Protein 2CWO (pdb70)

InterPro domains:
  IPR021575 RNA silencing suppressor P21, C-terminal [PF11479] (95-174)
  IPR021742 Suppressor of RNA silencing P21-like, N-terminal [PF11757] (1-93)

Secondary structure (DSSP, 8-state):
------SS-HHHHHHHHHHHHHHHTT--TTS-HHHHHHHHHHHHHHHHHHHHHHHHHHHHHT---HHHHHHHHHHHHTTT---TT--SSHHHHHHHHHHHHHHHH---HHHHHHSBHHHHHHHHHHHHHHHHTS---GGGSTTHHHHH--SBHHHIIIIIT----/------STTHHHHHHHHHHHHHHHHT--TTS-HHHHHHHHHHHHHHHHHHHHHHHHHHHHHT---HHHHHHHHHHHHTTT---TT--SSHHHHHHHHHHHHHHHH---HHHHTTSBHHHHHHHHHHHHHHHHTS---GGGSTTHHHHH--SBHHHIIIIIS----/------STTHHHHHHHHHHHHHHHTT--TTS-HHHHHHHHHHHHHHHHHHHHHHHHHHHHHH---HHHHHHHHHHHHHTT---TT--SSHHHHHHHHHHHHHHHH---HHHHTTSBHHHHHHHHHHHHHHHHTS---GGGSTTHHHHH--SBHHHIIIIIS----/------STTHHHHHHHHHHHHHHHTT--TTS-HHHHHHHHHHHHHHHHHHHHHHHHHHHHHT---HHHHHHHHHHHHHTT---TT--SSHHHHHHHHHHHHHHHH---HHHHHHSBHHHHHHHHHHHHHHHHTS---GGGSTTHHHHH--SBHHHIIIIIT----

CATH classification: 1.20.58.1200 (+1 more: 1.10.1200.170)

GO terms:
  GO:0042802 identical protein binding (F, IPI)

Radius of gyration: 44.93 Å; Cα contacts (8 Å, |Δi|>4): 766; chains: 4; bounding box: 85×120×68 Å

Sequence (660 aa):
MKFFLKDGETSRALSRSESLLRRVKELGTNSQQSEISECVDEFNELASFNHLLVTVEHREWMEQRIGEMLKEIRAFLKVRVVTPMHKETASDTLNAFLEEYCRITGLAREDALREKMRKVKSVVLFHHSELLKFEVTENMFSYTELLKLNLSLRVISSQILGMAIMKFFLKDGETSRALSRSESLLRRVKELGTNSQQSEISECVDEFNELASFNHLLVTVEHREWMEQRIGEMLKEIRAFLKVRVVTPMHKETASDTLNAFLEEYCRITGLAREDALREKMRKVKSVVLFHHSELLKFEVTENMFSYTELLKLNLSLRVISSQILGMAIMKFFLKDGETSRALSRSESLLRRVKELGTNSQQSEISECVDEFNELASFNHLLVTVEHREWMEQRIGEMLKEIRAFLKVRVVTPMHKETASDTLNAFLEEYCRITGLAREDALREKMRKVKSVVLFHHSELLKFEVTENMFSYTELLKLNLSLRVISSQILGMAIMKFFLKDGETSRALSRSESLLRRVKELGTNSQQSEISECVDEFNELASFNHLLVTVEHREWMEQRIGEMLKEIRAFLKVRVVTPMHKETASDTLNAFLEEYCRITGLAREDALREKMRKVKSVVLFHHSELLKFEVTENMFSYTELLKLNLSLRVISSQILGMAI

B-factor: mean 132.33, std 2.96, range [125.76, 150.98]

Foldseek 3Di:
DDDDDDPVPPVVLLVLLVVLLVVLVPDDVPDDPVVLLVSLVSLLVSVVVVVVVVVNVVVVVVVVCSVVSSVNSLVSSLQVDDDQLADDDPQSNLVSLLVQLCVVVVDDSVVQQQAFLQCSVVVNQVVVCVVSVHRHALVSHPPSVLSHGGGRNNCCCPVVPNDDD/DDDDDDPVPPVVLLVLLVVLLVVLVVDDVPDDCVVLLVSLVSLLVSVVVVVVVVVNVVVVVVVVCSVVSSVNSCVSSLQVDDDQLADDDPQSNLVSLQVQLCVVVVDDSVVLQQAFLQVSLVVNQVVVCVVSVHRHALVSHPCSVLSNGGGGSNCCCCVVPNDDD/DDDDDDPVPPVVLQVLLVVLLVVLVVDDVPPDVVVLLVSLVSLLVSVVVVVVVVVNVVVVVVVVCSVVSSVNSCVSSLQVDDDQLADDDPQSNLVSLQVQLCVVVVDDSVVQQQQFLQCSLVVNQVVVCVVSVHRHALVSHPCSVLSNGGGRNNCCCCVVPNDDD/DDDDDDPVPPVVLLVLLVVLLVVLVVDDVPDDVVVLLVSLVSLLVSVVVVVVVVVNVVVVVVVVCSVVSSVNSLVSSLQVDDDQLADDDPQSNLVSLQVQLCVQVVDDSVVQQQAFLQCSLVVNQVVVCVVSVHRHALVSHPPSVLSHGGGGNNCCQPVVPNDDD

Solvent-accessible surface area: 35856 Å² total; per-residue (Å²): 172,49,12,6,26,85,117,64,42,56,82,167,5,51,61,84,0,81,64,5,19,180,80,2,103,141,24,24,120,137,30,118,95,76,53,6,56,89,0,10,89,39,8,10,84,1,7,10,22,20,27,12,21,66,34,3,101,109,51,69,158,130,53,182,238,7,20,118,29,9,156,82,0,38,56,85,0,44,99,47,11,80,10,79,1,57,87,173,65,26,33,66,1,0,40,11,0,0,104,21,13,20,143,49,49,64,77,62,98,89,69,0,2,148,47,78,0,120,97,0,19,36,56,0,4,84,54,10,3,56,102,58,46,2,49,4,33,39,88,22,13,101,53,30,116,19,0,82,52,66,66,18,0,88,47,0,2,59,143,81,43,72,38,91,138,172,45,12,4,26,88,121,64,38,54,80,165,5,53,60,86,0,82,65,5,21,180,80,3,106,140,24,25,122,138,31,117,97,77,56,8,58,89,0,7,85,40,7,10,84,1,7,11,20,18,30,10,20,65,35,4,100,107,47,65,159,129,53,184,237,8,23,118,28,8,154,81,0,39,59,84,0,48,100,48,9,82,10,77,1,60,88,172,63,3,34,63,1,1,40,10,0,0,104,18,12,20,145,50,50,63,79,62,94,89,68,0,2,147,49,78,0,121,95,0,19,36,56,0,4,79,55,10,4,63,106,60,43,1,46,4,35,40,88,23,13,80,16,19,31,0,0,82,17,64,36,18,0,90,40,0,2,50,53,0,19,48,38,89,138,196,54,10,3,24,70,117,66,38,57,80,166,5,52,61,88,0,81,65,5,21,181,81,3,103,140,24,24,119,137,30,116,100,77,53,8,56,91,0,6,81,37,14,8,73,1,13,7,22,23,33,9,22,67,35,3,101,106,49,60,158,129,46,184,236,7,22,115,28,11,153,82,0,48,60,84,0,49,98,47,9,84,9,76,1,59,88,172,65,3,34,66,1,0,40,10,0,0,103,16,12,21,144,50,51,64,76,62,94,90,68,0,2,149,47,79,0,120,95,0,19,35,55,0,5,75,54,9,3,65,104,56,48,2,46,4,36,39,90,21,13,81,16,19,31,0,0,81,16,65,38,17,0,90,39,0,2,50,50,0,19,48,37,90,139,192,42,11,7,29,79,116,65,39,54,80,165,5,50,60,86,0,82,68,5,22,179,79,3,107,143,24,25,123,137,30,116,96,78,54,8,59,90,0,9,89,38,13,7,70,1,12,5,20,21,30,10,22,64,36,6,101,108,47,70,161,129,54,185,238,9,22,114,26,13,154,84,0,46,60,84,0,52,100,46,10,79,11,78,1,58,87,172,62,26,34,64,1,1,39,10,0,1,103,18,12,20,144,49,50,65,75,61,94,89,66,0,3,145,47,79,0,121,96,0,19,35,57,0,5,88,56,10,5,52,105,58,38,2,55,5,36,40,95,27,13,102,54,30,117,19,0,81,53,64,69,17,0,92,48,0,2,58,141,84,47,74,40,90,140

Organism: Beet yellows virus (isolate Ukraine) (NCBI:txid478555)

Structure (mmCIF, N/CA/C/O backbone):
data_2CWO
#
_entry.id   2CWO
#
_cell.length_a   199.633
_cell.length_b   199.633
_cell.length_c   56.122
_cell.angle_alpha   90.00
_cell.angle_beta   90.00
_cell.angle_gamma   120.00
#
_symmetry.space_group_name_H-M   'P 32 2 1'
#
loop_
_atom_site.group_PDB
_atom_site.id
_atom_site.type_symbol
_atom_site.label_atom_id
_atom_site.label_alt_id
_atom_site.label_comp_id
_atom_site.label_asym_id
_atom_site.label_entity_id
_atom_site.label_seq_id
_atom_site.pdbx_PDB_ins_code
_atom_site.Cartn_x
_atom_site.Cartn_y
_atom_site.Cartn_z
_atom_site.occupancy
_atom_site.B_iso_or_equiv
_atom_site.auth_seq_id
_atom_site.auth_comp_id
_atom_site.auth_asym_id
_atom_site.auth_atom_id
_atom_site.pdbx_PDB_model_num
ATOM 1 N N . MET A 1 21 ? 22.679 98.821 24.152 1.00 129.49 1 MET A N 1
ATOM 2 C CA . MET A 1 21 ? 23.813 98.155 24.865 1.00 129.92 1 MET A CA 1
ATOM 3 C C . MET A 1 21 ? 24.970 97.884 23.929 1.00 129.30 1 MET A C 1
ATOM 4 O O . MET A 1 21 ? 26.108 98.194 24.257 1.00 129.55 1 MET A O 1
ATOM 9 N N . LYS A 1 22 ? 24.670 97.345 22.755 1.00 128.80 2 LYS A N 1
ATOM 10 C CA . LYS A 1 22 ? 25.681 96.913 21.781 1.00 128.36 2 LYS A CA 1
ATOM 11 C C . LYS A 1 22 ? 25.992 97.998 20.793 1.00 128.13 2 LYS A C 1
ATOM 12 O O . LYS A 1 22 ? 25.112 98.631 20.303 1.00 128.59 2 LYS A O 1
ATOM 18 N N . PHE A 1 23 ? 27.240 98.197 20.456 1.00 128.14 3 PHE A N 1
ATOM 19 C CA . PHE A 1 23 ? 27.604 99.256 19.537 1.00 128.52 3 PHE A CA 1
ATOM 20 C C . PHE A 1 23 ? 28.701 98.736 18.638 1.00 129.16 3 PHE A C 1
ATOM 21 O O . PHE A 1 23 ? 29.461 97.856 19.036 1.00 129.39 3 PHE A O 1
ATOM 29 N N . PHE A 1 24 ? 28.840 99.303 17.451 1.00 129.84 4 PHE A N 1
ATOM 30 C CA . PHE A 1 24 ? 29.891 98.867 16.527 1.00 130.71 4 PHE A CA 1
ATOM 31 C C . PHE A 1 24 ? 30.806 100.021 16.216 1.00 131.45 4 PHE A C 1
ATOM 32 O O . PHE A 1 24 ? 30.329 101.136 16.206 1.00 131.90 4 PHE A O 1
ATOM 40 N N . LEU A 1 25 ? 32.094 99.795 15.945 1.00 132.10 5 LEU A N 1
ATOM 41 C CA . LEU A 1 25 ? 33.001 100.933 15.636 1.00 132.81 5 LEU A CA 1
ATOM 42 C C . LEU A 1 25 ? 33.118 101.204 14.127 1.00 133.30 5 LEU A C 1
ATOM 43 O O . LEU A 1 25 ? 33.026 100.273 13.319 1.00 133.29 5 LEU A O 1
ATOM 48 N N . LYS A 1 26 ? 33.285 102.482 13.766 1.00 133.99 6 LYS A N 1
ATOM 49 C CA . LYS A 1 26 ? 33.233 102.965 12.353 1.00 134.50 6 LYS A CA 1
ATOM 50 C C . LYS A 1 26 ? 34.474 102.407 11.656 1.00 134.44 6 LYS A C 1
ATOM 51 O O . LYS A 1 26 ? 35.547 102.413 12.263 1.00 134.49 6 LYS A O 1
ATOM 57 N N . ASP A 1 27 ? 34.351 101.897 10.421 1.00 134.20 7 ASP A N 1
ATOM 58 C CA . ASP A 1 27 ? 35.394 100.960 9.914 1.00 133.96 7 ASP A CA 1
ATOM 59 C C . ASP A 1 27 ? 36.731 101.541 9.532 1.00 133.78 7 ASP A C 1
ATOM 60 O O . ASP A 1 27 ? 37.745 100.856 9.684 1.00 134.04 7 ASP A O 1
ATOM 65 N N . GLY A 1 28 ? 36.771 102.787 9.084 1.00 133.48 8 GLY A N 1
ATOM 66 C CA . GLY A 1 28 ? 38.081 103.415 8.860 1.00 133.35 8 GLY A CA 1
ATOM 67 C C . GLY A 1 28 ? 38.857 103.740 10.139 1.00 133.12 8 GLY A C 1
ATOM 68 O O . GLY A 1 28 ? 39.505 104.792 10.225 1.00 132.86 8 GLY A O 1
ATOM 69 N N . GLU A 1 29 ? 38.830 102.830 11.113 1.00 133.16 9 GLU A N 1
ATOM 70 C CA . GLU A 1 29 ? 38.992 103.249 12.511 1.00 133.56 9 GLU A CA 1
ATOM 71 C C . GLU A 1 29 ? 40.077 102.656 13.386 1.00 132.97 9 GLU A C 1
ATOM 72 O O . GLU A 1 29 ? 40.811 103.383 14.050 1.00 132.66 9 GLU A O 1
ATOM 78 N N . THR A 1 30 ? 40.139 101.337 13.434 1.00 132.95 10 THR A N 1
ATOM 79 C CA . THR A 1 30 ? 41.249 100.665 14.104 1.00 133.05 10 THR A CA 1
ATOM 80 C C . THR A 1 30 ? 42.586 101.165 13.534 1.00 132.90 10 THR A C 1
ATOM 81 O O . THR A 1 30 ? 43.437 101.586 14.286 1.00 132.78 10 THR A O 1
ATOM 85 N N . SER A 1 31 ? 42.746 101.144 12.212 1.00 133.00 11 SER A N 1
ATOM 86 C CA . SER A 1 31 ? 43.995 101.546 11.597 1.00 133.13 11 SER A CA 1
ATOM 87 C C . SER A 1 31 ? 44.164 103.041 11.730 1.00 133.12 11 SER A C 1
ATOM 88 O O . SER A 1 31 ? 45.272 103.518 11.969 1.00 133.70 11 SER A O 1
ATOM 91 N N . ARG A 1 32 ? 43.080 103.792 11.624 1.00 132.88 12 ARG A N 1
ATOM 92 C CA . ARG A 1 32 ? 43.198 105.229 11.801 1.00 132.87 12 ARG A CA 1
ATOM 93 C C . ARG A 1 32 ? 43.844 105.501 13.143 1.00 132.47 12 ARG A C 1
ATOM 94 O O . ARG A 1 32 ? 44.613 106.448 13.277 1.00 132.20 12 ARG A O 1
ATOM 102 N N . ALA A 1 33 ? 43.539 104.630 14.111 1.00 132.26 13 ALA A N 1
ATOM 103 C CA . ALA A 1 33 ? 43.982 104.767 15.510 1.00 132.11 13 ALA A CA 1
ATOM 104 C C . ALA A 1 33 ? 45.340 104.079 15.792 1.00 131.89 13 ALA A C 1
ATOM 105 O O . ALA A 1 33 ? 46.047 104.378 16.764 1.00 131.72 13 ALA A O 1
ATOM 107 N N . LEU A 1 34 ? 45.683 103.135 14.936 1.00 131.81 14 LEU A N 1
ATOM 108 C CA . LEU A 1 34 ? 46.869 102.367 15.132 1.00 131.53 14 LEU A CA 1
ATOM 109 C C . LEU A 1 34 ? 47.945 103.280 14.717 1.00 131.54 14 LEU A C 1
ATOM 110 O O . LEU A 1 34 ? 48.908 103.421 15.451 1.00 131.98 14 LEU A O 1
ATOM 115 N N . SER A 1 35 ? 47.801 103.938 13.572 1.00 131.36 15 SER A N 1
ATOM 116 C CA . SER A 1 35 ? 48.907 104.793 13.132 1.00 131.65 15 SER A CA 1
ATOM 117 C C . SER A 1 35 ? 48.825 106.152 13.800 1.00 131.17 15 SER A C 1
ATOM 118 O O . SER A 1 35 ? 49.776 106.898 13.837 1.00 131.28 15 SER A O 1
ATOM 121 N N . ARG A 1 36 ? 47.694 106.438 14.393 1.00 131.06 16 ARG A N 1
ATOM 122 C CA . ARG A 1 36 ? 47.611 107.620 15.214 1.00 131.35 16 ARG A CA 1
ATOM 123 C C . ARG A 1 36 ? 48.437 107.523 16.509 1.00 131.15 16 ARG A C 1
ATOM 124 O O . ARG A 1 36 ? 48.984 108.509 17.058 1.00 130.81 16 ARG A O 1
ATOM 132 N N . SER A 1 37 ? 48.477 106.310 17.016 1.00 131.10 17 SER A N 1
ATOM 133 C CA . SER A 1 37 ? 49.173 106.023 18.240 1.00 130.82 17 SER A CA 1
ATOM 134 C C . SER A 1 37 ? 50.620 105.703 17.912 1.00 130.47 17 SER A C 1
ATOM 135 O O . SER A 1 37 ? 51.504 105.967 18.712 1.00 130.52 17 SER A O 1
ATOM 138 N N . GLU A 1 38 ? 50.875 105.165 16.730 1.00 130.39 18 GLU A N 1
ATOM 139 C CA . GLU A 1 38 ? 52.262 104.924 16.335 1.00 130.82 18 GLU A CA 1
ATOM 140 C C . GLU A 1 38 ? 53.085 106.224 16.373 1.00 130.63 18 GLU A C 1
ATOM 141 O O . GLU A 1 38 ? 54.260 106.209 16.759 1.00 130.63 18 GLU A O 1
ATOM 147 N N . SER A 1 39 ? 52.466 107.335 15.966 1.00 130.26 19 SER A N 1
ATOM 148 C CA . SER A 1 39 ? 53.201 108.560 15.881 1.00 129.94 19 SER A CA 1
ATOM 149 C C . SER A 1 39 ? 53.066 109.303 17.150 1.00 129.69 19 SER A C 1
ATOM 150 O O . SER A 1 39 ? 53.861 110.186 17.406 1.00 130.10 19 SER A O 1
ATOM 153 N N . LEU A 1 40 ? 52.099 108.952 17.979 1.00 129.68 20 LEU A N 1
ATOM 154 C CA . LEU A 1 40 ? 52.200 109.418 19.357 1.00 129.57 20 LEU A CA 1
ATOM 155 C C . LEU A 1 40 ? 53.468 108.858 19.952 1.00 129.73 20 LEU A C 1
ATOM 156 O O . LEU A 1 40 ? 54.266 109.629 20.446 1.00 130.24 20 LEU A O 1
ATOM 161 N N . LEU A 1 41 ? 53.674 107.541 19.887 1.00 129.57 21 LEU A N 1
ATOM 162 C CA . LEU A 1 41 ? 54.882 106.962 20.453 1.00 129.63 21 LEU A CA 1
ATOM 163 C C . LEU A 1 41 ? 56.149 107.707 19.984 1.00 130.00 21 LEU A C 1
ATOM 164 O O . LEU A 1 41 ? 56.974 108.119 20.805 1.00 130.18 21 LEU A O 1
ATOM 169 N N . ARG A 1 42 ? 56.280 107.911 18.674 1.00 130.08 22 ARG A N 1
ATOM 170 C CA . ARG A 1 42 ? 57.394 108.659 18.105 1.00 129.94 22 ARG A CA 1
ATOM 171 C C . ARG A 1 42 ? 57.561 109.949 18.881 1.00 129.76 22 ARG A C 1
ATOM 172 O O . ARG A 1 42 ? 58.637 110.285 19.323 1.00 129.87 22 ARG A O 1
ATOM 180 N N . ARG A 1 43 ? 56.464 110.641 19.085 1.00 129.79 23 ARG A N 1
ATOM 181 C CA . ARG A 1 43 ? 56.479 111.964 19.655 1.00 130.00 23 ARG A CA 1
ATOM 182 C C . ARG A 1 43 ? 56.838 112.001 21.122 1.00 129.74 23 ARG A C 1
ATOM 183 O O . ARG A 1 43 ? 57.392 112.974 21.598 1.00 130.03 23 ARG A O 1
ATOM 191 N N . VAL A 1 44 ? 56.487 110.954 21.837 1.00 129.72 24 VAL A N 1
ATOM 192 C CA . VAL A 1 44 ? 56.645 110.898 23.279 1.00 129.72 24 VAL A CA 1
ATOM 193 C C . VAL A 1 44 ? 58.116 110.617 23.600 1.00 130.01 24 VAL A C 1
ATOM 194 O O . VAL A 1 44 ? 58.645 111.092 24.598 1.00 130.40 24 VAL A O 1
ATOM 198 N N . LYS A 1 45 ? 58.789 109.868 22.735 1.00 130.01 25 LYS A N 1
ATOM 199 C CA . LYS A 1 45 ? 60.197 109.564 22.912 1.00 129.55 25 LYS A CA 1
ATOM 200 C C . LYS A 1 45 ? 61.031 110.803 22.767 1.00 129.57 25 LYS A C 1
ATOM 201 O O . LYS A 1 45 ? 62.151 110.786 23.163 1.00 129.66 25 LYS A O 1
ATOM 207 N N . GLU A 1 46 ? 60.486 111.867 22.194 1.00 129.71 26 GLU A N 1
ATOM 208 C CA . GLU A 1 46 ? 61.180 113.122 22.051 1.00 129.97 26 GLU A CA 1
ATOM 209 C C . GLU A 1 46 ? 61.198 113.959 23.300 1.00 129.93 26 GLU A C 1
ATOM 210 O O . GLU A 1 46 ? 61.964 114.874 23.361 1.00 130.09 26 GLU A O 1
ATOM 216 N N . LEU A 1 47 ? 60.340 113.685 24.273 1.00 130.13 27 LEU A N 1
ATOM 217 C CA . LEU A 1 47 ? 60.182 114.523 25.456 1.00 130.44 27 LEU A CA 1
ATOM 218 C C . LEU A 1 47 ? 61.299 114.331 26.393 1.00 130.79 27 LEU A C 1
ATOM 219 O O . LEU A 1 47 ? 61.874 113.281 26.435 1.00 131.06 27 LEU A O 1
ATOM 224 N N . GLY A 1 48 ? 61.561 115.335 27.204 1.00 131.40 28 GLY A N 1
ATOM 225 C CA . GLY A 1 48 ? 62.724 115.354 28.095 1.00 132.26 28 GLY A CA 1
ATOM 226 C C . GLY A 1 48 ? 62.506 116.496 29.053 1.00 132.77 28 GLY A C 1
ATOM 227 O O . GLY A 1 48 ? 61.492 117.194 28.937 1.00 133.26 28 GLY A O 1
ATOM 228 N N . THR A 1 49 ? 63.422 116.721 29.991 1.00 133.08 29 THR A N 1
ATOM 229 C CA . THR A 1 49 ? 63.147 117.735 31.023 1.00 133.50 29 THR A CA 1
ATOM 230 C C . THR A 1 49 ? 63.312 119.161 30.506 1.00 133.59 29 THR A C 1
ATOM 231 O O . THR A 1 49 ? 64.302 119.866 30.791 1.00 133.72 29 THR A O 1
ATOM 235 N N . ASN A 1 50 ? 62.336 119.561 29.710 1.00 133.50 30 ASN A N 1
ATOM 236 C CA . ASN A 1 50 ? 62.221 120.929 29.315 1.00 133.98 30 ASN A CA 1
ATOM 237 C C . ASN A 1 50 ? 61.256 121.082 28.159 1.00 133.89 30 ASN A C 1
ATOM 238 O O . ASN A 1 50 ? 61.124 122.191 27.603 1.00 134.54 30 ASN A O 1
ATOM 243 N N . SER A 1 51 ? 60.538 120.018 27.820 1.00 133.31 31 SER A N 1
ATOM 244 C CA . SER A 1 51 ? 59.407 120.209 26.907 1.00 133.31 31 SER A CA 1
ATOM 245 C C . SER A 1 51 ? 58.395 120.915 27.773 1.00 133.15 31 SER A C 1
ATOM 246 O O . SER A 1 51 ? 58.336 120.548 28.937 1.00 133.19 31 SER A O 1
ATOM 249 N N . GLN A 1 52 ? 57.633 121.900 27.285 1.00 132.86 32 GLN A N 1
ATOM 250 C CA . GLN A 1 52 ? 56.702 122.589 28.214 1.00 133.48 32 GLN A CA 1
ATOM 251 C C . GLN A 1 52 ? 55.567 121.715 28.696 1.00 133.67 32 GLN A C 1
ATOM 252 O O . GLN A 1 52 ? 55.161 120.773 28.025 1.00 133.68 32 GLN A O 1
ATOM 258 N N . GLN A 1 53 ? 55.019 122.064 29.856 1.00 134.14 33 GLN A N 1
ATOM 259 C CA . GLN A 1 53 ? 53.776 121.444 30.306 1.00 134.64 33 GLN A CA 1
ATOM 260 C C . GLN A 1 53 ? 52.744 121.525 29.168 1.00 134.22 33 GLN A C 1
ATOM 261 O O . GLN A 1 53 ? 52.036 120.545 28.892 1.00 133.92 33 GLN A O 1
ATOM 267 N N . SER A 1 54 ? 52.735 122.678 28.484 1.00 134.09 34 SER A N 1
ATOM 268 C CA . SER A 1 54 ? 51.901 122.919 27.304 1.00 133.87 34 SER A CA 1
ATOM 269 C C . SER A 1 54 ? 52.021 121.807 26.259 1.00 133.82 34 SER A C 1
ATOM 270 O O . SER A 1 54 ? 51.025 121.348 25.719 1.00 134.16 34 SER A O 1
ATOM 273 N N . GLU A 1 55 ? 53.230 121.355 25.993 1.00 133.54 35 GLU A N 1
ATOM 274 C CA . GLU A 1 55 ? 53.439 120.272 25.060 1.00 133.34 35 GLU A CA 1
ATOM 275 C C . GLU A 1 55 ? 52.920 119.008 25.709 1.00 132.93 35 GLU A C 1
ATOM 276 O O . GLU A 1 55 ? 51.812 118.595 25.417 1.00 133.19 35 GLU A O 1
ATOM 282 N N . ILE A 1 56 ? 53.726 118.391 26.578 1.00 132.60 36 ILE A N 1
ATOM 283 C CA . ILE A 1 56 ? 53.349 117.217 27.411 1.00 132.20 36 ILE A CA 1
ATOM 284 C C . ILE A 1 56 ? 51.827 117.031 27.670 1.00 132.36 36 ILE A C 1
ATOM 285 O O . ILE A 1 56 ? 51.291 115.921 27.549 1.00 132.06 36 ILE A O 1
ATOM 290 N N . SER A 1 57 ? 51.138 118.112 28.055 1.00 132.34 37 SER A N 1
ATOM 291 C CA . SER A 1 57 ? 49.765 117.965 28.467 1.00 132.25 37 SER A CA 1
ATOM 292 C C . SER A 1 57 ? 48.892 117.565 27.277 1.00 132.32 37 SER A C 1
ATOM 293 O O . SER A 1 57 ? 47.924 116.804 27.447 1.00 132.66 37 SER A O 1
ATOM 296 N N . GLU A 1 58 ? 49.231 118.033 26.074 1.00 132.32 38 GLU A N 1
ATOM 297 C CA . GLU A 1 58 ? 48.449 117.609 24.897 1.00 132.60 38 GLU A CA 1
ATOM 298 C C . GLU A 1 58 ? 48.836 116.225 24.455 1.00 132.34 38 GLU A C 1
ATOM 299 O O . GLU A 1 58 ? 48.036 115.409 23.961 1.00 132.04 38 GLU A O 1
ATOM 305 N N . CYS A 1 59 ? 50.086 115.958 24.695 1.00 132.50 39 CYS A N 1
ATOM 306 C CA . CYS A 1 59 ? 50.577 114.635 24.552 1.00 133.28 39 CYS A CA 1
ATOM 307 C C . CYS A 1 59 ? 49.789 113.613 25.374 1.00 132.94 39 CYS A C 1
ATOM 308 O O . CYS A 1 59 ? 49.603 112.491 24.962 1.00 133.09 39 CYS A O 1
ATOM 311 N N . VAL A 1 60 ? 49.344 114.020 26.551 1.00 132.90 40 VAL A N 1
ATOM 312 C CA . VAL A 1 60 ? 48.467 113.201 27.378 1.00 132.27 40 VAL A CA 1
ATOM 313 C C . VAL A 1 60 ? 47.078 113.102 26.735 1.00 132.36 40 VAL A C 1
ATOM 314 O O . VAL A 1 60 ? 46.529 112.012 26.598 1.00 131.77 40 VAL A O 1
ATOM 318 N N . ASP A 1 61 ? 46.528 114.256 26.355 1.00 132.46 41 ASP A N 1
ATOM 319 C CA . ASP A 1 61 ? 45.242 114.286 25.714 1.00 132.98 41 ASP A CA 1
ATOM 320 C C . ASP A 1 61 ? 45.205 113.173 24.683 1.00 133.26 41 ASP A C 1
ATOM 321 O O . ASP A 1 61 ? 44.279 112.323 24.705 1.00 133.61 41 ASP A O 1
ATOM 326 N N . GLU A 1 62 ? 46.204 113.169 23.784 1.00 132.95 42 GLU A N 1
ATOM 327 C CA . GLU A 1 62 ? 46.186 112.236 22.667 1.00 132.32 42 GLU A CA 1
ATOM 328 C C . GLU A 1 62 ? 46.161 110.842 23.224 1.00 132.11 42 GLU A C 1
ATOM 329 O O . GLU A 1 62 ? 45.304 110.015 22.865 1.00 131.92 42 GLU A O 1
ATOM 335 N N . PHE A 1 63 ? 47.079 110.611 24.156 1.00 132.08 43 PHE A N 1
ATOM 336 C CA . PHE A 1 63 ? 47.151 109.323 24.817 1.00 132.14 43 PHE A CA 1
ATOM 337 C C . PHE A 1 63 ? 45.813 108.930 25.402 1.00 132.16 43 PHE A C 1
ATOM 338 O O . PHE A 1 63 ? 45.379 107.808 25.272 1.00 132.19 43 PHE A O 1
ATOM 346 N N . ASN A 1 64 ? 45.151 109.868 26.047 1.00 132.51 44 ASN A N 1
ATOM 347 C CA . ASN A 1 64 ? 43.864 109.535 26.623 1.00 132.58 44 ASN A CA 1
ATOM 348 C C . ASN A 1 64 ? 42.812 109.039 25.683 1.00 132.21 44 ASN A C 1
ATOM 349 O O . ASN A 1 64 ? 42.156 108.044 25.987 1.00 131.95 44 ASN A O 1
ATOM 354 N N . GLU A 1 65 ? 42.662 109.730 24.553 1.00 132.00 45 GLU A N 1
ATOM 355 C CA . GLU A 1 65 ? 41.744 109.307 23.512 1.00 131.73 45 GLU A CA 1
ATOM 356 C C . GLU A 1 65 ? 42.063 107.914 23.027 1.00 131.29 45 GLU A C 1
ATOM 357 O O . GLU A 1 65 ? 41.203 107.035 23.064 1.00 131.42 45 GLU A O 1
ATOM 363 N N . LEU A 1 66 ? 43.298 107.703 22.596 1.00 130.61 46 LEU A N 1
ATOM 364 C CA . LEU A 1 66 ? 43.698 106.390 22.162 1.00 130.29 46 LEU A CA 1
ATOM 365 C C . LEU A 1 66 ? 43.439 105.299 23.236 1.00 130.34 46 LEU A C 1
ATOM 366 O O . LEU A 1 66 ? 42.909 104.233 22.937 1.00 130.68 46 LEU A O 1
ATOM 371 N N . ALA A 1 67 ? 43.760 105.562 24.490 1.00 130.21 47 ALA A N 1
ATOM 372 C CA . ALA A 1 67 ? 43.343 104.665 25.564 1.00 130.12 47 ALA A CA 1
ATOM 373 C C . ALA A 1 67 ? 41.827 104.347 25.564 1.00 130.45 47 ALA A C 1
ATOM 374 O O . ALA A 1 67 ? 41.449 103.172 25.698 1.00 130.39 47 ALA A O 1
ATOM 376 N N . SER A 1 68 ? 40.971 105.368 25.423 1.00 130.51 48 SER A N 1
ATOM 377 C CA . SER A 1 68 ? 39.529 105.134 25.260 1.00 130.85 48 SER A CA 1
ATOM 378 C C . SER A 1 68 ? 39.249 104.246 24.085 1.00 131.46 48 SER A C 1
ATOM 379 O O . SER A 1 68 ? 38.653 103.162 24.260 1.00 131.94 48 SER A O 1
ATOM 382 N N . PHE A 1 69 ? 39.643 104.710 22.887 1.00 131.54 49 PHE A N 1
ATOM 383 C CA . PHE A 1 69 ? 39.373 103.939 21.698 1.00 131.35 49 PHE A CA 1
ATOM 384 C C . PHE A 1 69 ? 39.754 102.491 21.917 1.00 131.44 49 PHE A C 1
ATOM 385 O O . PHE A 1 69 ? 38.949 101.612 21.621 1.00 131.88 49 PHE A O 1
ATOM 393 N N . ASN A 1 70 ? 40.947 102.235 22.456 1.00 130.97 50 ASN A N 1
ATOM 394 C CA . ASN A 1 70 ? 41.350 100.868 22.731 1.00 130.98 50 ASN A CA 1
ATOM 395 C C . ASN A 1 70 ? 40.348 100.041 23.559 1.00 130.91 50 ASN A C 1
ATOM 396 O O . ASN A 1 70 ? 40.091 98.872 23.275 1.00 130.87 50 ASN A O 1
ATOM 401 N N . HIS A 1 71 ? 39.791 100.654 24.588 1.00 130.77 51 HIS A N 1
ATOM 402 C CA . HIS A 1 71 ? 38.784 100.005 25.400 1.00 130.56 51 HIS A CA 1
ATOM 403 C C . HIS A 1 71 ? 37.541 99.647 24.589 1.00 130.25 51 HIS A C 1
ATOM 404 O O . HIS A 1 71 ? 36.903 98.618 24.847 1.00 130.08 51 HIS A O 1
ATOM 411 N N . LEU A 1 72 ? 37.175 100.494 23.632 1.00 129.63 52 LEU A N 1
ATOM 412 C CA . LEU A 1 72 ? 36.095 100.128 22.740 1.00 129.45 52 LEU A CA 1
ATOM 413 C C . LEU A 1 72 ? 36.534 98.922 21.916 1.00 129.72 52 LEU A C 1
ATOM 414 O O . LEU A 1 72 ? 35.944 97.854 21.981 1.00 129.90 52 LEU A O 1
ATOM 419 N N . LEU A 1 73 ? 37.634 99.080 21.209 1.00 130.08 53 LEU A N 1
ATOM 420 C CA . LEU A 1 73 ? 38.200 98.022 20.392 1.00 130.53 53 LEU A CA 1
ATOM 421 C C . LEU A 1 73 ? 38.231 96.685 21.109 1.00 130.52 53 LEU A C 1
ATOM 422 O O . LEU A 1 73 ? 37.702 95.692 20.608 1.00 130.51 53 LEU A O 1
ATOM 427 N N . VAL A 1 74 ? 38.860 96.664 22.278 1.00 130.78 54 VAL A N 1
ATOM 428 C CA . VAL A 1 74 ? 38.909 95.469 23.099 1.00 130.79 54 VAL A CA 1
ATOM 429 C C . VAL A 1 74 ? 37.520 94.866 23.250 1.00 131.05 54 VAL A C 1
ATOM 430 O O . VAL A 1 74 ? 37.324 93.696 22.885 1.00 131.58 54 VAL A O 1
ATOM 434 N N . THR A 1 75 ? 36.558 95.647 23.758 1.00 130.70 55 THR A N 1
ATOM 435 C CA . THR A 1 75 ? 35.237 95.084 24.050 1.00 130.25 55 THR A CA 1
ATOM 436 C C . THR A 1 75 ? 34.521 94.631 22.795 1.00 129.81 55 THR A C 1
ATOM 437 O O . THR A 1 75 ? 33.866 93.603 22.827 1.00 129.79 55 THR A O 1
ATOM 441 N N . VAL A 1 76 ? 34.680 95.364 21.695 1.00 129.57 56 VAL A N 1
ATOM 442 C CA . VAL A 1 76 ? 34.145 94.927 20.397 1.00 129.63 56 VAL A CA 1
ATOM 443 C C . VAL A 1 76 ? 34.676 93.570 20.014 1.00 130.33 56 VAL A C 1
ATOM 444 O O . VAL A 1 76 ? 33.898 92.664 19.774 1.00 130.65 56 VAL A O 1
ATOM 448 N N . GLU A 1 77 ? 35.997 93.426 19.965 1.00 131.10 57 GLU A N 1
ATOM 449 C CA . GLU A 1 77 ? 36.636 92.135 19.671 1.00 131.90 57 GLU A CA 1
ATOM 450 C C . GLU A 1 77 ? 36.165 90.975 20.552 1.00 131.99 57 GLU A C 1
ATOM 451 O O . GLU A 1 77 ? 35.826 89.881 20.065 1.00 131.68 57 GLU A O 1
ATOM 457 N N . HIS A 1 78 ? 36.175 91.230 21.856 1.00 132.32 58 HIS A N 1
ATOM 458 C CA . HIS A 1 78 ? 35.732 90.270 22.851 1.00 132.78 58 HIS A CA 1
ATOM 459 C C . HIS A 1 78 ? 34.292 89.818 22.585 1.00 132.73 58 HIS A C 1
ATOM 460 O O . HIS A 1 78 ? 33.979 88.626 22.664 1.00 132.72 58 HIS A O 1
ATOM 467 N N . ARG A 1 79 ? 33.435 90.798 22.299 1.00 132.75 59 ARG A N 1
ATOM 468 C CA . ARG A 1 79 ? 32.050 90.586 21.937 1.00 132.61 59 ARG A CA 1
ATOM 469 C C . ARG A 1 79 ? 32.005 89.784 20.639 1.00 132.61 59 ARG A C 1
ATOM 470 O O . ARG A 1 79 ? 31.353 88.756 20.588 1.00 132.56 59 ARG A O 1
ATOM 478 N N . GLU A 1 80 ? 32.736 90.227 19.618 1.00 132.77 60 GLU A N 1
ATOM 479 C CA . GLU A 1 80 ? 32.824 89.516 18.339 1.00 133.28 60 GLU A CA 1
ATOM 480 C C . GLU A 1 80 ? 33.294 88.075 18.452 1.00 133.77 60 GLU A C 1
ATOM 481 O O . GLU A 1 80 ? 32.775 87.207 17.732 1.00 133.75 60 GLU A O 1
ATOM 487 N N . TRP A 1 81 ? 34.282 87.809 19.319 1.00 134.36 61 TRP A N 1
ATOM 488 C CA . TRP A 1 81 ? 34.694 86.417 19.551 1.00 134.61 61 TRP A CA 1
ATOM 489 C C . TRP A 1 81 ? 33.461 85.561 19.921 1.00 134.61 61 TRP A C 1
ATOM 490 O O . TRP A 1 81 ? 33.209 84.528 19.290 1.00 134.85 61 TRP A O 1
ATOM 501 N N . MET A 1 82 ? 32.683 86.018 20.904 1.00 134.42 62 MET A N 1
ATOM 502 C CA . MET A 1 82 ? 31.478 85.304 21.400 1.00 134.46 62 MET A CA 1
ATOM 503 C C . MET A 1 82 ? 30.461 84.912 20.310 1.00 134.18 62 MET A C 1
ATOM 504 O O . MET A 1 82 ? 29.571 84.065 20.507 1.00 134.09 62 MET A O 1
ATOM 509 N N . GLU A 1 83 ? 30.632 85.547 19.159 1.00 133.86 63 GLU A N 1
ATOM 510 C CA . GLU A 1 83 ? 29.819 85.325 17.983 1.00 133.45 63 GLU A CA 1
ATOM 511 C C . GLU A 1 83 ? 30.604 84.365 17.072 1.00 133.18 63 GLU A C 1
ATOM 512 O O . GLU A 1 83 ? 31.063 84.725 15.983 1.00 133.19 63 GLU A O 1
ATOM 518 N N . GLN A 1 84 ? 30.791 83.145 17.573 1.00 132.77 64 GLN A N 1
ATOM 519 C CA . GLN A 1 84 ? 31.534 82.111 16.879 1.00 132.46 64 GLN A CA 1
ATOM 520 C C . GLN A 1 84 ? 30.776 80.801 16.922 1.00 132.67 64 GLN A C 1
ATOM 521 O O . GLN A 1 84 ? 30.857 80.059 17.902 1.00 132.84 64 GLN A O 1
ATOM 527 N N . ARG A 1 97 ? 47.272 94.908 20.492 1.00 132.56 77 ARG A N 1
ATOM 528 C CA . ARG A 1 97 ? 48.522 95.446 19.896 1.00 132.74 77 ARG A CA 1
ATOM 529 C C . ARG A 1 97 ? 48.681 96.968 19.884 1.00 132.86 77 ARG A C 1
ATOM 530 O O . ARG A 1 97 ? 49.800 97.480 19.962 1.00 133.06 77 ARG A O 1
ATOM 538 N N . ILE A 1 98 ? 47.579 97.682 19.685 1.00 132.73 78 ILE A N 1
ATOM 539 C CA . ILE A 1 98 ? 47.544 99.092 19.969 1.00 132.41 78 ILE A CA 1
ATOM 540 C C . ILE A 1 98 ? 47.899 99.253 21.447 1.00 132.80 78 ILE A C 1
ATOM 541 O O . ILE A 1 98 ? 48.771 100.018 21.809 1.00 133.20 78 ILE A O 1
ATOM 546 N N . GLY A 1 99 ? 47.238 98.502 22.310 1.00 133.11 79 GLY A N 1
ATOM 547 C CA . GLY A 1 99 ? 47.426 98.642 23.756 1.00 133.16 79 GLY A CA 1
ATOM 548 C C . GLY A 1 99 ? 48.841 98.303 24.128 1.00 133.22 79 GLY A C 1
ATOM 549 O O . GLY A 1 99 ? 49.400 98.896 25.047 1.00 133.75 79 GLY A O 1
ATOM 550 N N . GLU A 1 100 ? 49.436 97.361 23.411 1.00 132.78 80 GLU A N 1
ATOM 551 C CA . GLU A 1 100 ? 50.830 97.123 23.605 1.00 132.75 80 GLU A CA 1
ATOM 552 C C . GLU A 1 100 ? 51.618 98.414 23.394 1.00 132.40 80 GLU A C 1
ATOM 553 O O . GLU A 1 100 ? 52.579 98.698 24.117 1.00 132.74 80 GLU A O 1
ATOM 559 N N . MET A 1 101 ? 51.207 99.215 22.419 1.00 131.84 81 MET A N 1
ATOM 560 C CA . MET A 1 101 ? 51.921 100.446 22.128 1.00 131.51 81 MET A CA 1
ATOM 561 C C . MET A 1 101 ? 51.576 101.451 23.129 1.00 131.05 81 MET A C 1
ATOM 562 O O . MET A 1 101 ? 52.370 102.277 23.446 1.00 131.25 81 MET A O 1
ATOM 567 N N . LEU A 1 102 ? 50.357 101.401 23.622 1.00 131.04 82 LEU A N 1
ATOM 568 C CA . LEU A 1 102 ? 49.936 102.334 24.649 1.00 131.02 82 LEU A CA 1
ATOM 569 C C . LEU A 1 102 ? 50.773 102.097 25.899 1.00 131.02 82 LEU A C 1
ATOM 570 O O . LEU A 1 102 ? 51.238 103.051 26.553 1.00 130.63 82 LEU A O 1
ATOM 575 N N . LYS A 1 103 ? 51.011 100.819 26.178 1.00 131.11 83 LYS A N 1
ATOM 576 C CA . LYS A 1 103 ? 51.715 100.430 27.356 1.00 131.98 83 LYS A CA 1
ATOM 577 C C . LYS A 1 103 ? 53.055 101.169 27.361 1.00 131.94 83 LYS A C 1
ATOM 578 O O . LYS A 1 103 ? 53.475 101.726 28.376 1.00 131.98 83 LYS A O 1
ATOM 584 N N . GLU A 1 104 ? 53.691 101.229 26.201 1.00 132.20 84 GLU A N 1
ATOM 585 C CA . GLU A 1 104 ? 54.974 101.914 26.063 1.00 132.53 84 GLU A CA 1
ATOM 586 C C . GLU A 1 104 ? 54.859 103.394 26.198 1.00 132.19 84 GLU A C 1
ATOM 587 O O . GLU A 1 104 ? 55.597 103.970 26.954 1.00 132.62 84 GLU A O 1
ATOM 593 N N . ILE A 1 105 ? 53.963 104.008 25.435 1.00 131.63 85 ILE A N 1
ATOM 594 C CA . ILE A 1 105 ? 53.712 105.421 25.528 1.00 131.16 85 ILE A CA 1
ATOM 595 C C . ILE A 1 105 ? 53.479 105.857 26.979 1.00 131.34 85 ILE A C 1
ATOM 596 O O . ILE A 1 105 ? 54.085 106.801 27.445 1.00 131.40 85 ILE A O 1
ATOM 601 N N . ARG A 1 106 ? 52.612 105.165 27.699 1.00 131.44 86 ARG A N 1
ATOM 602 C CA . ARG A 1 106 ? 52.520 105.372 29.131 1.00 131.46 86 ARG A CA 1
ATOM 603 C C . ARG A 1 106 ? 53.886 105.428 29.779 1.00 131.46 86 ARG A C 1
ATOM 604 O O . ARG A 1 106 ? 54.206 106.415 30.407 1.00 131.58 86 ARG A O 1
ATOM 612 N N . ALA A 1 107 ? 54.702 104.375 29.613 1.00 131.55 87 ALA A N 1
ATOM 613 C CA . ALA A 1 107 ? 56.009 104.281 30.292 1.00 131.13 87 ALA A CA 1
ATOM 614 C C . ALA A 1 107 ? 56.865 105.525 30.130 1.00 130.96 87 ALA A C 1
ATOM 615 O O . ALA A 1 107 ? 57.476 105.949 31.104 1.00 131.16 87 ALA A O 1
ATOM 617 N N . PHE A 1 108 ? 56.852 106.112 28.921 1.00 130.69 88 PHE A N 1
ATOM 618 C CA . PHE A 1 108 ? 57.624 107.307 28.553 1.00 130.21 88 PHE A CA 1
ATOM 619 C C . PHE A 1 108 ? 57.043 108.558 29.146 1.00 130.20 88 PHE A C 1
ATOM 620 O O . PHE A 1 108 ? 57.752 109.383 29.669 1.00 130.51 88 PHE A O 1
ATOM 628 N N . LEU A 1 109 ? 55.743 108.695 29.047 1.00 130.16 89 LEU A N 1
ATOM 629 C CA . LEU A 1 109 ? 55.022 109.872 29.451 1.00 130.31 89 LEU A CA 1
ATOM 630 C C . LEU A 1 109 ? 54.880 109.967 30.977 1.00 130.66 89 LEU A C 1
ATOM 631 O O . LEU A 1 109 ? 54.885 111.055 31.540 1.00 130.73 89 LEU A O 1
ATOM 636 N N . LYS A 1 110 ? 54.743 108.812 31.630 1.00 130.97 90 LYS A N 1
ATOM 637 C CA . LYS A 1 110 ? 54.733 108.642 33.090 1.00 131.25 90 LYS A CA 1
ATOM 638 C C . LYS A 1 110 ? 55.826 109.518 33.683 1.00 130.72 90 LYS A C 1
ATOM 639 O O . LYS A 1 110 ? 55.655 110.166 34.700 1.00 130.99 90 LYS A O 1
ATOM 645 N N . VAL A 1 111 ? 56.966 109.528 33.017 1.00 130.39 91 VAL A N 1
ATOM 646 C CA . VAL A 1 111 ? 58.158 110.196 33.495 1.00 129.94 91 VAL A CA 1
ATOM 647 C C . VAL A 1 111 ? 58.099 111.718 33.368 1.00 130.00 91 VAL A C 1
ATOM 648 O O . VAL A 1 111 ? 58.946 112.387 33.898 1.00 130.38 91 VAL A O 1
ATOM 652 N N . ARG A 1 112 ? 57.141 112.286 32.662 1.00 129.95 92 ARG A N 1
ATOM 653 C CA . ARG A 1 112 ? 57.185 113.730 32.452 1.00 130.23 92 ARG A CA 1
ATOM 654 C C . ARG A 1 112 ? 56.001 114.467 33.097 1.00 130.39 92 ARG A C 1
ATOM 655 O O . ARG A 1 112 ? 55.950 115.708 33.098 1.00 130.51 92 ARG A O 1
ATOM 663 N N . VAL A 1 113 ? 55.050 113.701 33.631 1.00 130.05 93 VAL A N 1
ATOM 664 C CA . VAL A 1 113 ? 53.900 114.246 34.312 1.00 129.76 93 VAL A CA 1
ATOM 665 C C . VAL A 1 113 ? 54.307 114.636 35.716 1.00 130.00 93 VAL A C 1
ATOM 666 O O . VAL A 1 113 ? 54.872 113.788 36.417 1.00 129.80 93 VAL A O 1
ATOM 670 N N . VAL A 1 114 ? 54.044 115.909 36.103 1.00 130.50 94 VAL A N 1
ATOM 671 C CA . VAL A 1 114 ? 54.316 116.425 37.483 1.00 131.08 94 VAL A CA 1
ATOM 672 C C . VAL A 1 114 ? 53.107 116.834 38.306 1.00 131.85 94 VAL A C 1
ATOM 673 O O . VAL A 1 114 ? 52.224 117.573 37.842 1.00 132.72 94 VAL A O 1
ATOM 677 N N . THR A 1 115 ? 53.064 116.374 39.546 1.00 132.06 95 THR A N 1
ATOM 678 C CA . THR A 1 115 ? 52.006 116.804 40.449 1.00 132.23 95 THR A CA 1
ATOM 679 C C . THR A 1 115 ? 52.616 117.848 41.355 1.00 132.40 95 THR A C 1
ATOM 680 O O . THR A 1 115 ? 53.850 118.008 41.354 1.00 132.91 95 THR A O 1
ATOM 684 N N . PRO A 1 116 ? 51.793 118.510 42.170 1.00 132.15 96 PRO A N 1
ATOM 685 C CA . PRO A 1 116 ? 52.332 119.401 43.163 1.00 132.15 96 PRO A CA 1
ATOM 686 C C . PRO A 1 116 ? 52.865 118.658 44.386 1.00 131.96 96 PRO A C 1
ATOM 687 O O . PRO A 1 116 ? 53.428 119.306 45.267 1.00 132.66 96 PRO A O 1
ATOM 691 N N . MET A 1 117 ? 52.737 117.336 44.456 1.00 131.16 97 MET A N 1
ATOM 692 C CA . MET A 1 117 ? 53.469 116.634 45.486 1.00 130.91 97 MET A CA 1
ATOM 693 C C . MET A 1 117 ? 54.797 116.031 44.951 1.00 131.18 97 MET A C 1
ATOM 694 O O . MET A 1 117 ? 55.405 115.091 45.520 1.00 131.52 97 MET A O 1
ATOM 699 N N . HIS A 1 118 ? 55.314 116.623 43.883 1.00 131.01 98 HIS A N 1
ATOM 700 C CA . HIS A 1 118 ? 56.623 116.186 43.416 1.00 130.77 98 HIS A CA 1
ATOM 701 C C . HIS A 1 118 ? 57.690 116.965 44.099 1.00 130.50 98 HIS A C 1
ATOM 702 O O . HIS A 1 118 ? 57.880 118.102 43.754 1.00 130.98 98 HIS A O 1
ATOM 709 N N . LYS A 1 119 ? 58.378 116.411 45.082 1.00 130.35 99 LYS A N 1
ATOM 710 C CA . LYS A 1 119 ? 59.270 117.311 45.833 1.00 130.74 99 LYS A CA 1
ATOM 711 C C . LYS A 1 119 ? 60.798 117.051 45.881 1.00 131.14 99 LYS A C 1
ATOM 712 O O . LYS A 1 119 ? 61.291 115.941 45.626 1.00 130.76 99 LYS A O 1
ATOM 718 N N . GLU A 1 120 ? 61.575 118.056 46.259 1.00 131.85 100 GLU A N 1
ATOM 719 C CA . GLU A 1 120 ? 62.961 117.692 46.410 1.00 133.09 100 GLU A CA 1
ATOM 720 C C . GLU A 1 120 ? 63.348 116.837 47.613 1.00 132.38 100 GLU A C 1
ATOM 721 O O . GLU A 1 120 ? 64.227 116.058 47.470 1.00 132.94 100 GLU A O 1
ATOM 727 N N . THR A 1 121 ? 62.684 116.947 48.754 1.00 131.96 101 THR A N 1
ATOM 728 C CA . THR A 1 121 ? 62.955 116.090 49.888 1.00 131.96 101 THR A CA 1
ATOM 729 C C . THR A 1 121 ? 61.874 115.156 50.206 1.00 132.36 101 THR A C 1
ATOM 730 O O . THR A 1 121 ? 60.700 115.440 50.026 1.00 132.24 101 THR A O 1
ATOM 734 N N . ALA A 1 122 ? 62.300 114.058 50.814 1.00 133.41 102 ALA A N 1
ATOM 735 C CA . ALA A 1 122 ? 61.383 113.101 51.437 1.00 133.86 102 ALA A CA 1
ATOM 736 C C . ALA A 1 122 ? 60.434 113.876 52.305 1.00 133.77 102 ALA A C 1
ATOM 737 O O . ALA A 1 122 ? 59.212 113.689 52.206 1.00 134.09 102 ALA A O 1
ATOM 739 N N . SER A 1 123 ? 61.006 114.764 53.113 1.00 133.25 103 SER A N 1
ATOM 740 C CA . SER A 1 123 ? 60.249 115.514 54.053 1.00 133.14 103 SER A CA 1
ATOM 741 C C . SER A 1 123 ? 59.152 116.357 53.405 1.00 132.93 103 SER A C 1
ATOM 742 O O . SER A 1 123 ? 57.991 116.235 53.845 1.00 132.92 103 SER A O 1
ATOM 745 N N . ASP A 1 124 ? 59.472 117.180 52.382 1.00 132.30 104 ASP A N 1
ATOM 746 C CA . ASP A 1 124 ? 58.417 118.009 51.752 1.00 131.85 104 ASP A CA 1
ATOM 747 C C . ASP A 1 124 ? 57.508 117.133 50.947 1.00 131.70 104 ASP A C 1
ATOM 748 O O . ASP A 1 124 ? 56.322 117.432 50.799 1.00 132.19 104 ASP A O 1
ATOM 753 N N . THR A 1 125 ? 58.024 116.042 50.420 1.00 131.09 105 THR A N 1
ATOM 754 C CA . THR A 1 125 ? 57.104 115.145 49.776 1.00 130.91 105 THR A CA 1
ATOM 755 C C . THR A 1 125 ? 55.960 114.758 50.743 1.00 131.03 105 THR A C 1
ATOM 756 O O . THR A 1 125 ? 54.771 114.720 50.336 1.00 131.23 105 THR A O 1
ATOM 760 N N . LEU A 1 126 ? 56.296 114.511 52.012 1.00 131.00 106 LEU A N 1
ATOM 761 C CA . LEU A 1 126 ? 55.276 114.081 52.954 1.00 131.25 106 LEU A CA 1
ATOM 762 C C . LEU A 1 126 ? 54.369 115.228 53.229 1.00 131.59 106 LEU A C 1
ATOM 763 O O . LEU A 1 126 ? 53.172 115.090 53.082 1.00 131.90 106 LEU A O 1
ATOM 768 N N . ASN A 1 127 ? 54.897 116.374 53.606 1.00 131.73 107 ASN A N 1
ATOM 769 C CA . ASN A 1 127 ? 53.992 117.509 53.739 1.00 132.75 107 ASN A CA 1
ATOM 770 C C . ASN A 1 127 ? 53.027 117.737 52.584 1.00 132.68 107 ASN A C 1
ATOM 771 O O . ASN A 1 127 ? 51.812 117.931 52.812 1.00 133.13 107 ASN A O 1
ATOM 776 N N . ALA A 1 128 ? 53.583 117.722 51.360 1.00 131.99 108 ALA A N 1
ATOM 777 C CA . ALA A 1 128 ? 52.847 117.952 50.138 1.00 130.73 108 ALA A CA 1
ATOM 778 C C . ALA A 1 128 ? 51.673 117.032 50.193 1.00 130.46 108 ALA A C 1
ATOM 779 O O . ALA A 1 128 ? 50.538 117.494 50.134 1.00 130.43 108 ALA A O 1
ATOM 781 N N . PHE A 1 129 ? 51.927 115.741 50.378 1.00 130.10 109 PHE A N 1
ATOM 782 C CA . PHE A 1 129 ? 50.813 114.809 50.480 1.00 130.51 109 PHE A CA 1
ATOM 783 C C . PHE A 1 129 ? 49.850 115.065 51.637 1.00 130.30 109 PHE A C 1
ATOM 784 O O . PHE A 1 129 ? 48.660 114.828 51.489 1.00 130.38 109 PHE A O 1
ATOM 792 N N . LEU A 1 130 ? 50.363 115.527 52.780 1.00 129.93 110 LEU A N 1
ATOM 793 C CA . LEU A 1 130 ? 49.520 115.810 53.916 1.00 129.33 110 LEU A CA 1
ATOM 794 C C . LEU A 1 130 ? 48.556 116.924 53.528 1.00 129.15 110 LEU A C 1
ATOM 795 O O . LEU A 1 130 ? 47.334 116.745 53.590 1.00 128.57 110 LEU A O 1
ATOM 800 N N . GLU A 1 131 ? 49.139 118.034 53.089 1.00 129.30 111 GLU A N 1
ATOM 801 C CA . GLU A 1 131 ? 48.409 119.266 52.859 1.00 130.31 111 GLU A CA 1
ATOM 802 C C . GLU A 1 131 ? 47.367 119.068 51.795 1.00 130.56 111 GLU A C 1
ATOM 803 O O . GLU A 1 131 ? 46.246 119.608 51.855 1.00 131.04 111 GLU A O 1
ATOM 809 N N . GLU A 1 132 ? 47.740 118.249 50.839 1.00 130.31 112 GLU A N 1
ATOM 810 C CA . GLU A 1 132 ? 46.907 118.005 49.719 1.00 130.46 112 GLU A CA 1
ATOM 811 C C . GLU A 1 132 ? 45.699 117.147 50.113 1.00 130.31 112 GLU A C 1
ATOM 812 O O . GLU A 1 132 ? 44.599 117.371 49.654 1.00 130.24 112 GLU A O 1
ATOM 818 N N . TYR A 1 133 ? 45.927 116.180 50.991 1.00 130.38 113 TYR A N 1
ATOM 819 C CA . TYR A 1 133 ? 44.893 115.299 51.487 1.00 130.15 113 TYR A CA 1
ATOM 820 C C . TYR A 1 133 ? 43.901 116.112 52.313 1.00 129.94 113 TYR A C 1
ATOM 821 O O . TYR A 1 133 ? 42.691 115.943 52.235 1.00 129.49 113 TYR A O 1
ATOM 830 N N . CYS A 1 134 ? 44.433 117.034 53.085 1.00 129.86 114 CYS A N 1
ATOM 831 C CA . CYS A 1 134 ? 43.597 117.887 53.856 1.00 129.91 114 CYS A CA 1
ATOM 832 C C . CYS A 1 134 ? 42.729 118.693 52.936 1.00 129.58 114 CYS A C 1
ATOM 833 O O . CYS A 1 134 ? 41.547 118.949 53.230 1.00 129.28 114 CYS A O 1
ATOM 836 N N . ARG A 1 135 ? 43.322 119.102 51.813 1.00 129.41 115 ARG A N 1
ATOM 837 C CA . ARG A 1 135 ? 42.596 119.956 50.869 1.00 129.18 115 ARG A CA 1
ATOM 838 C C . ARG A 1 135 ? 41.473 119.179 50.256 1.00 128.91 115 ARG A C 1
ATOM 839 O O . ARG A 1 135 ? 40.360 119.653 50.242 1.00 128.81 115 ARG A O 1
ATOM 847 N N . ILE A 1 136 ? 41.784 117.972 49.783 1.00 128.81 116 ILE A N 1
ATOM 848 C CA . ILE A 1 136 ? 40.857 117.149 49.080 1.00 128.54 116 ILE A CA 1
ATOM 849 C C . ILE A 1 136 ? 39.775 116.730 50.025 1.00 128.85 116 ILE A C 1
ATOM 850 O O . ILE A 1 136 ? 38.620 116.805 49.673 1.00 129.09 116 ILE A O 1
ATOM 855 N N . THR A 1 137 ? 40.135 116.258 51.219 1.00 129.22 117 THR A N 1
ATOM 856 C CA . THR A 1 137 ? 39.156 115.604 52.105 1.00 129.22 117 THR A CA 1
ATOM 857 C C . THR A 1 137 ? 38.510 116.588 53.013 1.00 129.04 117 THR A C 1
ATOM 858 O O . THR A 1 137 ? 37.526 116.272 53.638 1.00 129.07 117 THR A O 1
ATOM 862 N N . GLY A 1 138 ? 39.111 117.758 53.147 1.00 129.08 118 GLY A N 1
ATOM 863 C CA . GLY A 1 138 ? 38.550 118.783 54.018 1.00 129.35 118 GLY A CA 1
ATOM 864 C C . GLY A 1 138 ? 38.745 118.544 55.509 1.00 129.36 118 GLY A C 1
ATOM 865 O O . GLY A 1 138 ? 38.260 119.313 56.333 1.00 129.89 118 GLY A O 1
ATOM 866 N N . LEU A 1 139 ? 39.445 117.478 55.859 1.00 128.99 119 LEU A N 1
ATOM 867 C CA . LEU A 1 139 ? 39.781 117.177 57.227 1.00 128.59 119 LEU A CA 1
ATOM 868 C C . LEU A 1 139 ? 40.718 118.218 57.818 1.00 128.82 119 LEU A C 1
ATOM 869 O O . LEU A 1 139 ? 41.488 118.870 57.087 1.00 128.84 119 LEU A O 1
ATOM 874 N N . ALA A 1 140 ? 40.664 118.350 59.144 1.00 129.12 120 ALA A N 1
ATOM 875 C CA . ALA A 1 140 ? 41.717 119.032 59.917 1.00 129.58 120 ALA A CA 1
ATOM 876 C C . ALA A 1 140 ? 43.080 118.341 59.819 1.00 129.82 120 ALA A C 1
ATOM 877 O O . ALA A 1 140 ? 43.141 117.191 59.433 1.00 129.63 120 ALA A O 1
ATOM 879 N N . ARG A 1 141 ? 44.167 119.045 60.126 1.00 130.72 121 ARG A N 1
ATOM 880 C CA . ARG A 1 141 ? 45.525 118.450 59.990 1.00 132.05 121 ARG A CA 1
ATOM 881 C C . ARG A 1 141 ? 45.689 117.344 61.001 1.00 132.67 121 ARG A C 1
ATOM 882 O O . ARG A 1 141 ? 46.259 116.267 60.736 1.00 132.38 121 ARG A O 1
ATOM 890 N N . GLU A 1 142 ? 45.173 117.658 62.189 1.00 133.48 122 GLU A N 1
ATOM 891 C CA . GLU A 1 142 ? 45.359 116.820 63.344 1.00 133.98 122 GLU A CA 1
ATOM 892 C C . GLU A 1 142 ? 44.893 115.406 63.031 1.00 133.67 122 GLU A C 1
ATOM 893 O O . GLU A 1 142 ? 45.587 114.450 63.378 1.00 134.26 122 GLU A O 1
ATOM 899 N N . ASP A 1 143 ? 43.774 115.301 62.300 1.00 133.12 123 ASP A N 1
ATOM 900 C CA . ASP A 1 143 ? 43.192 114.039 61.870 1.00 132.45 123 ASP A CA 1
ATOM 901 C C . ASP A 1 143 ? 43.958 113.424 60.715 1.00 131.94 123 ASP A C 1
ATOM 902 O O . ASP A 1 143 ? 44.149 112.214 60.665 1.00 131.67 123 ASP A O 1
ATOM 907 N N . ALA A 1 144 ? 44.392 114.254 59.777 1.00 131.53 124 ALA A N 1
ATOM 908 C CA . ALA A 1 144 ? 45.045 113.725 58.593 1.00 131.36 124 ALA A CA 1
ATOM 909 C C . ALA A 1 144 ? 46.305 113.096 59.076 1.00 131.64 124 ALA A C 1
ATOM 910 O O . ALA A 1 144 ? 46.688 112.008 58.588 1.00 132.02 124 ALA A O 1
ATOM 912 N N . LEU A 1 145 ? 46.938 113.765 60.054 1.00 131.28 125 LEU A N 1
ATOM 913 C CA . LEU A 1 145 ? 48.228 113.336 60.573 1.00 130.71 125 LEU A CA 1
ATOM 914 C C . LEU A 1 145 ? 48.120 111.947 61.160 1.00 131.00 125 LEU A C 1
ATOM 915 O O . LEU A 1 145 ? 49.106 111.203 61.157 1.00 131.43 125 LEU A O 1
ATOM 920 N N . ARG A 1 146 ? 46.938 111.587 61.643 1.00 130.66 126 ARG A N 1
ATOM 921 C CA . ARG A 1 146 ? 46.761 110.271 62.180 1.00 130.96 126 ARG A CA 1
ATOM 922 C C . ARG A 1 146 ? 46.550 109.208 61.135 1.00 130.90 126 ARG A C 1
ATOM 923 O O . ARG A 1 146 ? 46.694 108.021 61.460 1.00 130.61 126 ARG A O 1
ATOM 931 N N . GLU A 1 147 ? 46.188 109.615 59.911 1.00 131.14 127 GLU A N 1
ATOM 932 C CA . GLU A 1 147 ? 45.966 108.665 58.808 1.00 131.90 127 GLU A CA 1
ATOM 933 C C . GLU A 1 147 ? 47.200 107.899 58.308 1.00 132.29 127 GLU A C 1
ATOM 934 O O . GLU A 1 147 ? 48.330 108.374 58.409 1.00 132.74 127 GLU A O 1
ATOM 940 N N . LYS A 1 148 ? 46.988 106.700 57.778 1.00 132.29 128 LYS A N 1
ATOM 941 C CA . LYS A 1 148 ? 48.102 105.930 57.275 1.00 132.48 128 LYS A CA 1
ATOM 942 C C . LYS A 1 148 ? 48.472 106.487 55.924 1.00 132.78 128 LYS A C 1
ATOM 943 O O . LYS A 1 148 ? 47.573 106.806 55.117 1.00 132.95 128 LYS A O 1
ATOM 949 N N . MET A 1 149 ? 49.785 106.570 55.669 1.00 132.52 129 MET A N 1
ATOM 950 C CA . MET A 1 149 ? 50.306 107.108 54.440 1.00 132.28 129 MET A CA 1
ATOM 951 C C . MET A 1 149 ? 49.564 106.521 53.262 1.00 132.57 129 MET A C 1
ATOM 952 O O . MET A 1 149 ? 48.958 107.253 52.470 1.00 132.34 129 MET A O 1
ATOM 957 N N . ARG A 1 150 ? 49.593 105.196 53.172 1.00 132.74 130 ARG A N 1
ATOM 958 C CA . ARG A 1 150 ? 48.816 104.470 52.175 1.00 133.43 130 ARG A CA 1
ATOM 959 C C . ARG A 1 150 ? 47.467 105.042 51.741 1.00 134.03 130 ARG A C 1
ATOM 960 O O . ARG A 1 150 ? 47.366 105.318 50.548 1.00 134.57 130 ARG A O 1
ATOM 968 N N . LYS A 1 151 ? 46.449 105.193 52.629 1.00 134.11 131 LYS A N 1
ATOM 969 C CA . LYS A 1 151 ? 45.213 105.939 52.240 1.00 134.49 131 LYS A CA 1
ATOM 970 C C . LYS A 1 151 ? 45.614 107.271 51.644 1.00 134.17 131 LYS A C 1
ATOM 971 O O . LYS A 1 151 ? 45.343 107.564 50.461 1.00 133.91 131 LYS A O 1
ATOM 977 N N . VAL A 1 152 ? 46.309 108.050 52.479 1.00 133.74 132 VAL A N 1
ATOM 978 C CA . VAL A 1 152 ? 46.556 109.425 52.205 1.00 133.09 132 VAL A CA 1
ATOM 979 C C . VAL A 1 152 ? 47.078 109.453 50.796 1.00 133.32 132 VAL A C 1
ATOM 980 O O . VAL A 1 152 ? 46.636 110.288 49.995 1.00 133.66 132 VAL A O 1
ATOM 984 N N . LYS A 1 153 ? 47.962 108.519 50.450 1.00 133.05 133 LYS A N 1
ATOM 985 C CA . LYS A 1 153 ? 48.559 108.617 49.121 1.00 133.25 133 LYS A CA 1
ATOM 986 C C . LYS A 1 153 ? 47.539 108.259 48.073 1.00 133.00 133 LYS A C 1
ATOM 987 O O . LYS A 1 153 ? 47.325 108.974 47.106 1.00 133.32 133 LYS A O 1
ATOM 993 N N . SER A 1 154 ? 46.855 107.168 48.270 1.00 132.64 134 SER A N 1
ATOM 994 C CA . SER A 1 154 ? 46.053 106.779 47.173 1.00 132.98 134 SER A CA 1
ATOM 995 C C . SER A 1 154 ? 44.845 107.670 47.146 1.00 132.40 134 SER A C 1
ATOM 996 O O . SER A 1 154 ? 44.247 107.853 46.117 1.00 132.63 134 SER A O 1
ATOM 999 N N . VAL A 1 155 ? 44.507 108.304 48.244 1.00 132.05 135 VAL A N 1
ATOM 1000 C CA . VAL A 1 155 ? 43.458 109.334 48.084 1.00 131.66 135 VAL A CA 1
ATOM 1001 C C . VAL A 1 155 ? 43.972 110.448 47.197 1.00 131.80 135 VAL A C 1
ATOM 1002 O O . VAL A 1 155 ? 43.286 110.884 46.290 1.00 132.20 135 VAL A O 1
ATOM 1006 N N . VAL A 1 156 ? 45.177 110.902 47.465 1.00 131.47 136 VAL A N 1
ATOM 1007 C CA . VAL A 1 156 ? 45.637 112.078 46.795 1.00 131.86 136 VAL A CA 1
ATOM 1008 C C . VAL A 1 156 ? 45.901 111.760 45.326 1.00 131.83 136 VAL A C 1
ATOM 1009 O O . VAL A 1 156 ? 45.668 112.585 44.410 1.00 131.82 136 VAL A O 1
ATOM 1013 N N . LEU A 1 157 ? 46.359 110.541 45.098 1.00 131.63 137 LEU A N 1
ATOM 1014 C CA . LEU A 1 157 ? 46.825 110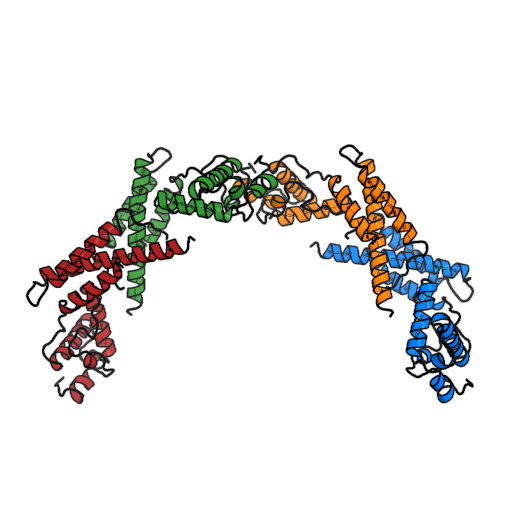.231 43.784 1.00 131.33 137 LEU A CA 1
ATOM 1015 C C . LEU A 1 157 ? 45.607 110.130 42.927 1.00 131.66 137 LEU A C 1
ATOM 1016 O O . LEU A 1 157 ? 45.527 110.807 41.903 1.00 132.27 137 LEU A O 1
ATOM 1021 N N . PHE A 1 158 ? 44.625 109.355 43.358 1.00 131.43 138 PHE A N 1
ATOM 1022 C CA . PHE A 1 158 ? 43.455 109.203 42.529 1.00 131.54 138 PHE A CA 1
ATOM 1023 C C . PHE A 1 158 ? 42.990 110.575 42.128 1.00 131.49 138 PHE A C 1
ATOM 1024 O O . PHE A 1 158 ? 42.713 110.830 40.961 1.00 131.84 138 PHE A O 1
ATOM 1032 N N . HIS A 1 159 ? 42.983 111.485 43.092 1.00 131.34 139 HIS A N 1
ATOM 1033 C CA . HIS A 1 159 ? 42.505 112.824 42.849 1.00 130.86 139 HIS A CA 1
ATOM 1034 C C . HIS A 1 159 ? 43.215 113.492 41.715 1.00 130.68 139 HIS A C 1
ATOM 1035 O O . HIS A 1 159 ? 42.616 113.856 40.712 1.00 130.95 139 HIS A O 1
ATOM 1042 N N . HIS A 1 160 ? 44.492 113.698 41.885 1.00 130.56 140 HIS A N 1
ATOM 1043 C CA . HIS A 1 160 ? 45.234 114.250 40.776 1.00 131.45 140 HIS A CA 1
ATOM 1044 C C . HIS A 1 160 ? 45.198 113.464 39.439 1.00 131.26 140 HIS A C 1
ATOM 1045 O O . HIS A 1 160 ? 45.278 114.076 38.356 1.00 131.25 140 HIS A O 1
ATOM 1052 N N . SER A 1 161 ? 45.107 112.136 39.511 1.00 130.52 141 SER A N 1
ATOM 1053 C CA . SER A 1 161 ? 44.949 111.378 38.325 1.00 130.46 141 SER A CA 1
ATOM 1054 C C . SER A 1 161 ? 43.765 111.927 37.591 1.00 130.86 141 SER A C 1
ATOM 1055 O O . SER A 1 161 ? 43.861 112.349 36.429 1.00 130.80 141 SER A O 1
ATOM 1058 N N . GLU A 1 162 ? 42.645 111.955 38.307 1.00 131.45 142 GLU A N 1
ATOM 1059 C CA . GLU A 1 162 ? 41.361 112.353 37.738 1.00 131.86 142 GLU A CA 1
ATOM 1060 C C . GLU A 1 162 ? 41.514 113.686 37.091 1.00 131.31 142 GLU A C 1
ATOM 1061 O O . GLU A 1 162 ? 40.846 114.014 36.113 1.00 131.47 142 GLU A O 1
ATOM 1067 N N . LEU A 1 163 ? 42.442 114.427 37.651 1.00 130.83 143 LEU A N 1
ATOM 1068 C CA . LEU A 1 163 ? 42.507 115.822 37.425 1.00 130.74 143 LEU A CA 1
ATOM 1069 C C . LEU A 1 163 ? 43.384 116.074 36.251 1.00 130.13 143 LEU A C 1
ATOM 1070 O O . LEU A 1 163 ? 43.192 117.032 35.549 1.00 129.80 143 LEU A O 1
ATOM 1075 N N . LEU A 1 164 ? 44.354 115.200 36.047 1.00 130.10 144 LEU A N 1
ATOM 1076 C CA . LEU A 1 164 ? 45.310 115.369 34.928 1.00 130.10 144 LEU A CA 1
ATOM 1077 C C . LEU A 1 164 ? 44.960 114.463 33.796 1.00 130.05 144 LEU A C 1
ATOM 1078 O O . LEU A 1 164 ? 45.731 114.383 32.829 1.00 129.80 144 LEU A O 1
ATOM 1083 N N . LYS A 1 165 ? 43.832 113.766 33.941 1.00 129.91 145 LYS A N 1
ATOM 1084 C CA . LYS A 1 165 ? 43.484 112.691 33.036 1.00 129.98 145 LYS A CA 1
ATOM 1085 C C . LYS A 1 165 ? 44.696 111.807 32.697 1.00 129.93 145 LYS A C 1
ATOM 1086 O O . LYS A 1 165 ? 44.960 111.456 31.523 1.00 129.95 145 LYS A O 1
ATOM 1092 N N . PHE A 1 166 ? 45.433 111.468 33.747 1.00 129.56 146 PHE A N 1
ATOM 1093 C CA . PHE A 1 166 ? 46.532 110.559 33.622 1.00 129.75 146 PHE A CA 1
ATOM 1094 C C . PHE A 1 166 ? 46.627 109.837 34.941 1.00 129.91 146 PHE A C 1
ATOM 1095 O O . PHE A 1 166 ? 46.517 110.441 35.974 1.00 129.50 146 PHE A O 1
ATOM 1103 N N . GLU A 1 167 ? 46.816 108.527 34.890 1.00 130.62 147 GLU A N 1
ATOM 1104 C CA . GLU A 1 167 ? 46.994 107.751 36.086 1.00 131.32 147 GLU A CA 1
ATOM 1105 C C . GLU A 1 167 ? 48.322 108.126 36.648 1.00 131.66 147 GLU A C 1
ATOM 1106 O O . GLU A 1 167 ? 49.299 108.113 35.936 1.00 132.27 147 GLU A O 1
ATOM 1112 N N . VAL A 1 168 ? 48.370 108.464 37.921 1.00 132.03 148 VAL A N 1
ATOM 1113 C CA . VAL A 1 168 ? 49.612 108.851 38.556 1.00 132.20 148 VAL A CA 1
ATOM 1114 C C . VAL A 1 168 ? 49.804 107.870 39.680 1.00 132.58 148 VAL A C 1
ATOM 1115 O O . VAL A 1 168 ? 49.096 107.974 40.656 1.00 132.89 148 VAL A O 1
ATOM 1119 N N . THR A 1 169 ? 50.762 106.950 39.554 1.00 132.81 149 THR A N 1
ATOM 1120 C CA . THR A 1 169 ? 51.049 105.929 40.567 1.00 133.16 149 THR A CA 1
ATOM 1121 C C . THR A 1 169 ? 52.220 106.234 41.448 1.00 133.13 149 THR A C 1
ATOM 1122 O O . THR A 1 169 ? 52.958 107.162 41.184 1.00 133.33 149 THR A O 1
ATOM 1126 N N . GLU A 1 170 ? 52.439 105.437 42.478 1.00 133.24 150 GLU A N 1
ATOM 1127 C CA . GLU A 1 170 ? 53.516 105.785 43.433 1.00 133.85 150 GLU A CA 1
ATOM 1128 C C . GLU A 1 170 ? 54.894 105.738 42.883 1.00 133.82 150 GLU A C 1
ATOM 1129 O O . GLU A 1 170 ? 55.792 106.389 43.385 1.00 134.11 150 GLU A O 1
ATOM 1135 N N . ASN A 1 171 ? 55.111 104.896 41.907 1.00 134.07 151 ASN A N 1
ATOM 1136 C CA . ASN A 1 171 ? 56.458 104.782 41.402 1.00 134.35 151 ASN A CA 1
ATOM 1137 C C . ASN A 1 171 ? 56.644 105.867 40.353 1.00 133.47 151 ASN A C 1
ATOM 1138 O O . ASN A 1 171 ? 57.533 105.791 39.550 1.00 133.99 151 ASN A O 1
ATOM 1143 N N . MET A 1 172 ? 55.795 106.874 40.346 1.00 132.63 152 MET A N 1
ATOM 1144 C CA . MET A 1 172 ? 56.102 108.017 39.557 1.00 132.01 152 MET A CA 1
ATOM 1145 C C . MET A 1 172 ? 56.780 109.064 40.409 1.00 131.84 152 MET A C 1
ATOM 1146 O O . MET A 1 172 ? 56.930 110.188 39.956 1.00 132.43 152 MET A O 1
ATOM 1151 N N . PHE A 1 173 ? 57.178 108.712 41.627 1.00 131.04 153 PHE A N 1
ATOM 1152 C CA . PHE A 1 173 ? 57.837 109.638 42.541 1.00 130.56 153 PHE A CA 1
ATOM 1153 C C . PHE A 1 173 ? 59.137 109.032 43.020 1.00 130.54 153 PHE A C 1
ATOM 1154 O O . PHE A 1 173 ? 59.243 107.829 43.030 1.00 131.22 153 PHE A O 1
ATOM 1162 N N . SER A 1 174 ? 60.115 109.801 43.472 1.00 130.07 154 SER A N 1
ATOM 1163 C CA . SER A 1 174 ? 61.336 109.121 43.882 1.00 130.17 154 SER A CA 1
ATOM 1164 C C . SER A 1 174 ? 61.229 108.573 45.263 1.00 129.83 154 SER A C 1
ATOM 1165 O O . SER A 1 174 ? 61.981 107.699 45.638 1.00 130.19 154 SER A O 1
ATOM 1168 N N . TYR A 1 175 ? 60.259 109.024 46.022 1.00 129.55 155 TYR A N 1
ATOM 1169 C CA . TYR A 1 175 ? 60.066 108.407 47.329 1.00 129.55 155 TYR A CA 1
ATOM 1170 C C . TYR A 1 175 ? 58.991 107.340 47.400 1.00 129.54 155 TYR A C 1
ATOM 1171 O O . TYR A 1 175 ? 58.163 107.351 48.307 1.00 129.57 155 TYR A O 1
ATOM 1180 N N . THR A 1 176 ? 59.030 106.409 46.448 1.00 129.58 156 THR A N 1
ATOM 1181 C CA . THR A 1 176 ? 57.967 105.437 46.263 1.00 129.54 156 THR A CA 1
ATOM 1182 C C . THR A 1 176 ? 57.751 104.649 47.551 1.00 129.83 156 THR A C 1
ATOM 1183 O O . THR A 1 176 ? 56.666 104.683 48.141 1.00 130.33 156 THR A O 1
ATOM 1187 N N . GLU A 1 177 ? 58.792 103.968 48.004 1.00 129.65 157 GLU A N 1
ATOM 1188 C CA . GLU A 1 177 ? 58.703 103.191 49.219 1.00 129.59 157 GLU A CA 1
ATOM 1189 C C . GLU A 1 177 ? 58.139 103.939 50.399 1.00 129.21 157 GLU A C 1
ATOM 1190 O O . GLU A 1 177 ? 57.349 103.389 51.153 1.00 129.11 157 GLU A O 1
ATOM 1196 N N . LEU A 1 178 ? 58.546 105.194 50.537 1.00 129.19 158 LEU A N 1
ATOM 1197 C CA . LEU A 1 178 ? 57.972 106.073 51.517 1.00 129.61 158 LEU A CA 1
ATOM 1198 C C . LEU A 1 178 ? 56.447 106.136 51.380 1.00 130.64 158 LEU A C 1
ATOM 1199 O O . LEU A 1 178 ? 55.743 105.836 52.337 1.00 131.31 158 LEU A O 1
ATOM 1204 N N . LEU A 1 179 ? 55.944 106.518 50.204 1.00 131.36 159 LEU A N 1
ATOM 1205 C CA . LEU A 1 179 ? 54.498 106.624 49.933 1.00 131.42 159 LEU A CA 1
ATOM 1206 C C . LEU A 1 179 ? 53.768 105.312 50.126 1.00 131.42 159 LEU A C 1
ATOM 1207 O O . LEU A 1 179 ? 52.550 105.313 50.180 1.00 132.08 159 LEU A O 1
ATOM 1212 N N . LYS A 1 180 ? 54.485 104.201 50.223 1.00 130.99 160 LYS A N 1
ATOM 1213 C CA . LYS A 1 180 ? 53.816 102.932 50.412 1.00 131.16 160 LYS A CA 1
ATOM 1214 C C . LYS A 1 180 ? 53.635 102.552 51.891 1.00 131.55 160 LYS A C 1
ATOM 1215 O O . LYS A 1 180 ? 52.841 101.623 52.200 1.00 132.07 160 LYS A O 1
ATOM 1221 N N . LEU A 1 181 ? 54.371 103.214 52.799 1.00 131.23 161 LEU A N 1
ATOM 1222 C CA . LEU A 1 181 ? 54.398 102.805 54.220 1.00 130.97 161 LEU A CA 1
ATOM 1223 C C . LEU A 1 181 ? 53.020 102.757 54.854 1.00 131.26 161 LEU A C 1
ATOM 1224 O O . LEU A 1 181 ? 52.219 103.689 54.705 1.00 131.92 161 LEU A O 1
ATOM 1229 N N . ASN A 1 182 ? 52.728 101.676 55.562 1.00 131.23 162 ASN A N 1
ATOM 1230 C CA . ASN A 1 182 ? 51.475 101.610 56.280 1.00 131.21 162 ASN A CA 1
ATOM 1231 C C . ASN A 1 182 ? 51.647 102.094 57.706 1.00 130.63 162 ASN A C 1
ATOM 1232 O O . ASN A 1 182 ? 51.617 101.308 58.644 1.00 130.45 162 ASN A O 1
ATOM 1237 N N . LEU A 1 183 ? 51.848 103.403 57.841 1.00 130.31 163 LEU A N 1
ATOM 1238 C CA . LEU A 1 183 ? 52.104 104.063 59.114 1.00 129.77 163 LEU A CA 1
ATOM 1239 C C . LEU A 1 183 ? 51.445 105.421 59.086 1.00 129.95 163 LEU A C 1
ATOM 1240 O O . LEU A 1 183 ? 51.345 106.020 58.019 1.00 130.07 163 LEU A O 1
ATOM 1245 N N . SER A 1 184 ? 50.991 105.929 60.229 1.00 130.11 164 SER A N 1
ATOM 1246 C CA . SER A 1 184 ? 50.375 107.276 60.201 1.00 130.32 164 SER A CA 1
ATOM 1247 C C . SER A 1 184 ? 51.399 108.316 59.815 1.00 130.21 164 SER A C 1
ATOM 1248 O O . SER A 1 184 ? 52.579 108.184 60.123 1.00 130.49 164 SER A O 1
ATOM 1251 N N . LEU A 1 185 ? 50.979 109.363 59.141 1.00 130.01 165 LEU A N 1
ATOM 1252 C CA . LEU A 1 185 ? 51.956 110.361 58.749 1.00 130.20 165 LEU A CA 1
ATOM 1253 C C . LEU A 1 185 ? 52.755 110.883 59.978 1.00 130.65 165 LEU A C 1
ATOM 1254 O O . LEU A 1 185 ? 53.987 111.144 59.883 1.00 130.75 165 LEU A O 1
ATOM 1259 N N . ARG A 1 186 ? 52.090 110.995 61.141 1.00 130.60 166 ARG A N 1
ATOM 1260 C CA . ARG A 1 186 ? 52.806 111.465 62.312 1.00 130.92 166 ARG A CA 1
ATOM 1261 C C . ARG A 1 186 ? 54.021 110.550 62.583 1.00 130.26 166 ARG A C 1
ATOM 1262 O O . ARG A 1 186 ? 55.189 111.010 62.642 1.00 129.85 166 ARG A O 1
ATOM 1270 N N . VAL A 1 187 ? 53.732 109.253 62.691 1.00 129.77 167 VAL A N 1
ATOM 1271 C CA . VAL A 1 187 ? 54.754 108.290 62.998 1.00 129.53 167 VAL A CA 1
ATOM 1272 C C . VAL A 1 187 ? 55.843 108.351 61.936 1.00 130.01 167 VAL A C 1
ATOM 1273 O O . VAL A 1 187 ? 57.054 108.296 62.269 1.00 130.35 167 VAL A O 1
ATOM 1277 N N . ILE A 1 188 ? 55.436 108.449 60.669 1.00 129.79 168 ILE A N 1
ATOM 1278 C CA . ILE A 1 188 ? 56.424 108.405 59.595 1.00 129.75 168 ILE A CA 1
ATOM 1279 C C . ILE A 1 188 ? 57.324 109.599 59.751 1.00 130.19 168 ILE A C 1
ATOM 1280 O O . ILE A 1 188 ? 58.586 109.484 59.617 1.00 130.36 168 ILE A O 1
ATOM 1285 N N . SER A 1 189 ? 56.683 110.733 60.053 1.00 129.81 169 SER A N 1
ATOM 1286 C CA . SER A 1 189 ? 57.408 111.953 60.026 1.00 130.27 169 SER A CA 1
ATOM 1287 C C . SER A 1 189 ? 58.323 112.054 61.227 1.00 129.90 169 SER A C 1
ATOM 1288 O O . SER A 1 189 ? 59.357 112.659 61.138 1.00 130.14 169 SER A O 1
ATOM 1291 N N . SER A 1 190 ? 57.969 111.456 62.348 1.00 129.74 170 SER A N 1
ATOM 1292 C CA . SER A 1 190 ? 58.831 111.627 63.503 1.00 129.96 170 SER A CA 1
ATOM 1293 C C . SER A 1 190 ? 59.830 110.506 63.691 1.00 129.69 170 SER A C 1
ATOM 1294 O O . SER A 1 190 ? 60.979 110.749 64.057 1.00 129.61 170 SER A O 1
ATOM 1297 N N . GLN A 1 191 ? 59.372 109.282 63.445 1.00 129.35 171 GLN A N 1
ATOM 1298 C CA . GLN A 1 191 ? 60.120 108.083 63.768 1.00 128.81 171 GLN A CA 1
ATOM 1299 C C . GLN A 1 191 ? 60.930 107.591 62.622 1.00 128.57 171 GLN A C 1
ATOM 1300 O O . GLN A 1 191 ? 61.959 106.954 62.815 1.00 128.13 171 GLN A O 1
ATOM 1306 N N . ILE A 1 192 ? 60.418 107.851 61.424 1.00 128.75 172 ILE A N 1
ATOM 1307 C CA . ILE A 1 192 ? 61.082 107.428 60.212 1.00 128.82 172 ILE A CA 1
ATOM 1308 C C . ILE A 1 192 ? 61.970 108.513 59.668 1.00 129.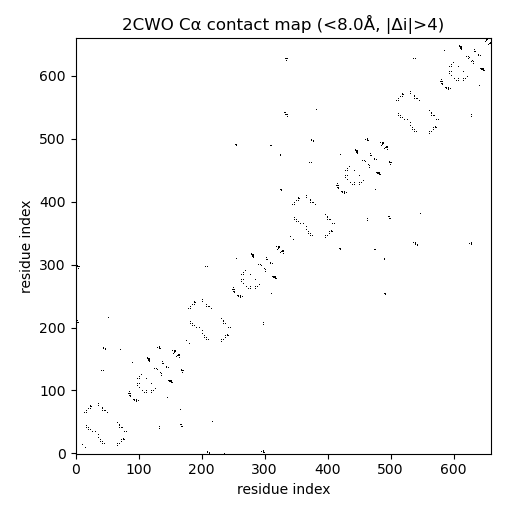35 172 ILE A C 1
ATOM 1309 O O . ILE A 1 192 ? 63.117 108.198 59.282 1.00 129.53 172 ILE A O 1
ATOM 1314 N N . LEU A 1 193 ? 61.501 109.770 59.644 1.00 129.24 173 LEU A N 1
ATOM 1315 C CA . LEU A 1 193 ? 62.419 110.780 59.215 1.00 129.40 173 LEU A CA 1
ATOM 1316 C C . LEU A 1 193 ? 62.536 111.984 60.040 1.00 130.60 173 LEU A C 1
ATOM 1317 O O . LEU A 1 193 ? 62.501 113.019 59.502 1.00 131.13 173 LEU A O 1
ATOM 1322 N N . GLY A 1 194 ? 62.737 111.853 61.338 1.00 132.42 174 GLY A N 1
ATOM 1323 C CA . GLY A 1 194 ? 62.907 112.997 62.263 1.00 134.84 174 GLY A CA 1
ATOM 1324 C C . GLY A 1 194 ? 62.435 114.425 61.924 1.00 136.44 174 GLY A C 1
ATOM 1325 O O . GLY A 1 194 ? 63.199 115.367 62.055 1.00 136.94 174 GLY A O 1
ATOM 1326 N N . MET A 1 195 ? 61.189 114.600 61.505 1.00 137.84 175 MET A N 1
ATOM 1327 C CA . MET A 1 195 ? 60.655 115.907 61.186 1.00 140.31 175 MET A CA 1
ATOM 1328 C C . MET A 1 195 ? 60.127 116.544 62.430 1.00 140.63 175 MET A C 1
ATOM 1329 O O . MET A 1 195 ? 59.972 115.856 63.438 1.00 141.27 175 MET A O 1
ATOM 1334 N N . ALA A 1 196 ? 59.848 117.851 62.389 1.00 141.28 176 ALA A N 1
ATOM 1335 C CA . ALA A 1 196 ? 58.864 118.411 63.336 1.00 141.69 176 ALA A CA 1
ATOM 1336 C C . ALA A 1 196 ? 57.457 118.279 62.674 1.00 141.89 176 ALA A C 1
ATOM 1337 O O . ALA A 1 196 ? 57.390 118.065 61.434 1.00 141.51 176 ALA A O 1
ATOM 1339 N N . ILE A 1 197 ? 56.387 118.394 63.498 1.00 142.13 177 ILE A N 1
ATOM 1340 C CA . ILE A 1 197 ? 54.927 118.223 63.120 1.00 142.41 177 ILE A CA 1
ATOM 1341 C C . ILE A 1 197 ? 54.509 117.591 61.707 1.00 143.08 177 ILE A C 1
ATOM 1342 O O . ILE A 1 197 ? 53.772 116.607 61.658 1.00 143.46 177 ILE A O 1
ATOM 1348 N N . MET B 1 21 ? 45.968 101.091 30.229 1.00 129.45 1 MET B N 1
ATOM 1349 C CA . MET B 1 21 ? 44.685 100.396 30.597 1.00 129.84 1 MET B CA 1
ATOM 1350 C C . MET B 1 21 ? 43.604 101.325 31.056 1.00 129.22 1 MET B C 1
ATOM 1351 O O . MET B 1 21 ? 42.487 101.219 30.600 1.00 129.56 1 MET B O 1
ATOM 1356 N N . LYS B 1 22 ? 43.947 102.251 31.933 1.00 128.71 2 LYS B N 1
ATOM 1357 C CA . LYS B 1 22 ? 43.002 103.201 32.525 1.00 128.26 2 LYS B CA 1
ATOM 1358 C C . LYS B 1 22 ? 42.904 104.476 31.724 1.00 128.10 2 LYS B C 1
ATOM 1359 O O . LYS B 1 22 ? 43.894 105.016 31.331 1.00 128.50 2 LYS B O 1
ATOM 1365 N N . PHE B 1 23 ? 41.720 104.996 31.498 1.00 128.18 3 PHE B N 1
ATOM 1366 C CA . PHE B 1 23 ? 41.576 106.222 30.714 1.00 128.48 3 PHE B CA 1
ATOM 1367 C C . PHE B 1 23 ? 40.520 107.068 31.332 1.00 129.03 3 PHE B C 1
ATOM 1368 O O . PHE B 1 23 ? 39.611 106.550 31.958 1.00 129.18 3 PHE B O 1
ATOM 1376 N N . PHE B 1 24 ? 40.596 108.368 31.121 1.00 129.80 4 PHE B N 1
ATOM 1377 C CA . PHE B 1 24 ? 39.610 109.276 31.718 1.00 130.89 4 PHE B CA 1
ATOM 1378 C C . PHE B 1 24 ? 38.823 109.996 30.624 1.00 131.55 4 PHE B C 1
ATOM 1379 O O . PHE B 1 24 ? 39.342 110.174 29.536 1.00 131.79 4 PHE B O 1
ATOM 1387 N N . LEU B 1 25 ? 37.586 110.413 30.883 1.00 132.20 5 LEU B N 1
ATOM 1388 C CA . LEU B 1 25 ? 36.835 111.101 29.822 1.00 132.94 5 LEU B CA 1
ATOM 1389 C C . LEU B 1 25 ? 36.871 112.608 30.025 1.00 133.38 5 LEU B C 1
ATOM 1390 O O . LEU B 1 25 ? 36.873 113.082 31.163 1.00 133.40 5 LEU B O 1
ATOM 1395 N N . LYS B 1 26 ? 36.923 113.338 28.906 1.00 134.06 6 LYS B N 1
ATOM 1396 C CA . LYS B 1 26 ? 37.156 114.802 28.866 1.00 134.47 6 LYS B CA 1
ATOM 1397 C C . LYS B 1 26 ? 35.922 115.391 29.513 1.00 134.34 6 LYS B C 1
ATOM 1398 O O . LYS B 1 26 ? 34.836 114.852 29.304 1.00 134.44 6 LYS B O 1
ATOM 1404 N N . ASP B 1 27 ? 36.063 116.439 30.324 1.00 133.97 7 ASP B N 1
ATOM 1405 C CA . ASP B 1 27 ? 34.961 116.766 31.256 1.00 134.00 7 ASP B CA 1
ATOM 1406 C C . ASP B 1 27 ? 33.686 117.443 30.692 1.00 133.83 7 ASP B C 1
ATOM 1407 O O . ASP B 1 27 ? 32.569 117.170 31.181 1.00 133.82 7 ASP B O 1
ATOM 1412 N N . GLY B 1 28 ? 33.831 118.280 29.665 1.00 133.52 8 GLY B N 1
ATOM 1413 C CA . GLY B 1 28 ? 32.645 118.848 29.010 1.00 133.27 8 GLY B CA 1
ATOM 1414 C C . GLY B 1 28 ? 31.863 117.800 28.222 1.00 133.10 8 GLY B C 1
ATOM 1415 O O . GLY B 1 28 ? 31.406 118.059 27.101 1.00 132.85 8 GLY B O 1
ATOM 1416 N N . GLU B 1 29 ? 31.677 116.623 28.811 1.00 133.15 9 GLU B N 1
ATOM 1417 C CA . GLU B 1 29 ? 31.463 115.445 27.976 1.00 133.61 9 GLU B CA 1
ATOM 1418 C C . GLU B 1 29 ? 30.245 114.587 28.201 1.00 133.02 9 GLU B C 1
ATOM 1419 O O . GLU B 1 29 ? 29.584 114.185 27.238 1.00 132.63 9 GLU B O 1
ATOM 1425 N N . THR B 1 30 ? 29.992 114.240 29.451 1.00 132.90 10 THR B N 1
ATOM 1426 C CA . THR B 1 30 ? 28.770 113.514 29.768 1.00 133.10 10 THR B CA 1
ATOM 1427 C C . THR B 1 30 ? 27.514 114.319 29.383 1.00 132.99 10 THR B C 1
ATOM 1428 O O . THR B 1 30 ? 26.592 113.800 28.743 1.00 132.77 10 THR B O 1
ATOM 1432 N N . SER B 1 31 ? 27.494 115.590 29.760 1.00 132.99 11 SER B N 1
ATOM 1433 C CA . SER B 1 31 ? 26.369 116.421 29.425 1.00 133.15 11 SER B CA 1
ATOM 1434 C C . SER B 1 31 ? 26.366 116.705 27.937 1.00 133.14 11 SER B C 1
ATOM 1435 O O . SER B 1 31 ? 25.301 116.693 27.325 1.00 133.44 11 SER B O 1
ATOM 1438 N N . ARG B 1 32 ? 27.547 116.937 27.353 1.00 133.01 12 ARG B N 1
ATOM 1439 C CA . ARG B 1 32 ? 27.650 117.159 25.901 1.00 132.91 12 ARG B CA 1
ATOM 1440 C C . ARG B 1 32 ? 26.940 116.014 25.151 1.00 132.49 12 ARG B C 1
ATOM 1441 O O . ARG B 1 32 ? 26.329 116.211 24.097 1.00 132.20 12 ARG B O 1
ATOM 1449 N N . ALA B 1 33 ? 26.996 114.831 25.750 1.00 132.21 13 ALA B N 1
ATOM 1450 C CA . ALA B 1 33 ? 26.470 113.617 25.158 1.00 132.04 13 ALA B CA 1
ATOM 1451 C C . ALA B 1 33 ? 25.065 113.297 25.682 1.00 131.86 13 ALA B C 1
ATOM 1452 O O . ALA B 1 33 ? 24.310 112.543 25.065 1.00 131.83 13 ALA B O 1
ATOM 1454 N N . LEU B 1 34 ? 24.708 113.864 26.825 1.00 131.79 14 LEU B N 1
ATOM 1455 C CA . LEU B 1 34 ? 23.346 113.684 27.325 1.00 131.77 14 LEU B CA 1
ATOM 1456 C C . LEU B 1 34 ? 22.350 114.449 26.457 1.00 131.64 14 LEU B C 1
ATOM 1457 O O . LEU B 1 34 ? 21.385 113.867 25.975 1.00 131.77 14 LEU B O 1
ATOM 1462 N N . SER B 1 35 ? 22.601 115.734 26.235 1.00 131.38 15 SER B N 1
ATOM 1463 C CA . SER B 1 35 ? 21.720 116.503 25.398 1.00 131.49 15 SER B CA 1
ATOM 1464 C C . SER B 1 35 ? 21.955 116.232 23.918 1.00 131.23 15 SER B C 1
ATOM 1465 O O . SER B 1 35 ? 21.135 116.574 23.087 1.00 131.52 15 SER B O 1
ATOM 1468 N N . ARG B 1 36 ? 23.050 115.587 23.578 1.00 131.14 16 ARG B N 1
ATOM 1469 C CA . ARG B 1 36 ? 23.258 115.188 22.199 1.00 131.27 16 ARG B CA 1
ATOM 1470 C C . ARG B 1 36 ? 22.396 114.007 21.840 1.00 131.03 16 ARG B C 1
ATOM 1471 O O . ARG B 1 36 ? 22.021 113.819 20.674 1.00 130.89 16 ARG B O 1
ATOM 1479 N N . SER B 1 37 ? 22.119 113.193 22.849 1.00 130.89 17 SER B N 1
ATOM 1480 C CA . SER B 1 37 ? 21.256 112.042 22.686 1.00 130.73 17 SER B CA 1
ATOM 1481 C C . SER B 1 37 ? 19.789 112.430 22.918 1.00 130.57 17 SER B C 1
ATOM 1482 O O . SER B 1 37 ? 18.891 111.879 22.290 1.00 130.55 17 SER B O 1
ATOM 1485 N N . GLU B 1 38 ? 19.546 113.395 23.800 1.00 130.53 18 GLU B N 1
ATOM 1486 C CA . GLU B 1 38 ? 18.199 113.921 23.979 1.00 130.69 18 GLU B CA 1
ATOM 1487 C C . GLU B 1 38 ? 17.594 114.336 22.652 1.00 130.58 18 GLU B C 1
ATOM 1488 O O . GLU B 1 38 ? 16.443 113.998 22.366 1.00 130.90 18 GLU B O 1
ATOM 1494 N N . SER B 1 39 ? 18.349 115.056 21.830 1.00 130.22 19 SER B N 1
ATOM 1495 C CA . SER B 1 39 ? 17.793 115.503 20.563 1.00 130.05 19 SER B CA 1
ATOM 1496 C C . SER B 1 39 ? 17.929 114.470 19.456 1.00 129.79 19 SER B C 1
ATOM 1497 O O . SER B 1 39 ? 17.319 114.594 18.409 1.00 129.90 19 SER B O 1
ATOM 1500 N N . LEU B 1 40 ? 18.700 113.424 19.682 1.00 129.80 20 LEU B N 1
ATOM 1501 C CA . LEU B 1 40 ? 18.551 112.277 18.804 1.00 129.67 20 LEU B CA 1
ATOM 1502 C C . LEU B 1 40 ? 17.165 111.716 18.998 1.00 129.69 20 LEU B C 1
ATOM 1503 O O . LEU B 1 40 ? 16.447 111.568 18.034 1.00 129.98 20 LEU B O 1
ATOM 1508 N N . LEU B 1 41 ? 16.794 111.427 20.244 1.00 129.68 21 LEU B N 1
ATOM 1509 C CA . LEU B 1 41 ? 15.482 110.844 20.549 1.00 129.73 21 LEU B CA 1
ATOM 1510 C C . LEU B 1 41 ? 14.387 111.648 19.893 1.00 129.91 21 LEU B C 1
ATOM 1511 O O . LEU B 1 41 ? 13.543 111.097 19.190 1.00 129.99 21 LEU B O 1
ATOM 1516 N N . ARG B 1 42 ? 14.424 112.956 20.118 1.00 129.96 22 ARG B N 1
ATOM 1517 C CA . ARG B 1 42 ? 13.527 113.863 19.446 1.00 130.09 22 ARG B CA 1
ATOM 1518 C C . ARG B 1 42 ? 13.443 113.474 17.965 1.00 129.94 22 ARG B C 1
ATOM 1519 O O . ARG B 1 42 ? 12.378 113.163 17.451 1.00 130.04 22 ARG B O 1
ATOM 1527 N N . ARG B 1 43 ? 14.587 113.435 17.306 1.00 129.92 23 ARG B N 1
ATOM 1528 C CA . ARG B 1 43 ? 14.656 113.261 15.866 1.00 129.99 23 ARG B CA 1
ATOM 1529 C C . ARG B 1 43 ? 14.181 111.906 15.362 1.00 129.81 23 ARG B C 1
ATOM 1530 O O . ARG B 1 43 ? 13.709 111.784 14.237 1.00 129.92 23 ARG B O 1
ATOM 1538 N N . VAL B 1 44 ? 14.336 110.891 16.195 1.00 129.78 24 VAL B N 1
ATOM 1539 C CA . VAL B 1 44 ? 14.030 109.523 15.823 1.00 129.79 24 VAL B CA 1
ATOM 1540 C C . VAL B 1 44 ? 12.518 109.313 15.820 1.00 130.08 24 VAL B C 1
ATOM 1541 O O . VAL B 1 44 ? 11.966 108.600 14.965 1.00 130.34 24 VAL B O 1
ATOM 1545 N N . LYS B 1 45 ? 11.843 109.957 16.773 1.00 130.15 25 LYS B N 1
ATOM 1546 C CA . LYS B 1 45 ? 10.374 109.932 16.851 1.00 129.84 25 LYS B CA 1
ATOM 1547 C C . LYS B 1 45 ? 9.732 110.490 15.583 1.00 129.78 25 LYS B C 1
ATOM 1548 O O . LYS B 1 45 ? 8.577 110.226 15.304 1.00 129.72 25 LYS B O 1
ATOM 1554 N N . GLU B 1 46 ? 10.504 111.256 14.821 1.00 130.00 26 GLU B N 1
ATOM 1555 C CA . GLU B 1 46 ? 10.044 111.875 13.590 1.00 130.43 26 GLU B CA 1
ATOM 1556 C C . GLU B 1 46 ? 9.958 110.901 12.432 1.00 130.27 26 GLU B C 1
ATOM 1557 O O . GLU B 1 46 ? 9.230 111.139 11.477 1.00 130.35 26 GLU B O 1
ATOM 1563 N N . LEU B 1 47 ? 10.711 109.816 12.506 1.00 130.37 27 LEU B N 1
ATOM 1564 C CA . LEU B 1 47 ? 10.803 108.890 11.390 1.00 130.73 27 LEU B CA 1
ATOM 1565 C C . LEU B 1 47 ? 9.497 108.155 11.162 1.00 131.15 27 LEU B C 1
ATOM 1566 O O . LEU B 1 47 ? 8.730 107.944 12.091 1.00 131.38 27 LEU B O 1
ATOM 1571 N N . GLY B 1 48 ? 9.253 107.773 9.915 1.00 131.63 28 GLY B N 1
ATOM 1572 C CA . GLY B 1 48 ? 8.051 107.047 9.522 1.00 132.21 28 GLY B CA 1
ATOM 1573 C C . GLY B 1 48 ? 8.405 106.369 8.222 1.00 132.71 28 GLY B C 1
ATOM 1574 O O . GLY B 1 48 ? 9.540 106.512 7.741 1.00 132.90 28 GLY B O 1
ATOM 1575 N N . THR B 1 49 ? 7.454 105.639 7.640 1.00 133.11 29 THR B N 1
ATOM 1576 C CA . THR B 1 49 ? 7.737 104.877 6.412 1.00 133.48 29 THR B CA 1
ATOM 1577 C C . THR B 1 49 ? 7.816 105.765 5.186 1.00 133.53 29 THR B C 1
ATOM 1578 O O . THR B 1 49 ? 6.905 105.769 4.360 1.00 133.68 29 THR B O 1
ATOM 1582 N N . ASN B 1 50 ? 8.906 106.526 5.100 1.00 133.62 30 ASN B N 1
ATOM 1583 C CA . ASN B 1 50 ? 9.265 107.298 3.912 1.00 133.92 30 ASN B CA 1
ATOM 1584 C C . ASN B 1 50 ? 10.360 108.322 4.177 1.00 133.79 30 ASN B C 1
ATOM 1585 O O . ASN B 1 50 ? 10.662 109.130 3.301 1.00 134.17 30 ASN B O 1
ATOM 1590 N N . SER B 1 51 ? 10.948 108.313 5.372 1.00 133.42 31 SER B N 1
ATOM 1591 C CA . SER B 1 51 ? 12.182 109.065 5.578 1.00 133.17 31 SER B CA 1
ATOM 1592 C C . SER B 1 51 ? 13.185 108.252 4.768 1.00 133.15 31 SER B C 1
ATOM 1593 O O . SER B 1 51 ? 13.038 107.033 4.713 1.00 133.10 31 SER B O 1
ATOM 1596 N N . GLN B 1 52 ? 14.162 108.882 4.106 1.00 133.16 32 GLN B N 1
ATOM 1597 C CA . GLN B 1 52 ? 15.086 108.113 3.230 1.00 133.57 32 GLN B CA 1
ATOM 1598 C C . GLN B 1 52 ? 16.085 107.306 4.016 1.00 133.73 32 GLN B C 1
ATOM 1599 O O . GLN B 1 52 ? 16.429 107.673 5.138 1.00 133.71 32 GLN B O 1
ATOM 1605 N N . GLN B 1 53 ? 16.584 106.233 3.401 1.00 134.07 33 GLN B N 1
ATOM 1606 C CA . GLN B 1 53 ? 17.668 105.458 3.993 1.00 134.52 33 GLN B CA 1
ATOM 1607 C C . GLN B 1 53 ? 18.836 106.391 4.298 1.00 134.29 33 GLN B C 1
ATOM 1608 O O . GLN B 1 53 ? 19.541 106.207 5.289 1.00 134.22 33 GLN B O 1
ATOM 1614 N N . SER B 1 54 ? 19.001 107.411 3.454 1.00 134.15 34 SER B N 1
ATOM 1615 C CA . SER B 1 54 ? 19.986 108.479 3.656 1.00 133.83 34 SER B CA 1
ATOM 1616 C C . SER B 1 54 ? 19.791 109.212 4.980 1.00 133.72 34 SER B C 1
ATOM 1617 O O . SER B 1 54 ? 20.761 109.522 5.652 1.00 133.85 34 SER B O 1
ATOM 1620 N N . GLU B 1 55 ? 18.543 109.484 5.354 1.00 133.56 35 GLU B N 1
ATOM 1621 C CA . GLU B 1 55 ? 18.248 110.077 6.655 1.00 133.45 35 GLU B CA 1
ATOM 1622 C C . GLU B 1 55 ? 18.553 109.043 7.756 1.00 132.96 35 GLU B C 1
ATOM 1623 O O . GLU B 1 55 ? 19.590 109.106 8.421 1.00 132.95 35 GLU B O 1
ATOM 1629 N N . ILE B 1 56 ? 17.642 108.089 7.918 1.00 132.54 36 ILE B N 1
ATOM 1630 C CA . ILE B 1 56 ? 17.789 106.953 8.836 1.00 132.23 36 ILE B CA 1
ATOM 1631 C C . ILE B 1 56 ? 19.212 106.499 9.098 1.00 132.28 36 ILE B C 1
ATOM 1632 O O . ILE B 1 56 ? 19.575 106.265 10.242 1.00 132.28 36 ILE B O 1
ATOM 1637 N N . SER B 1 57 ? 20.010 106.350 8.046 1.00 132.27 37 SER B N 1
ATOM 1638 C CA . SER B 1 57 ? 21.326 105.753 8.212 1.00 132.22 37 SER B CA 1
ATOM 1639 C C . SER B 1 57 ? 22.254 106.647 9.025 1.00 132.21 37 SER B C 1
ATOM 1640 O O . SER B 1 57 ? 23.074 106.138 9.783 1.00 132.39 37 SER B O 1
ATOM 1643 N N . GLU B 1 58 ? 22.119 107.964 8.898 1.00 132.25 38 GLU B N 1
ATOM 1644 C CA . GLU B 1 58 ? 22.946 108.854 9.719 1.00 132.44 38 GLU B CA 1
ATOM 1645 C C . GLU B 1 58 ? 22.380 108.950 11.116 1.00 132.25 38 GLU B C 1
ATOM 1646 O O . GLU B 1 58 ? 23.091 109.123 12.097 1.00 131.84 38 GLU B O 1
ATOM 1652 N N . CYS B 1 59 ? 21.078 108.778 11.189 1.00 132.56 39 CYS B N 1
ATOM 1653 C CA . CYS B 1 59 ? 20.401 108.614 12.452 1.00 133.21 39 CYS B CA 1
ATOM 1654 C C . CYS B 1 59 ? 20.942 107.432 13.280 1.00 132.90 39 CYS B C 1
ATOM 1655 O O . CYS B 1 59 ? 20.979 107.497 14.507 1.00 133.06 39 CYS B O 1
ATOM 1658 N N . VAL B 1 60 ? 21.345 106.361 12.597 1.00 132.72 40 VAL B N 1
ATOM 1659 C CA . VAL B 1 60 ? 22.099 105.246 13.201 1.00 132.20 40 VAL B CA 1
ATOM 1660 C C . VAL B 1 60 ? 23.537 105.643 13.616 1.00 132.51 40 VAL B C 1
ATOM 1661 O O . VAL B 1 60 ? 23.972 105.333 14.733 1.00 132.14 40 VAL B O 1
ATOM 1665 N N . ASP B 1 61 ? 24.262 106.323 12.718 1.00 132.66 41 ASP B N 1
ATOM 1666 C CA . ASP B 1 61 ? 25.626 106.776 13.001 1.00 132.97 41 ASP B CA 1
ATOM 1667 C C . ASP B 1 61 ? 25.626 107.426 14.326 1.00 132.91 41 ASP B C 1
ATOM 1668 O O . ASP B 1 61 ? 26.458 107.094 15.152 1.00 133.26 41 ASP B O 1
ATOM 1673 N N . GLU B 1 62 ? 24.692 108.358 14.515 1.00 132.53 42 GLU B N 1
ATOM 1674 C CA . GLU B 1 62 ? 24.647 109.130 15.736 1.00 132.23 42 GLU B CA 1
ATOM 1675 C C . GLU B 1 62 ? 24.415 108.210 16.880 1.00 132.09 42 GLU B C 1
ATOM 1676 O O . GLU B 1 62 ? 25.196 108.196 17.846 1.00 132.05 42 GLU B O 1
ATOM 1682 N N . PHE B 1 63 ? 23.335 107.445 16.774 1.00 131.93 43 PHE B N 1
ATOM 1683 C CA . PHE B 1 63 ? 23.034 106.471 17.790 1.00 132.01 43 PHE B CA 1
ATOM 1684 C C . PHE B 1 63 ? 24.292 105.681 18.111 1.00 132.27 43 PHE B C 1
ATOM 1685 O O . PHE B 1 63 ? 24.628 105.484 19.276 1.00 132.49 43 PHE B O 1
ATOM 1693 N N . ASN B 1 64 ? 25.012 105.244 17.088 1.00 132.51 44 ASN B N 1
ATOM 1694 C CA . ASN B 1 64 ? 26.155 104.393 17.371 1.00 132.53 44 ASN B CA 1
ATOM 1695 C C . ASN B 1 64 ? 27.213 105.018 18.219 1.00 132.11 44 ASN B C 1
ATOM 1696 O O . ASN B 1 64 ? 27.743 104.366 19.101 1.00 131.91 44 ASN B O 1
ATOM 1701 N N . GLU B 1 65 ? 27.501 106.286 17.950 1.00 131.96 45 GLU B N 1
ATOM 1702 C CA . GLU B 1 65 ? 28.495 107.020 18.705 1.00 131.79 45 GLU B CA 1
ATOM 1703 C C . GLU B 1 65 ? 28.063 107.129 20.142 1.00 131.33 45 GLU B C 1
ATOM 1704 O O . GLU B 1 65 ? 28.808 106.747 21.048 1.00 131.44 45 GLU B O 1
ATOM 1710 N N . LEU B 1 66 ? 26.848 107.610 20.352 1.00 130.66 46 LEU B N 1
ATOM 1711 C CA . LEU B 1 66 ? 26.316 107.683 21.700 1.00 130.31 46 LEU B CA 1
ATOM 1712 C C . LEU B 1 66 ? 26.365 106.348 22.446 1.00 130.23 46 LEU B C 1
ATOM 1713 O O . LEU B 1 66 ? 26.727 106.282 23.619 1.00 130.49 46 LEU B O 1
ATOM 1718 N N . ALA B 1 67 ? 26.047 105.272 21.753 1.00 130.07 47 ALA B N 1
ATOM 1719 C CA . ALA B 1 67 ? 26.222 103.945 22.318 1.00 130.09 47 ALA B CA 1
ATOM 1720 C C . ALA B 1 67 ? 27.655 103.687 22.813 1.00 130.39 47 ALA B C 1
ATOM 1721 O O . ALA B 1 67 ? 27.825 103.229 23.938 1.00 130.33 47 ALA B O 1
ATOM 1723 N N . SER B 1 68 ? 28.664 103.979 21.976 1.00 130.58 48 SER B N 1
ATOM 1724 C CA . SER B 1 68 ? 30.082 103.901 22.361 1.00 130.87 48 SER B CA 1
ATOM 1725 C C . SER B 1 68 ? 30.351 104.718 23.596 1.00 131.45 48 SER B C 1
ATOM 1726 O O . SER B 1 68 ? 30.779 104.167 24.622 1.00 131.88 48 SER B O 1
ATOM 1729 N N . PHE B 1 69 ? 30.134 106.038 23.488 1.00 131.55 49 PHE B N 1
ATOM 1730 C CA . PHE B 1 69 ? 30.419 106.910 24.596 1.00 131.36 49 PHE B CA 1
ATOM 1731 C C . PHE B 1 69 ? 29.816 106.346 25.873 1.00 131.41 49 PHE B C 1
ATOM 1732 O O . PHE B 1 69 ? 30.504 106.235 26.889 1.00 131.73 49 PHE B O 1
ATOM 1740 N N . ASN B 1 70 ? 28.549 105.961 25.824 1.00 131.00 50 ASN B N 1
ATOM 1741 C CA . ASN B 1 70 ? 27.954 105.343 26.984 1.00 131.07 50 ASN B CA 1
ATOM 1742 C C . ASN B 1 70 ? 28.754 104.182 27.585 1.00 13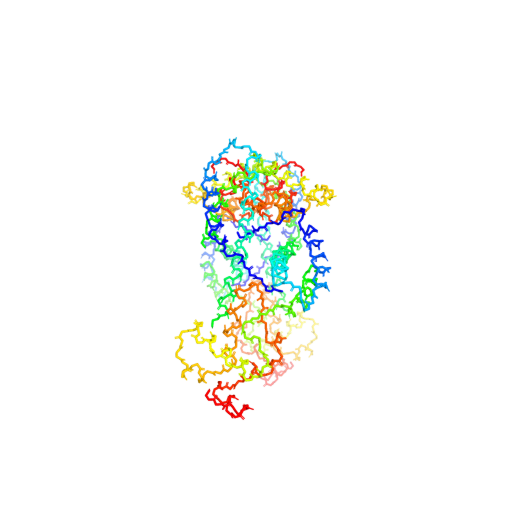0.97 50 ASN B C 1
ATOM 1743 O O . ASN B 1 70 ? 28.823 104.045 28.796 1.00 131.07 50 ASN B O 1
ATOM 1748 N N . HIS B 1 71 ? 29.343 103.339 26.749 1.00 130.75 51 HIS B N 1
ATOM 1749 C CA . HIS B 1 71 ? 30.136 102.221 27.250 1.00 130.51 51 HIS B CA 1
ATOM 1750 C C . HIS B 1 71 ? 31.368 102.724 27.976 1.00 130.24 51 HIS B C 1
ATOM 1751 O O . HIS B 1 71 ? 31.849 102.086 28.926 1.00 130.01 51 HIS B O 1
ATOM 1758 N N . LEU B 1 72 ? 31.891 103.855 27.511 1.00 129.78 52 LEU B N 1
ATOM 1759 C CA . LEU B 1 72 ? 33.000 104.477 28.205 1.00 129.58 52 LEU B CA 1
ATOM 1760 C C . LEU B 1 72 ? 32.474 104.937 29.555 1.00 129.82 52 LEU B C 1
ATOM 1761 O O . LEU B 1 72 ? 32.919 104.477 30.617 1.00 129.91 52 LEU B O 1
ATOM 1766 N N . LEU B 1 73 ? 31.473 105.798 29.501 1.00 129.92 53 LEU B N 1
ATOM 1767 C CA . LEU B 1 73 ? 30.939 106.400 30.685 1.00 130.30 53 LEU B CA 1
ATOM 1768 C C . LEU B 1 73 ? 30.649 105.371 31.763 1.00 130.47 53 LEU B C 1
ATOM 1769 O O . LEU B 1 73 ? 31.038 105.548 32.910 1.00 130.42 53 LEU B O 1
ATOM 1774 N N . VAL B 1 74 ? 29.953 104.303 31.383 1.00 130.84 54 VAL B N 1
ATOM 1775 C CA . VAL B 1 74 ? 29.661 103.187 32.275 1.00 130.85 54 VAL B CA 1
ATOM 1776 C C . VAL B 1 74 ? 30.945 102.659 32.921 1.00 131.09 54 VAL B C 1
ATOM 1777 O O . VAL B 1 74 ? 31.012 102.566 34.155 1.00 131.47 54 VAL B O 1
ATOM 1781 N N . THR B 1 75 ? 31.957 102.323 32.105 1.00 130.74 55 THR B N 1
ATOM 1782 C CA . THR B 1 75 ? 33.137 101.654 32.648 1.00 130.25 55 THR B CA 1
ATOM 1783 C C . THR B 1 75 ? 33.910 102.634 33.506 1.00 129.91 55 THR B C 1
ATOM 1784 O O . THR B 1 75 ? 34.491 102.228 34.502 1.00 129.82 55 THR B O 1
ATOM 1788 N N . VAL B 1 76 ? 33.877 103.920 33.149 1.00 129.70 56 VAL B N 1
ATOM 1789 C CA . VAL B 1 76 ? 34.526 104.947 33.969 1.00 129.68 56 VAL B CA 1
ATOM 1790 C C . VAL B 1 76 ? 33.909 105.018 35.354 1.00 130.38 56 VAL B C 1
ATOM 1791 O O . VAL B 1 76 ? 34.615 104.934 36.362 1.00 130.54 56 VAL B O 1
ATOM 1795 N N . GLU B 1 77 ? 32.589 105.171 35.386 1.00 131.09 57 GLU B N 1
ATOM 1796 C CA . GLU B 1 77 ? 31.835 105.210 36.617 1.00 131.80 57 GLU B CA 1
ATOM 1797 C C . GLU B 1 77 ? 32.097 103.972 37.465 1.00 131.86 57 GLU B C 1
ATOM 1798 O O . GLU B 1 77 ? 32.341 104.075 38.673 1.00 131.55 57 GLU B O 1
ATOM 1804 N N . HIS B 1 78 ? 32.043 102.809 36.816 1.00 132.19 58 HIS B N 1
ATOM 1805 C CA . HIS B 1 78 ? 32.193 101.521 37.484 1.00 132.70 58 HIS B CA 1
ATOM 1806 C C . HIS B 1 78 ? 33.544 101.453 38.150 1.00 132.69 58 HIS B C 1
ATOM 1807 O O . HIS B 1 78 ? 33.665 100.967 39.278 1.00 132.75 58 HIS B O 1
ATOM 1814 N N . ARG B 1 79 ? 34.552 101.950 37.427 1.00 132.88 59 ARG B N 1
ATOM 1815 C CA . ARG B 1 79 ? 35.948 102.061 37.894 1.00 132.72 59 ARG B CA 1
ATOM 1816 C C . ARG B 1 79 ? 36.063 103.063 39.042 1.00 132.64 59 ARG B C 1
ATOM 1817 O O . ARG B 1 79 ? 36.575 102.732 40.106 1.00 132.46 59 ARG B O 1
ATOM 1825 N N . GLU B 1 80 ? 35.548 104.267 38.829 1.00 132.81 60 GLU B N 1
ATOM 1826 C CA . GLU B 1 80 ? 35.413 105.258 39.899 1.00 133.33 60 GLU B CA 1
ATOM 1827 C C . GLU B 1 80 ? 34.736 104.778 41.193 1.00 133.74 60 GLU B C 1
ATOM 1828 O O . GLU B 1 80 ? 35.201 105.134 42.282 1.00 133.64 60 GLU B O 1
ATOM 1834 N N . TRP B 1 81 ? 33.646 104.003 41.088 1.00 134.37 61 TRP B N 1
ATOM 1835 C CA . TRP B 1 81 ? 33.036 103.429 42.291 1.00 134.58 61 TRP B CA 1
ATOM 1836 C C . TRP B 1 81 ? 34.110 102.680 43.088 1.00 134.59 61 TRP B C 1
ATOM 1837 O O . TRP B 1 81 ? 34.270 102.923 44.285 1.00 134.82 61 TRP B O 1
ATOM 1848 N N . MET B 1 82 ? 34.863 101.812 42.415 1.00 134.31 62 MET B N 1
ATOM 1849 C CA . MET B 1 82 ? 35.888 100.987 43.056 1.00 134.30 62 MET B CA 1
ATOM 1850 C C . MET B 1 82 ? 36.932 101.801 43.823 1.00 134.12 62 MET B C 1
ATOM 1851 O O . MET B 1 82 ? 37.699 101.266 44.629 1.00 134.21 62 MET B O 1
ATOM 1856 N N . GLU B 1 83 ? 36.941 103.104 43.565 1.00 133.78 63 GLU B N 1
ATOM 1857 C CA . GLU B 1 83 ? 37.824 104.046 44.227 1.00 133.29 63 GLU B CA 1
ATOM 1858 C C . GLU B 1 83 ? 37.009 104.760 45.306 1.00 133.14 63 GLU B C 1
ATOM 1859 O O . GLU B 1 83 ? 36.704 105.955 45.210 1.00 133.07 63 GLU B O 1
ATOM 1865 N N . GLN B 1 84 ? 36.630 103.971 46.316 1.00 132.88 64 GLN B N 1
ATOM 1866 C CA . GLN B 1 84 ? 35.825 104.398 47.453 1.00 132.47 64 GLN B CA 1
ATOM 1867 C C . GLN B 1 84 ? 36.374 103.835 48.750 1.00 132.54 64 GLN B C 1
ATOM 1868 O O . GLN B 1 84 ? 36.099 102.688 49.097 1.00 132.62 64 GLN B O 1
ATOM 1874 N N . ARG B 1 97 ? 21.485 106.377 32.708 1.00 132.36 77 ARG B N 1
ATOM 1875 C CA . ARG B 1 97 ? 20.392 107.261 32.309 1.00 132.63 77 ARG B CA 1
ATOM 1876 C C . ARG B 1 97 ? 20.479 107.712 30.866 1.00 132.77 77 ARG B C 1
ATOM 1877 O O . ARG B 1 97 ? 19.465 107.912 30.215 1.00 132.96 77 ARG B O 1
ATOM 1885 N N . ILE B 1 98 ? 21.690 107.928 30.374 1.00 132.88 78 ILE B N 1
ATOM 1886 C CA . ILE B 1 98 ? 21.867 108.128 28.948 1.00 132.58 78 ILE B CA 1
ATOM 1887 C C . ILE B 1 98 ? 21.414 106.848 28.284 1.00 132.75 78 ILE B C 1
ATOM 1888 O O . ILE B 1 98 ? 20.633 106.884 27.343 1.00 132.83 78 ILE B O 1
ATOM 1893 N N . GLY B 1 99 ? 21.902 105.723 28.811 1.00 132.97 79 GLY B N 1
ATOM 1894 C CA . GLY B 1 99 ? 21.581 104.395 28.295 1.00 133.14 79 GLY B CA 1
ATOM 1895 C C . GLY B 1 99 ? 20.093 104.095 28.364 1.00 133.16 79 GLY B C 1
ATOM 1896 O O . GLY B 1 99 ? 19.519 103.415 27.501 1.00 133.48 79 GLY B O 1
ATOM 1897 N N . GLU B 1 100 ? 19.453 104.606 29.394 1.00 132.75 80 GLU B N 1
ATOM 1898 C CA . GLU B 1 100 ? 18.031 104.530 29.409 1.00 132.76 80 GLU B CA 1
ATOM 1899 C C . GLU B 1 100 ? 17.462 105.156 28.151 1.00 132.26 80 GLU B C 1
ATOM 1900 O O . GLU B 1 100 ? 16.582 104.597 27.524 1.00 132.43 80 GLU B O 1
ATOM 1906 N N . MET B 1 101 ? 17.992 106.304 27.766 1.00 131.86 81 MET B N 1
ATOM 1907 C CA . MET B 1 101 ? 17.495 107.008 26.585 1.00 131.78 81 MET B CA 1
ATOM 1908 C C . MET B 1 101 ? 17.805 106.272 25.295 1.00 131.36 81 MET B C 1
ATOM 1909 O O . MET B 1 101 ? 16.996 106.263 24.356 1.00 131.22 81 MET B O 1
ATOM 1914 N N . LEU B 1 102 ? 18.995 105.671 25.260 1.00 131.23 82 LEU B N 1
ATOM 1915 C CA . LEU B 1 102 ? 19.445 104.907 24.112 1.00 130.95 82 LEU B CA 1
ATOM 1916 C C . LEU B 1 102 ? 18.499 103.752 23.933 1.00 130.82 82 LEU B C 1
ATOM 1917 O O . LEU B 1 102 ? 18.062 103.465 22.828 1.00 130.33 82 LEU B O 1
ATOM 1922 N N . LYS B 1 103 ? 18.149 103.136 25.050 1.00 131.08 83 LYS B N 1
ATOM 1923 C CA . LYS B 1 103 ? 17.254 102.018 25.048 1.00 132.10 83 LYS B CA 1
ATOM 1924 C C . LYS B 1 103 ? 15.982 102.357 24.242 1.00 132.12 83 LYS B C 1
ATOM 1925 O O . LYS B 1 103 ? 15.529 101.558 23.408 1.00 132.15 83 LYS B O 1
ATOM 1931 N N . GLU B 1 104 ? 15.445 103.559 24.467 1.00 132.43 84 GLU B N 1
ATOM 1932 C CA . GLU B 1 104 ? 14.274 104.075 23.733 1.00 132.56 84 GLU B CA 1
ATOM 1933 C C . GLU B 1 104 ? 14.546 104.353 22.261 1.00 132.28 84 GLU B C 1
ATOM 1934 O O . GLU B 1 104 ? 13.806 103.873 21.395 1.00 132.42 84 GLU B O 1
ATOM 1940 N N . ILE B 1 105 ? 15.584 105.151 21.988 1.00 131.76 85 ILE B N 1
ATOM 1941 C CA . ILE B 1 105 ? 15.981 105.448 20.620 1.00 131.27 85 ILE B CA 1
ATOM 1942 C C . ILE B 1 105 ? 16.069 104.149 19.820 1.00 131.44 85 ILE B C 1
ATOM 1943 O O . ILE B 1 105 ? 15.468 104.030 18.741 1.00 131.17 85 ILE B O 1
ATOM 1948 N N . ARG B 1 106 ? 16.791 103.171 20.375 1.00 131.68 86 ARG B N 1
ATOM 1949 C CA . ARG B 1 106 ? 16.834 101.824 19.799 1.00 131.84 86 ARG B CA 1
ATOM 1950 C C . ARG B 1 106 ? 15.458 101.369 19.400 1.00 131.62 86 ARG B C 1
ATOM 1951 O O . ARG B 1 106 ? 15.204 101.120 18.227 1.00 131.86 86 ARG B O 1
ATOM 1959 N N . ALA B 1 107 ? 14.566 101.286 20.381 1.00 131.48 87 ALA B N 1
ATOM 1960 C CA . ALA B 1 107 ? 13.206 100.807 20.128 1.00 131.28 87 ALA B CA 1
ATOM 1961 C C . ALA B 1 107 ? 12.550 101.484 18.926 1.00 131.00 87 ALA B C 1
ATOM 1962 O O . ALA B 1 107 ? 11.895 100.809 18.140 1.00 131.15 87 ALA B O 1
ATOM 1964 N N . PHE B 1 108 ? 12.758 102.791 18.766 1.00 130.68 88 PHE B N 1
ATOM 1965 C CA . PHE B 1 108 ? 12.171 103.526 17.634 1.00 130.53 88 PHE B CA 1
ATOM 1966 C C . PHE B 1 108 ? 12.862 103.226 16.305 1.00 130.49 88 PHE B C 1
ATOM 1967 O O . PHE B 1 108 ? 12.216 102.983 15.282 1.00 130.62 88 PHE B O 1
ATOM 1975 N N . LEU B 1 109 ? 14.182 103.258 16.343 1.00 130.39 89 LEU B N 1
ATOM 1976 C CA . LEU B 1 109 ? 15.005 103.118 15.172 1.00 130.51 89 LEU B CA 1
ATOM 1977 C C . LEU B 1 109 ? 14.991 101.685 14.623 1.00 130.67 89 LEU B C 1
ATOM 1978 O O . LEU B 1 109 ? 15.033 101.468 13.410 1.00 130.63 89 LEU B O 1
ATOM 1983 N N . LYS B 1 110 ? 14.944 100.728 15.549 1.00 130.88 90 LYS B N 1
ATOM 1984 C CA . LYS B 1 110 ? 14.796 99.299 15.297 1.00 131.25 90 LYS B CA 1
ATOM 1985 C C . LYS B 1 110 ? 13.780 99.074 14.188 1.00 130.78 90 LYS B C 1
ATOM 1986 O O . LYS B 1 110 ? 13.960 98.230 13.323 1.00 130.99 90 LYS B O 1
ATOM 1992 N N . VAL B 1 111 ? 12.718 99.869 14.214 1.00 130.54 91 VAL B N 1
ATOM 1993 C CA . VAL B 1 111 ? 11.569 99.713 13.334 1.00 130.03 91 VAL B CA 1
ATOM 1994 C C . VAL B 1 111 ? 11.797 100.266 11.927 1.00 130.14 91 VAL B C 1
ATOM 1995 O O . VAL B 1 111 ? 10.998 100.016 11.045 1.00 130.27 91 VAL B O 1
ATOM 1999 N N . ARG B 1 112 ? 12.878 101.011 11.709 1.00 130.22 92 ARG B N 1
ATOM 2000 C CA . ARG B 1 112 ? 13.095 101.663 10.413 1.00 130.35 92 ARG B CA 1
ATOM 2001 C C . ARG B 1 112 ? 14.282 101.095 9.643 1.00 130.32 92 ARG B C 1
ATOM 2002 O O . ARG B 1 112 ? 14.480 101.423 8.469 1.00 130.48 92 ARG B O 1
ATOM 2010 N N . VAL B 1 113 ? 15.064 100.252 10.314 1.00 130.09 93 VAL B N 1
ATOM 2011 C CA . VAL B 1 113 ? 16.203 99.577 9.715 1.00 129.87 93 VAL B CA 1
ATOM 2012 C C . VAL B 1 113 ? 15.722 98.364 8.937 1.00 130.20 93 VAL B C 1
ATOM 2013 O O . VAL B 1 113 ? 15.163 97.432 9.516 1.00 130.02 93 VAL B O 1
ATOM 2017 N N . VAL B 1 114 ? 15.917 98.391 7.618 1.00 130.77 94 VAL B N 1
ATOM 2018 C CA . VAL B 1 114 ? 15.483 97.288 6.749 1.00 131.23 94 VAL B CA 1
ATOM 2019 C C . VAL B 1 114 ? 16.646 96.541 6.142 1.00 131.71 94 VAL B C 1
ATOM 2020 O O . VAL B 1 114 ? 17.598 97.143 5.648 1.00 132.42 94 VAL B O 1
ATOM 2024 N N . THR B 1 115 ? 16.569 95.225 6.194 1.00 131.89 95 THR B N 1
ATOM 2025 C CA . THR B 1 115 ? 17.559 94.385 5.554 1.00 132.16 95 THR B CA 1
ATOM 2026 C C . THR B 1 115 ? 16.974 93.922 4.225 1.00 132.31 95 THR B C 1
ATOM 2027 O O . THR B 1 115 ? 15.797 94.157 3.962 1.00 132.68 95 THR B O 1
ATOM 2031 N N . PRO B 1 116 ? 17.782 93.249 3.387 1.00 132.20 96 PRO B N 1
ATOM 2032 C CA . PRO B 1 116 ? 17.233 92.646 2.186 1.00 132.08 96 PRO B CA 1
ATOM 2033 C C . PRO B 1 116 ? 16.528 91.329 2.475 1.00 131.91 96 PRO B C 1
ATOM 2034 O O . PRO B 1 116 ? 15.988 90.727 1.550 1.00 132.32 96 PRO B O 1
ATOM 2038 N N . MET B 1 117 ? 16.539 90.867 3.726 1.00 131.33 97 MET B N 1
ATOM 2039 C CA . MET B 1 117 ? 15.753 89.697 4.072 1.00 131.07 97 MET B CA 1
ATOM 2040 C C . MET B 1 117 ? 14.454 90.089 4.778 1.00 131.10 97 MET B C 1
ATOM 2041 O O . MET B 1 117 ? 13.777 89.256 5.388 1.00 131.36 97 MET B O 1
ATOM 2046 N N . HIS B 1 118 ? 14.082 91.360 4.647 1.00 130.94 98 HIS B N 1
ATOM 2047 C CA . HIS B 1 118 ? 12.749 91.809 5.068 1.00 130.76 98 HIS B CA 1
ATOM 2048 C C . HIS B 1 118 ? 11.686 91.507 4.021 1.00 130.53 98 HIS B C 1
ATOM 2049 O O . HIS B 1 118 ? 11.533 92.255 3.079 1.00 130.65 98 HIS B O 1
ATOM 2056 N N . LYS B 1 119 ? 10.939 90.423 4.178 1.00 130.53 99 LYS B N 1
ATOM 2057 C CA . LYS B 1 119 ? 10.056 90.025 3.080 1.00 130.86 99 LYS B CA 1
ATOM 2058 C C . LYS B 1 119 ? 8.542 90.024 3.347 1.00 131.27 99 LYS B C 1
ATOM 2059 O O . LYS B 1 119 ? 8.096 90.104 4.495 1.00 131.05 99 LYS B O 1
ATOM 2065 N N . GLU B 1 120 ? 7.737 89.930 2.292 1.00 131.95 100 GLU B N 1
ATOM 2066 C CA . GLU B 1 120 ? 6.306 89.870 2.552 1.00 133.21 100 GLU B CA 1
ATOM 2067 C C . GLU B 1 120 ? 5.760 88.472 2.899 1.00 132.61 100 GLU B C 1
ATOM 2068 O O . GLU B 1 120 ? 4.741 88.371 3.566 1.00 132.89 100 GLU B O 1
ATOM 2074 N N . THR B 1 121 ? 6.448 87.407 2.494 1.00 132.22 101 THR B N 1
ATOM 2075 C CA . THR B 1 121 ? 6.051 86.073 2.919 1.00 132.20 101 THR B CA 1
ATOM 2076 C C . THR B 1 121 ? 7.051 85.411 3.806 1.00 132.44 101 THR B C 1
ATOM 2077 O O . THR B 1 121 ? 8.259 85.618 3.681 1.00 132.26 101 THR B O 1
ATOM 2081 N N . ALA B 1 122 ? 6.516 84.543 4.657 1.00 133.19 102 ALA B N 1
ATOM 2082 C CA . ALA B 1 122 ? 7.287 83.526 5.342 1.00 133.62 102 ALA B CA 1
ATOM 2083 C C . ALA B 1 122 ? 8.229 82.879 4.350 1.00 133.63 102 ALA B C 1
ATOM 2084 O O . ALA B 1 122 ? 9.446 82.861 4.546 1.00 134.04 102 ALA B O 1
ATOM 2086 N N . SER B 1 123 ? 7.655 82.380 3.267 1.00 133.34 103 SER B N 1
ATOM 2087 C CA . SER B 1 123 ? 8.411 81.728 2.214 1.00 133.24 103 SER B CA 1
ATOM 2088 C C . SER B 1 123 ? 9.622 82.514 1.651 1.00 132.86 103 SER B C 1
ATOM 2089 O O . SER B 1 123 ? 10.725 81.976 1.642 1.00 132.81 103 SER B O 1
ATOM 2092 N N . ASP B 1 124 ? 9.433 83.760 1.193 1.00 132.44 104 ASP B N 1
ATOM 2093 C CA . ASP B 1 124 ? 10.568 84.549 0.651 1.00 131.95 104 ASP B CA 1
ATOM 2094 C C . ASP B 1 124 ? 11.514 84.929 1.750 1.00 131.67 104 ASP B C 1
ATOM 2095 O O . ASP B 1 124 ? 12.708 85.043 1.496 1.00 131.87 104 ASP B O 1
ATOM 2100 N N . THR B 1 125 ? 10.988 85.144 2.962 1.00 131.23 105 THR B N 1
ATOM 2101 C CA . THR B 1 125 ? 11.859 85.448 4.092 1.00 130.97 105 THR B CA 1
ATOM 2102 C C . THR B 1 125 ? 12.897 84.345 4.194 1.00 130.89 105 THR B C 1
ATOM 2103 O O . THR B 1 125 ? 14.087 84.622 4.348 1.00 130.98 105 THR B O 1
ATOM 2107 N N . LEU B 1 126 ? 12.443 83.107 4.041 1.00 131.01 106 LEU B N 1
ATOM 2108 C CA . LEU B 1 126 ? 13.330 81.968 4.126 1.00 131.36 106 LEU B CA 1
ATOM 2109 C C . LEU B 1 126 ? 14.364 81.969 2.996 1.00 131.62 106 LEU B C 1
ATOM 2110 O O . LEU B 1 126 ? 15.562 81.875 3.259 1.00 131.79 106 LEU B O 1
ATOM 2115 N N . ASN B 1 127 ? 13.911 82.080 1.753 1.00 131.93 107 ASN B N 1
ATOM 2116 C CA . ASN B 1 127 ? 14.834 82.234 0.632 1.00 132.80 107 ASN B CA 1
ATOM 2117 C C . ASN B 1 127 ? 15.879 83.335 0.813 1.00 132.55 107 ASN B C 1
ATOM 2118 O O . ASN B 1 127 ? 17.077 83.111 0.612 1.00 132.83 107 ASN B O 1
ATOM 2123 N N . ALA B 1 128 ? 15.409 84.522 1.192 1.00 131.85 108 ALA B N 1
ATOM 2124 C CA . ALA B 1 128 ? 16.283 85.649 1.441 1.00 130.81 108 ALA B CA 1
ATOM 2125 C C . ALA B 1 128 ? 17.397 85.181 2.348 1.00 130.50 108 ALA B C 1
ATOM 2126 O O . ALA B 1 128 ? 18.563 85.274 1.989 1.00 130.49 108 ALA B O 1
ATOM 2128 N N . PHE B 1 129 ? 17.041 84.625 3.498 1.00 130.23 109 PHE B N 1
ATOM 2129 C CA . PHE B 1 129 ? 18.046 84.164 4.433 1.00 130.40 109 PHE B CA 1
ATOM 2130 C C . PHE B 1 129 ? 18.940 83.080 3.898 1.00 130.04 109 PHE B C 1
ATOM 2131 O O . PHE B 1 129 ? 20.092 83.008 4.287 1.00 130.06 109 PHE B O 1
ATOM 2139 N N . LEU B 1 130 ? 18.401 82.224 3.038 1.00 129.76 110 LEU B N 1
ATOM 2140 C CA . LEU B 1 130 ? 19.202 81.170 2.428 1.00 129.38 110 LEU B CA 1
ATOM 2141 C C . LEU B 1 130 ? 20.237 81.814 1.502 1.00 129.55 110 LEU B C 1
ATOM 2142 O O . LEU B 1 130 ? 21.454 81.623 1.677 1.00 129.15 110 LEU B O 1
ATOM 2147 N N . GLU B 1 131 ? 19.746 82.601 0.539 1.00 129.82 111 GLU B N 1
ATOM 2148 C CA . GLU B 1 131 ? 20.588 83.158 -0.521 1.00 130.39 111 GLU B CA 1
ATOM 2149 C C . GLU B 1 131 ? 21.650 84.029 0.066 1.00 130.44 111 GLU B C 1
ATOM 2150 O O . GLU B 1 131 ? 22.771 84.095 -0.443 1.00 130.89 111 GLU B O 1
ATOM 2156 N N . GLU B 1 132 ? 21.281 84.692 1.149 1.00 130.24 112 GLU B N 1
ATOM 2157 C CA . GLU B 1 132 ? 22.155 85.618 1.790 1.00 130.39 112 GLU B CA 1
ATOM 2158 C C . GLU B 1 132 ? 23.277 84.922 2.526 1.00 130.21 112 GLU B C 1
ATOM 2159 O O . GLU B 1 132 ? 24.396 85.391 2.555 1.00 130.14 112 GLU B O 1
ATOM 2165 N N . TYR B 1 133 ? 22.957 83.787 3.114 1.00 130.27 113 TYR B N 1
ATOM 2166 C CA . TYR B 1 133 ? 23.920 82.977 3.831 1.00 130.16 113 TYR B CA 1
ATOM 2167 C C . TYR B 1 133 ? 24.885 82.348 2.845 1.00 129.99 113 TYR B C 1
ATOM 2168 O O . TYR B 1 133 ? 26.070 82.263 3.108 1.00 129.67 113 TYR B O 1
ATOM 2177 N N . CYS B 1 134 ? 24.366 81.906 1.702 1.00 129.96 114 CYS B N 1
ATOM 2178 C CA . CYS B 1 134 ? 25.205 81.386 0.633 1.00 129.98 114 CYS B CA 1
ATOM 2179 C C . CYS B 1 134 ? 26.158 82.464 0.183 1.00 129.59 114 CYS B C 1
ATOM 2180 O O . CYS B 1 134 ? 27.326 82.196 -0.098 1.00 129.48 114 CYS B O 1
ATOM 2183 N N . ARG B 1 135 ? 25.650 83.691 0.115 1.00 129.36 115 ARG B N 1
ATOM 2184 C CA . ARG B 1 135 ? 26.449 84.801 -0.339 1.00 129.20 115 ARG B CA 1
ATOM 2185 C C . ARG B 1 135 ? 27.575 85.066 0.639 1.00 128.94 115 ARG B C 1
ATOM 2186 O O . ARG B 1 135 ? 28.727 85.128 0.240 1.00 128.96 115 ARG B O 1
ATOM 2194 N N . ILE B 1 136 ? 27.232 85.178 1.920 1.00 128.90 116 ILE B N 1
ATOM 2195 C CA . ILE B 1 136 ? 28.191 85.472 2.983 1.00 128.83 116 ILE B CA 1
ATOM 2196 C C . ILE B 1 136 ? 29.205 84.358 3.172 1.00 128.87 116 ILE B C 1
ATOM 2197 O O . ILE B 1 136 ? 30.377 84.619 3.275 1.00 129.13 116 ILE B O 1
ATOM 2202 N N . THR B 1 137 ? 28.748 83.119 3.250 1.00 129.14 117 THR B N 1
ATOM 2203 C CA . THR B 1 137 ? 29.626 82.012 3.570 1.00 129.19 117 THR B CA 1
ATOM 2204 C C . THR B 1 137 ? 30.242 81.462 2.318 1.00 129.09 117 THR B C 1
ATOM 2205 O O . THR B 1 137 ? 31.197 80.723 2.404 1.00 129.28 117 THR B O 1
ATOM 2209 N N . GLY B 1 138 ? 29.669 81.773 1.160 1.00 129.09 118 GLY B N 1
ATOM 2210 C CA . GLY B 1 138 ? 30.154 81.233 -0.108 1.00 129.29 118 GLY B CA 1
ATOM 2211 C C . GLY B 1 138 ? 29.885 79.753 -0.313 1.00 129.33 118 GLY B C 1
ATOM 2212 O O . GLY B 1 138 ? 30.433 79.149 -1.229 1.00 129.78 118 GLY B O 1
ATOM 2213 N N . LEU B 1 139 ? 29.052 79.170 0.546 1.00 129.09 119 LEU B N 1
ATOM 2214 C CA . LEU B 1 139 ? 28.636 77.768 0.429 1.00 128.82 119 LEU B CA 1
ATOM 2215 C C . LEU B 1 139 ? 27.691 77.573 -0.756 1.00 128.92 119 LEU B C 1
ATOM 2216 O O . LEU B 1 139 ? 27.009 78.510 -1.170 1.00 128.78 119 LEU B O 1
ATOM 2221 N N . ALA B 1 140 ? 27.669 76.360 -1.305 1.00 129.22 120 ALA B N 1
ATOM 2222 C CA . ALA B 1 140 ? 26.669 75.975 -2.293 1.00 129.64 120 ALA B CA 1
ATOM 2223 C C . ALA B 1 140 ? 25.312 75.929 -1.599 1.00 130.09 120 ALA B C 1
ATOM 2224 O O . ALA B 1 140 ? 25.249 75.894 -0.368 1.00 129.93 120 ALA B O 1
ATOM 2226 N N . ARG B 1 141 ? 24.232 75.949 -2.381 1.00 130.95 121 ARG B N 1
ATOM 2227 C CA . ARG B 1 141 ? 22.868 75.930 -1.832 1.00 131.94 121 ARG B CA 1
ATOM 2228 C C . ARG B 1 141 ? 22.592 74.631 -1.132 1.00 132.47 121 ARG B C 1
ATOM 2229 O O . ARG B 1 141 ? 22.036 74.599 -0.046 1.00 132.43 121 ARG B O 1
ATOM 2237 N N . GLU B 1 142 ? 22.987 73.555 -1.790 1.00 133.18 122 GLU B N 1
ATOM 2238 C CA . GLU B 1 142 ? 22.706 72.219 -1.327 1.00 133.84 122 GLU B CA 1
ATOM 2239 C C . GLU B 1 142 ? 23.152 72.050 0.118 1.00 133.43 122 GLU B C 1
ATOM 2240 O O . GLU B 1 142 ? 22.455 71.459 0.928 1.00 133.76 122 GLU B O 1
ATOM 2246 N N . ASP B 1 143 ? 24.303 72.623 0.436 1.00 133.06 123 ASP B N 1
ATOM 2247 C CA . ASP B 1 143 ? 24.856 72.566 1.781 1.00 132.62 123 ASP B CA 1
ATOM 2248 C C . ASP B 1 143 ? 24.148 73.532 2.709 1.00 132.15 123 ASP B C 1
ATOM 2249 O O . ASP B 1 143 ? 23.921 73.213 3.876 1.00 132.08 123 ASP B O 1
ATOM 2254 N N . ALA B 1 144 ? 23.824 74.719 2.199 1.00 131.70 124 ALA B N 1
ATOM 2255 C CA . ALA B 1 144 ? 23.174 75.735 3.012 1.00 131.47 124 ALA B CA 1
ATOM 2256 C C . ALA B 1 144 ? 21.817 75.214 3.425 1.00 131.46 124 ALA B C 1
ATOM 2257 O O . ALA B 1 144 ? 21.384 75.406 4.560 1.00 131.77 124 ALA B O 1
ATOM 2259 N N . LEU B 1 145 ? 21.169 74.525 2.494 1.00 131.12 125 LEU B N 1
ATOM 2260 C CA . LEU B 1 145 ? 19.859 73.958 2.725 1.00 130.73 125 LEU B CA 1
ATOM 2261 C C . LEU B 1 145 ? 19.861 72.961 3.875 1.00 131.01 125 LEU B C 1
ATOM 2262 O O . LEU B 1 145 ? 18.827 72.759 4.520 1.00 131.30 125 LEU B O 1
ATOM 2267 N N . ARG B 1 146 ? 21.011 72.340 4.130 1.00 130.86 126 ARG B N 1
ATOM 2268 C CA . ARG B 1 146 ? 21.130 71.382 5.222 1.00 131.12 126 ARG B CA 1
ATOM 2269 C C . ARG B 1 146 ? 21.321 72.037 6.574 1.00 130.94 126 ARG B C 1
ATOM 2270 O O . ARG B 1 146 ? 21.097 71.404 7.608 1.00 130.64 126 ARG B O 1
ATOM 2278 N N . GLU B 1 147 ? 21.755 73.291 6.566 1.00 131.21 127 GLU B N 1
ATOM 2279 C CA . GLU B 1 147 ? 21.993 74.025 7.808 1.00 132.02 127 GLU B CA 1
ATOM 2280 C C . GLU B 1 147 ? 20.744 74.392 8.600 1.00 132.38 127 GLU B C 1
ATOM 2281 O O . GLU B 1 147 ? 19.685 74.689 8.032 1.00 132.85 127 GLU B O 1
ATOM 2287 N N . LYS B 1 148 ? 20.873 74.382 9.922 1.00 132.47 128 LYS B N 1
ATOM 2288 C CA . LYS B 1 148 ? 19.763 74.749 10.787 1.00 132.53 128 LYS B CA 1
ATOM 2289 C C . LYS B 1 148 ? 19.527 76.231 10.642 1.00 132.68 128 LYS B C 1
ATOM 2290 O O . LYS B 1 148 ? 20.499 77.016 10.581 1.00 133.17 128 LYS B O 1
ATOM 2296 N N . MET B 1 149 ? 18.253 76.604 10.583 1.00 132.37 129 MET B N 1
ATOM 2297 C CA . MET B 1 149 ? 17.824 77.988 10.474 1.00 132.38 129 MET B CA 1
ATOM 2298 C C . MET B 1 149 ? 18.585 78.872 11.437 1.00 132.60 129 MET B C 1
ATOM 2299 O O . MET B 1 149 ? 19.198 79.859 11.027 1.00 132.44 129 MET B O 1
ATOM 2304 N N . ARG B 1 150 ? 18.557 78.494 12.712 1.00 132.80 130 ARG B N 1
ATOM 2305 C CA . ARG B 1 150 ? 19.322 79.186 13.733 1.00 133.36 130 ARG B CA 1
ATOM 2306 C C . ARG B 1 150 ? 20.705 79.679 13.339 1.00 133.77 130 ARG B C 1
ATOM 2307 O O . ARG B 1 150 ? 20.920 80.883 13.412 1.00 134.09 130 ARG B O 1
ATOM 2315 N N . LYS B 1 151 ? 21.634 78.794 12.946 1.00 133.99 131 LYS B N 1
ATOM 2316 C CA . LYS B 1 151 ? 22.928 79.274 12.433 1.00 134.62 131 LYS B CA 1
ATOM 2317 C C . LYS B 1 151 ? 22.678 80.265 11.322 1.00 134.25 131 LYS B C 1
ATOM 2318 O O . LYS B 1 151 ? 23.052 81.447 11.406 1.00 134.30 131 LYS B O 1
ATOM 2324 N N . VAL B 1 152 ? 22.037 79.775 10.270 1.00 133.70 132 VAL B N 1
ATOM 2325 C CA . VAL B 1 152 ? 21.857 80.574 9.084 1.00 133.23 132 VAL B CA 1
ATOM 2326 C C . VAL B 1 152 ? 21.427 81.995 9.444 1.00 133.39 132 VAL B C 1
ATOM 2327 O O . VAL B 1 152 ? 21.966 82.964 8.897 1.00 133.45 132 VAL B O 1
ATOM 2331 N N . LYS B 1 153 ? 20.502 82.114 10.401 1.00 133.30 133 LYS B N 1
ATOM 2332 C CA . LYS B 1 153 ? 19.973 83.432 10.769 1.00 133.21 133 LYS B CA 1
ATOM 2333 C C . LYS B 1 153 ? 20.972 84.251 11.541 1.00 132.97 133 LYS B C 1
ATOM 2334 O O . LYS B 1 153 ? 21.230 85.377 11.172 1.00 133.27 133 LYS B O 1
ATOM 2340 N N . SER B 1 154 ? 21.552 83.707 12.597 1.00 132.69 134 SER B N 1
ATOM 2341 C CA . SER B 1 154 ? 22.486 84.526 13.322 1.00 132.85 134 SER B CA 1
ATOM 2342 C C . SER B 1 154 ? 23.770 84.753 12.498 1.00 132.52 134 SER B C 1
ATOM 2343 O O . SER B 1 154 ? 24.420 85.772 12.672 1.00 132.54 134 SER B O 1
ATOM 2346 N N . VAL B 1 155 ? 24.112 83.871 11.557 1.00 132.09 135 VAL B N 1
ATOM 2347 C CA . VAL B 1 155 ? 25.224 84.214 10.668 1.00 131.55 135 VAL B CA 1
ATOM 2348 C C . VAL B 1 155 ? 24.818 85.438 9.860 1.00 131.87 135 VAL B C 1
ATOM 2349 O O . VAL B 1 155 ? 25.560 86.422 9.802 1.00 132.23 135 VAL B O 1
ATOM 2353 N N . VAL B 1 156 ? 23.635 85.383 9.256 1.00 131.61 136 VAL B N 1
ATOM 2354 C CA . VAL B 1 156 ? 23.245 86.421 8.328 1.00 131.78 136 VAL B CA 1
ATOM 2355 C C . VAL B 1 156 ? 23.051 87.735 9.060 1.00 131.71 136 VAL B C 1
ATOM 2356 O O . VAL B 1 156 ? 23.410 88.809 8.544 1.00 131.81 136 VAL B O 1
ATOM 2360 N N . LEU B 1 157 ? 22.520 87.640 10.274 1.00 131.51 137 LEU B N 1
ATOM 2361 C CA . LEU B 1 157 ? 22.126 88.824 10.999 1.00 131.22 137 LEU B CA 1
ATOM 2362 C C . LEU B 1 157 ? 23.330 89.562 11.473 1.00 131.67 137 LEU B C 1
ATOM 2363 O O . LEU B 1 157 ? 23.405 90.779 11.281 1.00 132.17 137 LEU B O 1
ATOM 2368 N N . PHE B 1 158 ? 24.300 88.833 12.035 1.00 131.76 138 PHE B N 1
ATOM 2369 C CA . PHE B 1 158 ? 25.530 89.462 12.507 1.00 131.63 138 PHE B CA 1
ATOM 2370 C C . PHE B 1 158 ? 26.133 90.178 11.356 1.00 131.34 138 PHE B C 1
ATOM 2371 O O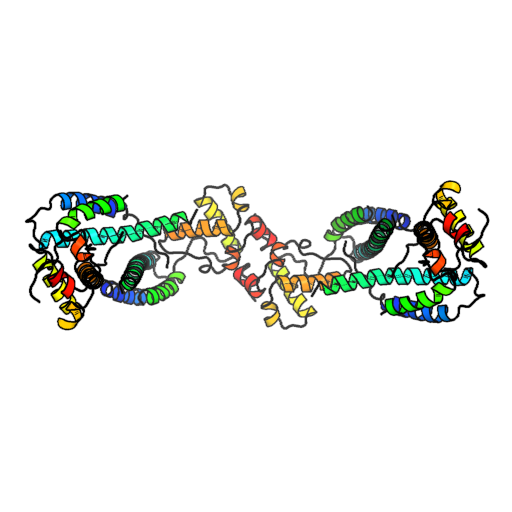 . PHE B 1 158 ? 26.484 91.341 11.486 1.00 131.65 138 PHE B O 1
ATOM 2379 N N . HIS B 1 159 ? 26.195 89.500 10.214 1.00 131.06 139 HIS B N 1
ATOM 2380 C CA . HIS B 1 159 ? 26.718 90.121 9.016 1.00 130.85 139 HIS B CA 1
ATOM 2381 C C . HIS B 1 159 ? 26.081 91.475 8.753 1.00 130.87 139 HIS B C 1
ATOM 2382 O O . HIS B 1 159 ? 26.767 92.499 8.724 1.00 131.14 139 HIS B O 1
ATOM 2389 N N . HIS B 1 160 ? 24.775 91.489 8.554 1.00 130.77 140 HIS B N 1
ATOM 2390 C CA . HIS B 1 160 ? 24.131 92.743 8.260 1.00 131.28 140 HIS B CA 1
ATOM 2391 C C . HIS B 1 160 ? 24.191 93.782 9.376 1.00 131.10 140 HIS B C 1
ATOM 2392 O O . HIS B 1 160 ? 24.213 94.996 9.104 1.00 131.14 140 HIS B O 1
ATOM 2399 N N . SER B 1 161 ? 24.228 93.313 10.621 1.00 130.67 141 SER B N 1
ATOM 2400 C CA . SER B 1 161 ? 24.421 94.204 11.754 1.00 130.60 141 SER B CA 1
ATOM 2401 C C . SER B 1 161 ? 25.715 94.978 11.576 1.00 130.95 141 SER B C 1
ATOM 2402 O O . SER B 1 161 ? 25.733 96.218 11.609 1.00 130.93 141 SER B O 1
ATOM 2405 N N . GLU B 1 162 ? 26.791 94.224 11.361 1.00 131.32 142 GLU B N 1
ATOM 2406 C CA . GLU B 1 162 ? 28.109 94.773 11.157 1.00 131.74 142 GLU B CA 1
ATOM 2407 C C . GLU B 1 162 ? 28.103 95.808 10.045 1.00 131.33 142 GLU B C 1
ATOM 2408 O O . GLU B 1 162 ? 28.788 96.830 10.100 1.00 131.47 142 GLU B O 1
ATOM 2414 N N . LEU B 1 163 ? 27.297 95.521 9.044 1.00 130.97 143 LEU B N 1
ATOM 2415 C CA . LEU B 1 163 ? 27.296 96.251 7.817 1.00 130.73 143 LEU B CA 1
ATOM 2416 C C . LEU B 1 163 ? 26.475 97.539 7.951 1.00 130.31 143 LEU B C 1
ATOM 2417 O O . LEU B 1 163 ? 26.776 98.536 7.303 1.00 129.89 143 LEU B O 1
ATOM 2422 N N . LEU B 1 164 ? 25.445 97.513 8.797 1.00 130.17 144 LEU B N 1
ATOM 2423 C CA . LEU B 1 164 ? 24.568 98.669 8.979 1.00 129.97 144 LEU B CA 1
ATOM 2424 C C . LEU B 1 164 ? 24.937 99.444 10.206 1.00 129.87 144 LEU B C 1
ATOM 2425 O O . LEU B 1 164 ? 24.304 100.451 10.507 1.00 129.69 144 LEU B O 1
ATOM 2430 N N . LYS B 1 165 ? 25.943 98.948 10.921 1.00 129.85 145 LYS B N 1
ATOM 2431 C CA . LYS B 1 165 ? 2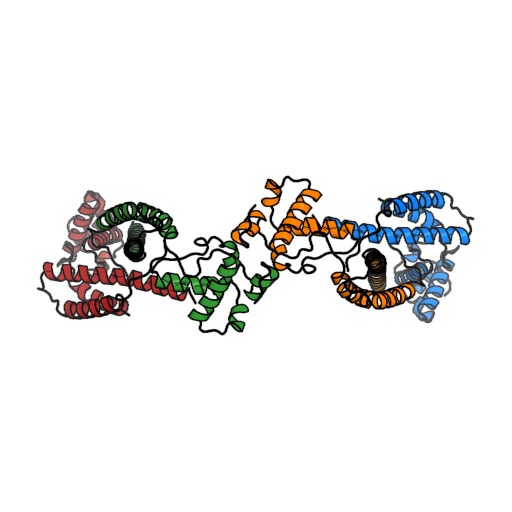6.331 99.464 12.233 1.00 129.88 145 LYS B CA 1
ATOM 2432 C C . LYS B 1 165 ? 25.137 99.618 13.154 1.00 129.86 145 LYS B C 1
ATOM 2433 O O . LYS B 1 165 ? 25.021 100.595 13.884 1.00 129.96 145 LYS B O 1
ATOM 2439 N N . PHE B 1 166 ? 24.247 98.638 13.101 1.00 129.78 146 PHE B N 1
ATOM 2440 C CA . PHE B 1 166 ? 23.097 98.581 13.985 1.00 129.72 146 PHE B CA 1
ATOM 2441 C C . PHE B 1 166 ? 22.855 97.127 14.255 1.00 129.97 146 PHE B C 1
ATOM 2442 O O . PHE B 1 166 ? 22.970 96.308 13.347 1.00 129.81 146 PHE B O 1
ATOM 2450 N N . GLU B 1 167 ? 22.544 96.795 15.499 1.00 130.52 147 GLU B N 1
ATOM 2451 C CA . GLU B 1 167 ? 22.254 95.408 15.826 1.00 131.58 147 GLU B CA 1
ATOM 2452 C C . GLU B 1 167 ? 20.908 95.056 15.242 1.00 131.71 147 GLU B C 1
ATOM 2453 O O . GLU B 1 167 ? 19.938 95.765 15.459 1.00 132.03 147 GLU B O 1
ATOM 2459 N N . VAL B 1 168 ? 20.845 93.974 14.482 1.00 132.12 148 VAL B N 1
ATOM 2460 C CA . VAL B 1 168 ? 19.595 93.575 13.860 1.00 132.24 148 VAL B CA 1
ATOM 2461 C C . VAL B 1 168 ? 19.203 92.217 14.427 1.00 132.79 148 VAL B C 1
ATOM 2462 O O . VAL B 1 168 ? 19.849 91.215 14.118 1.00 133.27 148 VAL B O 1
ATOM 2466 N N . THR B 1 169 ? 18.163 92.178 15.258 1.00 132.96 149 THR B N 1
ATOM 2467 C CA . THR B 1 169 ? 17.778 90.947 15.952 1.00 133.42 149 THR B CA 1
ATOM 2468 C C . THR B 1 169 ? 16.582 90.285 15.277 1.00 133.43 149 THR B C 1
ATOM 2469 O O . THR B 1 169 ? 15.987 90.882 14.379 1.00 133.45 149 THR B O 1
ATOM 2473 N N . GLU B 1 170 ? 16.227 89.068 15.709 1.00 133.52 150 GLU B N 1
ATOM 2474 C CA . GLU B 1 170 ? 15.189 88.282 15.028 1.00 133.79 150 GLU B CA 1
ATOM 2475 C C . GLU B 1 170 ? 13.865 88.924 15.168 1.00 133.84 150 GLU B C 1
ATOM 2476 O O . GLU B 1 170 ? 13.018 88.817 14.283 1.00 134.07 150 GLU B O 1
ATOM 2482 N N . ASN B 1 171 ? 13.645 89.536 16.318 1.00 134.09 151 ASN B N 1
ATOM 2483 C CA . ASN B 1 171 ? 12.360 90.138 16.585 1.00 134.31 151 ASN B CA 1
ATOM 2484 C C . ASN B 1 171 ? 12.330 91.509 15.898 1.00 133.53 151 ASN B C 1
ATOM 2485 O O . ASN B 1 171 ? 11.564 92.369 16.255 1.00 133.88 151 ASN B O 1
ATOM 2490 N N . MET B 1 172 ? 13.186 91.721 14.910 1.00 132.87 152 MET B N 1
ATOM 2491 C CA . MET B 1 172 ? 13.034 92.881 14.034 1.00 132.19 152 MET B CA 1
ATOM 2492 C C . MET B 1 172 ? 12.330 92.491 12.743 1.00 131.80 152 MET B C 1
ATOM 2493 O O . MET B 1 172 ? 12.238 93.297 11.815 1.00 131.85 152 MET B O 1
ATOM 2498 N N . PHE B 1 173 ? 11.847 91.250 12.703 1.00 131.12 153 PHE B N 1
ATOM 2499 C CA . PHE B 1 173 ? 11.185 90.694 11.531 1.00 130.73 153 PHE B CA 1
ATOM 2500 C C . PHE B 1 173 ? 9.823 90.174 11.950 1.00 130.70 153 PHE B C 1
ATOM 2501 O O . PHE B 1 173 ? 9.648 89.784 13.101 1.00 131.34 153 PHE B O 1
ATOM 2509 N N . SER B 1 174 ? 8.855 90.121 11.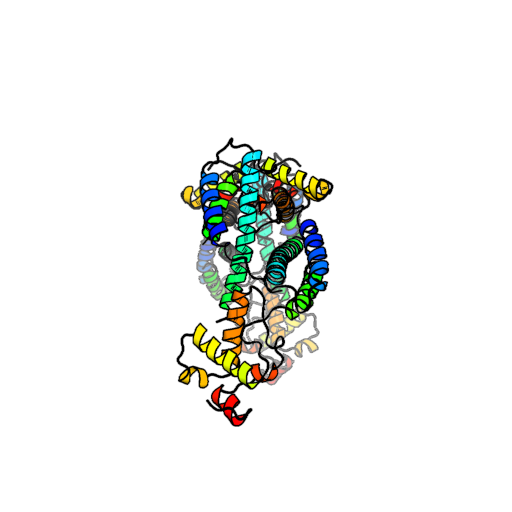049 1.00 130.23 154 SER B N 1
ATOM 2510 C CA . SER B 1 174 ? 7.600 89.553 11.487 1.00 130.31 154 SER B CA 1
ATOM 2511 C C . SER B 1 174 ? 7.669 88.047 11.645 1.00 129.84 154 SER B C 1
ATOM 2512 O O . SER B 1 174 ? 6.871 87.483 12.356 1.00 130.12 154 SER B O 1
ATOM 2515 N N . TYR B 1 175 ? 8.642 87.396 11.030 1.00 129.47 155 TYR B N 1
ATOM 2516 C CA . TYR B 1 175 ? 8.728 85.944 11.154 1.00 129.53 155 TYR B CA 1
ATOM 2517 C C . TYR B 1 175 ? 9.700 85.455 12.203 1.00 129.56 155 TYR B C 1
ATOM 2518 O O . TYR B 1 175 ? 10.412 84.469 11.983 1.00 129.60 155 TYR B O 1
ATOM 2527 N N . THR B 1 176 ? 9.699 86.141 13.345 1.00 129.54 156 THR B N 1
ATOM 2528 C CA . THR B 1 176 ? 10.638 85.870 14.414 1.00 129.53 156 THR B CA 1
ATOM 2529 C C . THR B 1 176 ? 10.716 84.381 14.714 1.00 129.79 156 THR B C 1
ATOM 2530 O O . THR B 1 176 ? 11.768 83.771 14.569 1.00 130.30 156 THR B O 1
ATOM 2534 N N . GLU B 1 177 ? 9.603 83.790 15.114 1.00 129.57 157 GLU B N 1
ATOM 2535 C CA . GLU B 1 177 ? 9.619 82.424 15.537 1.00 129.45 157 GLU B CA 1
ATOM 2536 C C . GLU B 1 177 ? 10.125 81.498 14.490 1.00 129.16 157 GLU B C 1
ATOM 2537 O O . GLU B 1 177 ? 10.739 80.504 14.817 1.00 129.14 157 GLU B O 1
ATOM 2543 N N . LEU B 1 178 ? 9.873 81.830 13.233 1.00 129.27 158 LEU B N 1
ATOM 2544 C CA . LEU B 1 178 ? 10.400 81.062 12.105 1.00 129.68 158 LEU B CA 1
ATOM 2545 C C . LEU B 1 178 ? 11.908 81.042 12.127 1.00 130.41 158 LEU B C 1
ATOM 2546 O O . LEU B 1 178 ? 12.525 79.978 12.068 1.00 130.70 158 LEU B O 1
ATOM 2551 N N . LEU B 1 179 ? 12.484 82.237 12.211 1.00 131.12 159 LEU B N 1
ATOM 2552 C CA . LEU B 1 179 ? 13.934 82.431 12.243 1.00 131.39 159 LEU B CA 1
ATOM 2553 C C . LEU B 1 179 ? 14.624 81.797 13.444 1.00 131.46 159 LEU B C 1
ATOM 2554 O O . LEU B 1 179 ? 15.835 81.687 13.452 1.00 131.97 159 LEU B O 1
ATOM 2559 N N . LYS B 1 180 ? 13.867 81.396 14.455 1.00 131.20 160 LYS B N 1
ATOM 2560 C CA . LYS B 1 180 ? 14.440 80.764 15.624 1.00 131.06 160 LYS B CA 1
ATOM 2561 C C . LYS B 1 180 ? 14.453 79.247 15.524 1.00 131.29 160 LYS B C 1
ATOM 2562 O O . LYS B 1 180 ? 15.120 78.607 16.310 1.00 131.72 160 LYS B O 1
ATOM 2568 N N . LEU B 1 181 ? 13.703 78.663 14.592 1.00 131.27 161 LEU B N 1
ATOM 2569 C CA . LEU B 1 181 ? 13.552 77.194 14.525 1.00 131.10 161 LEU B CA 1
ATOM 2570 C C . LEU B 1 181 ? 14.866 76.470 14.357 1.00 131.31 161 LEU B C 1
ATOM 2571 O O . LEU B 1 181 ? 15.693 76.830 13.524 1.00 131.84 161 LEU B O 1
ATOM 2576 N N . ASN B 1 182 ? 15.056 75.426 15.142 1.00 131.40 162 ASN B N 1
ATOM 2577 C CA . ASN B 1 182 ? 16.281 74.631 15.047 1.00 131.34 162 ASN B CA 1
ATOM 2578 C C . ASN B 1 182 ? 16.077 73.419 14.125 1.00 130.82 162 ASN B C 1
ATOM 2579 O O . ASN B 1 182 ? 16.032 72.273 14.562 1.00 130.61 162 ASN B O 1
ATOM 2584 N N . LEU B 1 183 ? 15.919 73.704 12.840 1.00 130.44 163 LEU B N 1
ATOM 2585 C CA . LEU B 1 183 ? 15.639 72.691 11.834 1.00 129.89 163 LEU B CA 1
ATOM 2586 C C . LEU B 1 183 ? 16.313 73.106 10.559 1.00 130.07 163 LEU B C 1
ATOM 2587 O O . LEU B 1 183 ? 16.416 74.298 10.279 1.00 130.37 163 LEU B O 1
ATOM 2592 N N . SER B 1 184 ? 16.752 72.150 9.757 1.00 130.07 164 SER B N 1
ATOM 2593 C CA . SER B 1 184 ? 17.383 72.547 8.509 1.00 130.37 164 SER B CA 1
ATOM 2594 C C . SER B 1 184 ? 16.410 73.362 7.647 1.00 130.27 164 SER B C 1
ATOM 2595 O O . SER B 1 184 ? 15.201 73.140 7.697 1.00 130.26 164 SER B O 1
ATOM 2598 N N . LEU B 1 185 ? 16.930 74.312 6.876 1.00 130.13 165 LEU B N 1
ATOM 2599 C CA . LEU B 1 185 ? 16.074 75.079 5.992 1.00 130.17 165 LEU B CA 1
ATOM 2600 C C . LEU B 1 185 ? 15.252 74.159 5.089 1.00 130.41 165 LEU B C 1
ATOM 2601 O O . LEU B 1 185 ? 14.095 74.453 4.835 1.00 130.47 165 LEU B O 1
ATOM 2606 N N . ARG B 1 186 ? 15.830 73.046 4.622 1.00 130.54 166 ARG B N 1
ATOM 2607 C CA . ARG B 1 186 ? 15.073 72.119 3.776 1.00 130.92 166 ARG B CA 1
ATOM 2608 C C . ARG B 1 186 ? 13.842 71.628 4.516 1.00 130.23 166 ARG B C 1
ATOM 2609 O O . ARG B 1 186 ? 12.726 71.702 3.980 1.00 130.11 166 ARG B O 1
ATOM 2617 N N . VAL B 1 187 ? 14.038 71.142 5.742 1.00 129.82 167 VAL B N 1
ATOM 2618 C CA . VAL B 1 187 ? 12.919 70.636 6.534 1.00 129.58 167 VAL B CA 1
ATOM 2619 C C . VAL B 1 187 ? 11.865 71.727 6.775 1.00 129.96 167 VAL B C 1
ATOM 2620 O O . VAL B 1 187 ? 10.666 71.516 6.543 1.00 130.23 167 VAL B O 1
ATOM 2624 N N . ILE B 1 188 ? 12.310 72.897 7.228 1.00 129.85 168 ILE B N 1
ATOM 2625 C CA . ILE B 1 188 ? 11.392 74.005 7.445 1.00 129.55 168 ILE B CA 1
ATOM 2626 C C . ILE B 1 188 ? 10.596 74.229 6.186 1.00 129.82 168 ILE B C 1
ATOM 2627 O O . ILE B 1 188 ? 9.374 74.248 6.196 1.00 130.00 168 ILE B O 1
ATOM 2632 N N . SER B 1 189 ? 11.300 74.348 5.082 1.00 129.85 169 SER B N 1
ATOM 2633 C CA . SER B 1 189 ? 10.654 74.743 3.868 1.00 130.33 169 SER B CA 1
ATOM 2634 C C . SER B 1 189 ? 9.630 73.717 3.395 1.00 130.01 169 SER B C 1
ATOM 2635 O O . SER B 1 189 ? 8.582 74.091 2.859 1.00 130.17 169 SER B O 1
ATOM 2638 N N . SER B 1 190 ? 9.908 72.434 3.593 1.00 129.84 170 SER B N 1
ATOM 2639 C CA . SER B 1 190 ? 9.021 71.414 3.025 1.00 130.07 170 SER B CA 1
ATOM 2640 C C . SER B 1 190 ? 7.977 70.909 4.014 1.00 129.81 170 SER B C 1
ATOM 2641 O O . SER B 1 190 ? 6.821 70.678 3.634 1.00 129.81 170 SER B O 1
ATOM 2644 N N . GLN B 1 191 ? 8.388 70.752 5.274 1.00 129.39 171 GLN B N 1
ATOM 2645 C CA . GLN B 1 191 ? 7.536 70.194 6.325 1.00 128.75 171 GLN B CA 1
ATOM 2646 C C . GLN B 1 191 ? 6.844 71.217 7.176 1.00 128.55 171 GLN B C 1
ATOM 2647 O O . GLN B 1 191 ? 5.830 70.923 7.778 1.00 128.30 171 GLN B O 1
ATOM 2653 N N . ILE B 1 192 ? 7.411 72.408 7.269 1.00 128.58 172 ILE B N 1
ATOM 2654 C CA . ILE B 1 192 ? 6.738 73.462 7.994 1.00 128.74 172 ILE B CA 1
ATOM 2655 C C . ILE B 1 192 ? 5.902 74.391 7.106 1.00 129.26 172 ILE B C 1
ATOM 2656 O O . ILE B 1 192 ? 4.783 74.769 7.480 1.00 129.38 172 ILE B O 1
ATOM 2661 N N . LEU B 1 193 ? 6.401 74.742 5.929 1.00 129.40 173 LEU B N 1
ATOM 2662 C CA . LEU B 1 193 ? 5.571 75.560 5.061 1.00 129.71 173 LEU B CA 1
ATOM 2663 C C . LEU B 1 193 ? 5.519 75.129 3.585 1.00 131.00 173 LEU B C 1
ATOM 2664 O O . LEU B 1 193 ? 5.769 75.934 2.698 1.00 131.37 173 LEU B O 1
ATOM 2669 N N . GLY B 1 194 ? 5.179 73.866 3.327 1.00 132.59 174 GLY B N 1
ATOM 2670 C CA . GLY B 1 194 ? 5.119 73.305 1.964 1.00 134.84 174 GLY B CA 1
ATOM 2671 C C . GLY B 1 194 ? 5.682 74.090 0.771 1.00 136.58 174 GLY B C 1
ATOM 2672 O O . GLY B 1 194 ? 4.961 74.336 -0.201 1.00 137.01 174 GLY B O 1
ATOM 2673 N N . MET B 1 195 ? 6.951 74.484 0.826 1.00 137.95 175 MET B N 1
ATOM 2674 C CA . MET B 1 195 ? 7.607 75.101 -0.319 1.00 140.53 175 MET B CA 1
ATOM 2675 C C . MET B 1 195 ? 8.102 74.039 -1.306 1.00 140.69 175 MET B C 1
ATOM 2676 O O . MET B 1 195 ? 8.132 72.845 -0.975 1.00 141.12 175 MET B O 1
ATOM 2681 N N . ALA B 1 196 ? 8.488 74.470 -2.514 1.00 141.32 176 ALA B N 1
ATOM 2682 C CA . ALA B 1 196 ? 9.445 73.709 -3.321 1.00 141.57 176 ALA B CA 1
ATOM 2683 C C . ALA B 1 196 ? 10.845 74.188 -2.889 1.00 141.76 176 ALA B C 1
ATOM 2684 O O . ALA B 1 196 ? 10.958 75.233 -2.222 1.00 141.37 176 ALA B O 1
ATOM 2686 N N . ILE B 1 197 ? 11.872 73.397 -3.255 1.00 142.12 177 ILE B N 1
ATOM 2687 C CA . ILE B 1 197 ? 13.345 73.570 -2.943 1.00 142.31 177 ILE B CA 1
ATOM 2688 C C . ILE B 1 197 ? 13.822 74.677 -1.930 1.00 142.86 177 ILE B C 1
ATOM 2689 O O . ILE B 1 197 ? 14.520 74.344 -0.964 1.00 143.16 177 ILE B O 1
ATOM 2695 N N . MET C 1 21 ? -4.057 37.232 37.547 1.00 129.56 1 MET C N 1
ATOM 2696 C CA . MET C 1 21 ? -2.972 38.022 36.897 1.00 130.00 1 MET C CA 1
ATOM 2697 C C . MET C 1 21 ? -2.338 37.254 35.746 1.00 129.40 1 MET C C 1
ATOM 2698 O O . MET C 1 21 ? -2.087 37.825 34.684 1.00 129.63 1 MET C O 1
ATOM 2703 N N . LYS C 1 22 ? -2.104 35.962 35.950 1.00 128.83 2 LYS C N 1
ATOM 2704 C CA . LYS C 1 22 ? -1.391 35.136 34.983 1.00 128.40 2 LYS C CA 1
ATOM 2705 C C . LYS C 1 22 ? -2.330 34.379 34.080 1.00 128.21 2 LYS C C 1
ATOM 2706 O O . LYS C 1 22 ? -3.271 33.785 34.551 1.00 128.34 2 LYS C O 1
ATOM 2712 N N . PHE C 1 23 ? -2.043 34.366 32.786 1.00 128.33 3 PHE C N 1
ATOM 2713 C CA . PHE C 1 23 ? -2.933 33.774 31.791 1.00 128.67 3 PHE C CA 1
ATOM 2714 C C . PHE C 1 23 ? -2.072 33.082 30.752 1.00 129.16 3 PHE C C 1
ATOM 2715 O O . PHE C 1 23 ? -0.923 33.454 30.534 1.00 129.11 3 PHE C O 1
ATOM 2723 N N . PHE C 1 24 ? -2.644 32.094 30.084 1.00 129.91 4 PHE C N 1
ATOM 2724 C CA . PHE C 1 24 ? -1.934 31.331 29.063 1.00 130.68 4 PHE C CA 1
ATOM 2725 C C . PHE C 1 24 ? -2.710 31.419 27.771 1.00 131.44 4 PHE C C 1
ATOM 2726 O O . PHE C 1 24 ? -3.915 31.657 27.799 1.00 131.86 4 PHE C O 1
ATOM 2734 N N . LEU C 1 25 ? -2.057 31.236 26.630 1.00 132.14 5 LEU C N 1
ATOM 2735 C CA . LEU C 1 25 ? -2.799 31.338 25.354 1.00 132.92 5 LEU C CA 1
ATOM 2736 C C . LEU C 1 25 ? -3.152 29.964 24.798 1.00 133.32 5 LEU C C 1
ATOM 2737 O O . LEU C 1 25 ? -2.369 29.029 24.947 1.00 133.33 5 LEU C O 1
ATOM 2742 N N . LYS C 1 26 ? -4.340 29.863 24.185 1.00 133.96 6 LYS C N 1
ATOM 2743 C CA . LYS C 1 26 ? -4.914 28.607 23.665 1.00 134.38 6 LYS C CA 1
ATOM 2744 C C . LYS C 1 26 ? -3.944 28.117 22.605 1.00 134.34 6 LYS C C 1
ATOM 2745 O O . LYS C 1 26 ? -3.484 28.916 21.798 1.00 134.44 6 LYS C O 1
ATOM 2751 N N . ASP C 1 27 ? -3.602 26.829 22.608 1.00 134.10 7 ASP C N 1
ATOM 2752 C CA . ASP C 1 27 ? -2.435 26.390 21.828 1.00 133.87 7 ASP C CA 1
ATOM 2753 C C . ASP C 1 27 ? -2.533 26.468 20.289 1.00 133.69 7 ASP C C 1
ATOM 2754 O O . ASP C 1 27 ? -1.553 26.850 19.654 1.00 133.76 7 ASP C O 1
ATOM 2759 N N . GLY C 1 28 ? -3.674 26.138 19.684 1.00 133.40 8 GLY C N 1
ATOM 2760 C CA . GLY C 1 28 ? -3.822 26.270 18.224 1.00 133.16 8 GLY C CA 1
ATOM 2761 C C . GLY C 1 28 ? -3.772 27.715 17.751 1.00 133.11 8 GLY C C 1
ATOM 2762 O O . GLY C 1 28 ? -4.529 28.118 16.867 1.00 132.85 8 GLY C O 1
ATOM 2763 N N . GLU C 1 29 ? -2.863 28.500 18.318 1.00 133.21 9 GLU C N 1
ATOM 2764 C CA . GLU C 1 29 ? -3.070 29.934 18.327 1.00 133.54 9 GLU C CA 1
ATOM 2765 C C . GLU C 1 29 ? -1.983 30.822 17.750 1.00 133.08 9 GLU C C 1
ATOM 2766 O O . GLU C 1 29 ? -2.310 31.744 16.997 1.00 132.89 9 GLU C O 1
ATOM 2772 N N . THR C 1 30 ? -0.720 30.591 18.118 1.00 132.92 10 THR C N 1
ATOM 2773 C CA . THR C 1 30 ? 0.383 31.415 17.590 1.00 133.05 10 THR C CA 1
ATOM 2774 C C . THR C 1 30 ? 0.452 31.293 16.085 1.00 132.96 10 THR C C 1
ATOM 2775 O O . THR C 1 30 ? 0.554 32.291 15.360 1.00 132.94 10 THR C O 1
ATOM 2779 N N . SER C 1 31 ? 0.378 30.059 15.621 1.00 132.99 11 SER C N 1
ATOM 2780 C CA . SER C 1 31 ? 0.379 29.811 14.205 1.00 133.17 11 SER C CA 1
ATOM 2781 C C . SER C 1 31 ? -0.937 30.284 13.558 1.00 133.17 11 SER C C 1
ATOM 2782 O O . SER C 1 31 ? -0.904 30.880 12.475 1.00 133.47 11 SER C O 1
ATOM 2785 N N . ARG C 1 32 ? -2.078 30.065 14.230 1.00 133.05 12 ARG C N 1
ATOM 2786 C CA . ARG C 1 32 ? -3.385 30.528 13.709 1.00 132.92 12 ARG C CA 1
ATOM 2787 C C . ARG C 1 32 ? -3.327 32.016 13.372 1.00 132.47 12 ARG C C 1
ATOM 2788 O O . ARG C 1 32 ? -3.932 32.486 12.406 1.00 132.09 12 ARG C O 1
ATOM 2796 N N . ALA C 1 33 ? -2.550 32.721 14.182 1.00 132.23 13 ALA C N 1
ATOM 2797 C CA . ALA C 1 33 ? -2.354 34.147 14.088 1.00 132.01 13 ALA C CA 1
ATOM 2798 C C . ALA C 1 33 ? -1.157 34.509 13.210 1.00 131.92 13 ALA C C 1
ATOM 2799 O O . ALA C 1 33 ? -1.089 35.623 12.698 1.00 131.97 13 ALA C O 1
ATOM 2801 N N . LEU C 1 34 ? -0.210 33.589 13.038 1.00 131.85 14 LEU C N 1
ATOM 2802 C CA . LEU C 1 34 ? 0.947 33.875 12.190 1.00 131.74 14 LEU C CA 1
ATOM 2803 C C . LEU C 1 34 ? 0.536 33.879 10.722 1.00 131.64 14 LEU C C 1
ATOM 2804 O O . LEU C 1 34 ? 0.855 34.823 9.989 1.00 131.80 14 LEU C O 1
ATOM 2809 N N . SER C 1 35 ? -0.188 32.848 10.300 1.00 131.42 15 SER C N 1
ATOM 2810 C CA . SER C 1 35 ? -0.638 32.797 8.917 1.00 131.57 15 SER C CA 1
ATOM 2811 C C . SER C 1 35 ? -1.886 33.648 8.693 1.00 131.31 15 SER C C 1
ATOM 2812 O O . SER C 1 35 ? -2.222 33.985 7.561 1.00 131.40 15 SER C O 1
ATOM 2815 N N . ARG C 1 36 ? -2.562 34.012 9.770 1.00 131.21 16 ARG C N 1
ATOM 2816 C CA . ARG C 1 36 ? -3.660 34.956 9.652 1.00 131.37 16 ARG C CA 1
ATOM 2817 C C . ARG C 1 36 ? -3.153 36.370 9.321 1.00 131.12 16 ARG C C 1
ATOM 2818 O O . ARG C 1 36 ? -3.820 37.149 8.634 1.00 130.88 16 ARG C O 1
ATOM 2826 N N . SER C 1 37 ? -1.969 36.682 9.836 1.00 130.97 17 SER C N 1
ATOM 2827 C CA . SER C 1 37 ? -1.328 37.948 9.584 1.00 130.76 17 SER C CA 1
ATOM 2828 C C . SER C 1 37 ? -0.544 37.879 8.279 1.00 130.64 17 SER C C 1
ATOM 2829 O O . SER C 1 37 ? -0.453 38.877 7.570 1.00 130.70 17 SER C O 1
ATOM 2832 N N . GLU C 1 38 ? 0.013 36.713 7.955 1.00 130.57 18 GLU C N 1
ATOM 2833 C CA . GLU C 1 38 ? 0.705 36.548 6.679 1.00 130.97 18 GLU C CA 1
ATOM 2834 C C . GLU C 1 38 ? -0.165 36.970 5.499 1.00 130.65 18 GLU C C 1
ATOM 2835 O O . GLU C 1 38 ? 0.310 37.639 4.576 1.00 130.79 18 GLU C O 1
ATOM 2841 N N . SER C 1 39 ? -1.436 36.584 5.531 1.00 130.37 19 SER C N 1
ATOM 2842 C CA . SER C 1 39 ? -2.334 36.904 4.430 1.00 130.15 19 SER C CA 1
ATOM 2843 C C . SER C 1 39 ? -3.015 38.265 4.597 1.00 129.91 19 SER C C 1
ATOM 2844 O O . SER C 1 39 ? -3.576 38.798 3.636 1.00 129.95 19 SER C O 1
ATOM 2847 N N . LEU C 1 40 ? -2.957 38.841 5.799 1.00 129.83 20 LEU C N 1
ATOM 2848 C CA . LEU C 1 40 ? -3.254 40.265 5.910 1.00 129.54 20 LEU C CA 1
ATOM 2849 C C . LEU C 1 40 ? -2.211 41.019 5.094 1.00 129.78 20 LEU C C 1
ATOM 2850 O O . LEU C 1 40 ? -2.580 41.797 4.229 1.00 130.07 20 LEU C O 1
ATOM 2855 N N . LEU C 1 41 ? -0.921 40.765 5.347 1.00 129.73 21 LEU C N 1
ATOM 2856 C CA . LEU C 1 41 ? 0.165 41.427 4.607 1.00 129.76 21 LEU C CA 1
ATOM 2857 C C . LEU C 1 41 ? -0.067 41.339 3.115 1.00 129.95 21 LEU C C 1
ATOM 2858 O O . LEU C 1 41 ? -0.026 42.355 2.430 1.00 130.18 21 LEU C O 1
ATOM 2863 N N . ARG C 1 42 ? -0.321 40.127 2.627 1.00 130.05 22 ARG C N 1
ATOM 2864 C CA . ARG C 1 42 ? -0.676 39.904 1.225 1.00 130.16 22 ARG C CA 1
ATOM 2865 C C . ARG C 1 42 ? -1.756 40.897 0.769 1.00 130.06 22 ARG C C 1
ATOM 2866 O O . ARG C 1 42 ? -1.595 41.588 -0.248 1.00 130.05 22 ARG C O 1
ATOM 2874 N N . ARG C 1 43 ? -2.832 40.982 1.553 1.00 130.00 23 ARG C N 1
ATOM 2875 C CA . ARG C 1 43 ? -4.001 41.812 1.235 1.00 130.07 23 ARG C CA 1
ATOM 2876 C C . ARG C 1 43 ? -3.781 43.342 1.264 1.00 129.89 23 ARG C C 1
ATOM 2877 O O . ARG C 1 43 ? -4.415 44.094 0.517 1.00 129.86 23 ARG C O 1
ATOM 2885 N N . VAL C 1 44 ? -2.900 43.783 2.153 1.00 129.88 24 VAL C N 1
ATOM 2886 C CA . VAL C 1 44 ? -2.621 45.196 2.367 1.00 129.86 24 VAL C CA 1
ATOM 2887 C C . VAL C 1 44 ? -1.802 45.778 1.215 1.00 130.02 24 VAL C C 1
ATOM 2888 O O . VAL C 1 44 ? -2.008 46.924 0.805 1.00 130.15 24 VAL C O 1
ATOM 2892 N N . LYS C 1 45 ? -0.883 44.967 0.693 1.00 130.07 25 LYS C N 1
ATOM 2893 C CA . LYS C 1 45 ? -0.083 45.318 -0.485 1.00 129.86 25 LYS C CA 1
ATOM 2894 C C . LYS C 1 45 ? -0.968 45.603 -1.704 1.00 129.87 25 LYS C C 1
ATOM 2895 O O . LYS C 1 45 ? -0.543 46.274 -2.643 1.00 129.77 25 LYS C O 1
ATOM 2901 N N . GLU C 1 46 ? -2.202 45.101 -1.666 1.00 130.07 26 GLU C N 1
ATOM 2902 C CA . GLU C 1 46 ? -3.153 45.251 -2.766 1.00 130.45 26 GLU C CA 1
ATOM 2903 C C . GLU C 1 46 ? -3.778 46.619 -2.813 1.00 130.28 26 GLU C C 1
ATOM 2904 O O . GLU C 1 46 ? -4.260 47.041 -3.861 1.00 130.24 26 GLU C O 1
ATOM 2910 N N . LEU C 1 47 ? -3.794 47.292 -1.668 1.00 130.45 27 LEU C N 1
ATOM 2911 C CA . LEU C 1 47 ? -4.471 48.573 -1.536 1.00 130.75 27 LEU C CA 1
ATOM 2912 C C . LEU C 1 47 ? -3.777 49.658 -2.337 1.00 131.12 27 LEU C C 1
ATOM 2913 O O . LEU C 1 47 ? -2.568 49.606 -2.544 1.00 131.30 27 LEU C O 1
ATOM 2918 N N . GLY C 1 48 ? -4.562 50.633 -2.784 1.00 131.60 28 GLY C N 1
ATOM 2919 C CA . GLY C 1 48 ? -4.082 51.761 -3.590 1.00 132.24 28 GLY C CA 1
ATOM 2920 C C . GLY C 1 48 ? -5.122 52.851 -3.471 1.00 132.64 28 GLY C C 1
ATOM 2921 O O . GLY C 1 48 ? -6.131 52.658 -2.794 1.00 132.85 28 GLY C O 1
ATOM 2922 N N . THR C 1 49 ? -4.903 53.991 -4.114 1.00 132.96 29 THR C N 1
ATOM 2923 C CA . THR C 1 49 ? -5.837 55.111 -3.949 1.00 133.41 29 THR C CA 1
ATOM 2924 C C . THR C 1 49 ? -7.135 54.905 -4.715 1.00 133.50 29 THR C C 1
ATOM 2925 O O . THR C 1 49 ? -7.359 55.497 -5.773 1.00 133.63 29 THR C O 1
ATOM 2929 N N . ASN C 1 50 ? -7.979 54.043 -4.169 1.00 133.60 30 ASN C N 1
ATOM 2930 C CA . ASN C 1 50 ? -9.343 53.827 -4.657 1.00 133.94 30 ASN C CA 1
ATOM 2931 C C . ASN C 1 50 ? -9.982 52.533 -4.118 1.00 133.85 30 ASN C C 1
ATOM 2932 O O . ASN C 1 50 ? -11.096 52.186 -4.525 1.00 134.14 30 ASN C O 1
ATOM 2937 N N . SER C 1 51 ? -9.287 51.822 -3.218 1.00 133.51 31 SER C N 1
ATOM 2938 C CA . SER C 1 51 ? -9.935 50.772 -2.420 1.00 133.22 31 SER C CA 1
ATOM 2939 C C . SER C 1 51 ? -10.839 51.579 -1.491 1.00 133.22 31 SER C C 1
ATOM 2940 O O . SER C 1 51 ? -10.412 52.629 -1.004 1.00 133.17 31 SER C O 1
ATOM 2943 N N . GLN C 1 52 ? -12.081 51.143 -1.263 1.00 133.23 32 GLN C N 1
ATOM 2944 C CA . GLN C 1 52 ? -13.015 51.957 -0.454 1.00 133.58 32 GLN C CA 1
ATOM 2945 C C . GLN C 1 52 ? -12.602 52.025 0.995 1.00 133.75 32 GLN C C 1
ATOM 2946 O O . GLN C 1 52 ? -11.912 51.126 1.488 1.00 133.78 32 GLN C O 1
ATOM 2952 N N . GLN C 1 53 ? -13.053 53.077 1.680 1.00 134.10 33 GLN C N 1
ATOM 2953 C CA . GLN C 1 53 ? -12.877 53.164 3.129 1.00 134.59 33 GLN C CA 1
ATOM 2954 C C . GLN C 1 53 ? -13.484 51.929 3.797 1.00 134.32 33 GLN C C 1
ATOM 2955 O O . GLN C 1 53 ? -12.941 51.439 4.795 1.00 134.29 33 GLN C O 1
ATOM 2961 N N . SER C 1 54 ? -14.571 51.415 3.208 1.00 134.10 34 SER C N 1
ATOM 2962 C CA . SER C 1 54 ? -15.189 50.133 3.603 1.00 133.85 34 SER C CA 1
ATOM 2963 C C . SER C 1 54 ? -14.218 48.935 3.605 1.00 133.74 34 SER C C 1
ATOM 2964 O O . SER C 1 54 ? -14.237 48.112 4.523 1.00 133.81 34 SER C O 1
ATOM 2967 N N . GLU C 1 55 ? -13.378 48.851 2.576 1.00 133.58 35 GLU C N 1
ATOM 2968 C CA . GLU C 1 55 ? -12.332 47.840 2.506 1.00 133.45 35 GLU C CA 1
ATOM 2969 C C . GLU C 1 55 ? -11.298 48.144 3.591 1.00 132.98 35 GLU C C 1
ATOM 2970 O O . GLU C 1 55 ? -11.328 47.555 4.674 1.00 133.00 35 GLU C O 1
ATOM 2976 N N . ILE C 1 56 ? -10.402 49.081 3.289 1.00 132.57 36 ILE C N 1
ATOM 2977 C CA . ILE C 1 56 ? -9.402 49.608 4.233 1.00 132.30 36 ILE C CA 1
ATOM 2978 C C . ILE C 1 56 ? -9.767 49.512 5.718 1.00 132.29 36 ILE C C 1
ATOM 2979 O O . ILE C 1 56 ? -8.939 49.111 6.531 1.00 132.24 36 ILE C O 1
ATOM 2984 N N . SER C 1 57 ? -10.985 49.902 6.075 1.00 132.21 37 SER C N 1
ATOM 2985 C CA . SER C 1 57 ? -11.320 49.984 7.482 1.00 132.26 37 SER C CA 1
ATOM 2986 C C . SER C 1 57 ? -11.395 48.612 8.128 1.00 132.32 37 SER C C 1
ATOM 2987 O O . SER C 1 57 ? -11.032 48.476 9.296 1.00 132.67 37 SER C O 1
ATOM 2990 N N . GLU C 1 58 ? -11.850 47.594 7.400 1.00 132.26 38 GLU C N 1
ATOM 2991 C CA . GLU C 1 58 ? -11.826 46.251 7.972 1.00 132.51 38 GLU C CA 1
ATOM 2992 C C . GLU C 1 58 ? -10.426 45.645 7.922 1.00 132.28 38 GLU C C 1
ATOM 2993 O O . GLU C 1 58 ? -10.046 44.830 8.762 1.00 131.98 38 GLU C O 1
ATOM 2999 N N . CYS C 1 59 ? -9.657 46.083 6.942 1.00 132.43 39 CYS C N 1
ATOM 3000 C CA . CYS C 1 59 ? -8.249 45.792 6.892 1.00 133.04 39 CYS C CA 1
ATOM 3001 C C . CYS C 1 59 ? -7.513 46.240 8.174 1.00 132.87 39 CYS C C 1
ATOM 3002 O O . CYS C 1 59 ? -6.571 45.585 8.625 1.00 133.04 39 CYS C O 1
ATOM 3005 N N . VAL C 1 60 ? -7.951 47.366 8.739 1.00 132.79 40 VAL C N 1
ATOM 3006 C CA . VAL C 1 60 ? -7.486 47.874 10.042 1.00 132.21 40 VAL C CA 1
ATOM 3007 C C . VAL C 1 60 ? -7.934 46.918 11.143 1.00 132.43 40 VAL C C 1
ATOM 3008 O O . VAL C 1 60 ? -7.099 46.450 11.919 1.00 132.16 40 VAL C O 1
ATOM 3012 N N . ASP C 1 61 ? -9.239 46.617 11.188 1.00 132.61 41 ASP C N 1
ATOM 3013 C CA . ASP C 1 61 ? -9.821 45.712 12.195 1.00 133.02 41 ASP C CA 1
ATOM 3014 C C . ASP C 1 61 ? -8.937 44.507 12.405 1.00 132.99 41 ASP C C 1
ATOM 3015 O O . ASP C 1 61 ? -8.515 44.202 13.530 1.00 133.25 41 ASP C O 1
ATOM 3020 N N . GLU C 1 62 ? -8.666 43.829 11.297 1.00 132.71 42 GLU C N 1
ATOM 3021 C CA . GLU C 1 62 ? -7.812 42.670 11.302 1.00 132.28 42 GLU C CA 1
ATOM 3022 C C . GLU C 1 62 ? -6.491 43.031 11.934 1.00 132.14 42 GLU C C 1
ATOM 3023 O O . GLU C 1 62 ? -6.116 42.442 12.945 1.00 132.04 42 GLU C O 1
ATOM 3029 N N . PHE C 1 63 ? -5.800 44.010 11.349 1.00 132.04 43 PHE C N 1
ATOM 3030 C CA . PHE C 1 63 ? -4.525 44.443 11.886 1.00 132.03 43 PHE C CA 1
ATOM 3031 C C . PHE C 1 63 ? -4.631 44.670 13.379 1.00 132.27 43 PHE C C 1
ATOM 3032 O O . PHE C 1 63 ? -3.733 44.283 14.125 1.00 132.47 43 PHE C O 1
ATOM 3040 N N . ASN C 1 64 ? -5.720 45.292 13.826 1.00 132.49 44 ASN C N 1
ATOM 3041 C CA . ASN C 1 64 ? -5.817 45.601 15.237 1.00 132.47 44 ASN C CA 1
ATOM 3042 C C . ASN C 1 64 ? -5.845 44.405 16.137 1.00 132.26 44 ASN C C 1
ATOM 3043 O O . ASN C 1 64 ? -5.110 44.361 17.123 1.00 132.24 44 ASN C O 1
ATOM 3048 N N . GLU C 1 65 ? -6.656 43.414 15.787 1.00 131.99 45 GLU C N 1
ATOM 3049 C CA . GLU C 1 65 ? -6.676 42.163 16.537 1.00 131.77 45 GLU C CA 1
ATOM 3050 C C . GLU C 1 65 ? -5.313 41.507 16.615 1.00 131.28 45 GLU C C 1
ATOM 3051 O O . GLU C 1 65 ? -4.813 41.248 17.699 1.00 131.38 45 GLU C O 1
ATOM 3057 N N . LEU C 1 66 ? -4.708 41.263 15.465 1.00 130.65 46 LEU C N 1
ATOM 3058 C CA . LEU C 1 66 ? -3.370 40.722 15.429 1.00 130.28 46 LEU C CA 1
ATOM 3059 C C . LEU C 1 66 ? -2.404 41.515 16.294 1.00 130.24 46 LEU C C 1
ATOM 3060 O O . LEU C 1 66 ? -1.579 40.943 16.996 1.00 130.49 46 LEU C O 1
ATOM 3065 N N . ALA C 1 67 ? -2.524 42.831 16.273 1.00 130.13 47 ALA C N 1
ATOM 3066 C CA . ALA C 1 67 ? -1.705 43.651 17.143 1.00 130.18 47 ALA C CA 1
ATOM 3067 C C . ALA C 1 67 ? -1.910 43.262 18.613 1.00 130.40 47 ALA C C 1
ATOM 3068 O O . ALA C 1 67 ? -0.921 43.082 19.350 1.00 130.31 47 ALA C O 1
ATOM 3070 N N . SER C 1 68 ? -3.182 43.102 19.015 1.00 130.58 48 SER C N 1
ATOM 3071 C CA . SER C 1 68 ? -3.540 42.654 20.375 1.00 130.90 48 SER C CA 1
ATOM 3072 C C . SER C 1 68 ? -2.903 41.329 20.662 1.00 131.32 48 SER C C 1
ATOM 3073 O O . SER C 1 68 ? -2.080 41.210 21.576 1.00 131.74 48 SER C O 1
ATOM 3076 N N . PHE C 1 69 ? -3.294 40.325 19.884 1.00 131.45 49 PHE C N 1
ATOM 3077 C CA . PHE C 1 69 ? -2.768 39.007 20.103 1.00 131.39 49 PHE C CA 1
ATOM 3078 C C . PHE C 1 69 ? -1.253 39.084 20.312 1.00 131.44 49 PHE C C 1
ATOM 3079 O O . PHE C 1 69 ? -0.736 38.517 21.277 1.00 131.77 49 PHE C O 1
ATOM 3087 N N . ASN C 1 70 ? -0.548 39.804 19.441 1.00 131.11 50 ASN C N 1
ATOM 3088 C CA . ASN C 1 70 ? 0.889 39.927 19.591 1.00 131.06 50 ASN C CA 1
ATOM 3089 C C . ASN C 1 70 ? 1.320 40.393 20.972 1.00 130.91 50 ASN C C 1
ATOM 3090 O O . ASN C 1 70 ? 2.288 39.883 21.528 1.00 130.95 50 ASN C O 1
ATOM 3095 N N . HIS C 1 71 ? 0.601 41.360 21.525 1.00 130.73 51 HIS C N 1
ATOM 3096 C CA . HIS C 1 71 ? 0.914 41.853 22.857 1.00 130.56 51 HIS C CA 1
ATOM 3097 C C . HIS C 1 71 ? 0.758 40.767 23.908 1.00 130.22 51 HIS C C 1
ATOM 3098 O O . HIS C 1 71 ? 1.520 40.711 24.873 1.00 130.10 51 HIS C O 1
ATOM 3105 N N . LEU C 1 72 ? -0.233 39.909 23.721 1.00 129.76 52 LEU C N 1
ATOM 3106 C CA . LEU C 1 72 ? -0.389 38.767 24.590 1.00 129.55 52 LEU C CA 1
ATOM 3107 C C . LEU C 1 72 ? 0.839 37.884 24.404 1.00 129.84 52 LEU C C 1
ATOM 3108 O O . LEU C 1 72 ? 1.634 37.690 25.332 1.00 129.99 52 LEU C O 1
ATOM 3113 N N . LEU C 1 73 ? 1.017 37.402 23.184 1.00 130.08 53 LEU C N 1
ATOM 3114 C CA . LEU C 1 73 ? 2.132 36.535 22.840 1.00 130.49 53 LEU C CA 1
ATOM 3115 C C . LEU C 1 73 ? 3.452 37.007 23.439 1.00 130.50 53 LEU C C 1
ATOM 3116 O O . LEU C 1 73 ? 4.166 36.229 24.057 1.00 130.51 53 LEU C O 1
ATOM 3121 N N . VAL C 1 74 ? 3.754 38.288 23.256 1.00 130.74 54 VAL C N 1
ATOM 3122 C CA . VAL C 1 74 ? 4.970 38.889 23.780 1.00 130.84 54 VAL C CA 1
ATOM 3123 C C . VAL C 1 74 ? 5.070 38.680 25.268 1.00 130.96 54 VAL C C 1
ATOM 3124 O O . VAL C 1 74 ? 6.068 38.128 25.748 1.00 131.45 54 VAL C O 1
ATOM 3128 N N . THR C 1 75 ? 4.042 39.111 25.999 1.00 130.67 55 THR C N 1
ATOM 3129 C CA . THR C 1 75 ? 4.091 39.043 27.461 1.00 130.28 55 THR C CA 1
ATOM 3130 C C . THR C 1 75 ? 4.128 37.605 27.965 1.00 130.02 55 THR C C 1
ATOM 3131 O O . THR C 1 75 ? 4.833 37.321 28.938 1.00 129.89 55 THR C O 1
ATOM 3135 N N . VAL C 1 76 ? 3.398 36.705 27.292 1.00 129.83 56 VAL C N 1
ATOM 3136 C CA . VAL C 1 76 ? 3.468 35.267 27.601 1.00 129.80 56 VAL C CA 1
ATOM 3137 C C . VAL C 1 76 ? 4.905 34.797 27.519 1.00 130.47 56 VAL C C 1
ATOM 3138 O O . VAL C 1 76 ? 5.420 34.257 28.494 1.00 130.71 56 VAL C O 1
ATOM 3142 N N . GLU C 1 77 ? 5.543 35.021 26.364 1.00 131.19 57 GLU C N 1
ATOM 3143 C CA . GLU C 1 77 ? 6.936 34.608 26.110 1.00 131.95 57 GLU C CA 1
ATOM 3144 C C . GLU C 1 77 ? 7.897 35.182 27.111 1.00 131.99 57 GLU C C 1
ATOM 3145 O O . GLU C 1 77 ? 8.779 34.470 27.615 1.00 131.80 57 GLU C O 1
ATOM 3151 N N . HIS C 1 78 ? 7.727 36.477 27.367 1.00 132.18 58 HIS C N 1
ATOM 3152 C CA . HIS C 1 78 ? 8.527 37.196 28.329 1.00 132.67 58 HIS C CA 1
ATOM 3153 C C . HIS C 1 78 ? 8.388 36.587 29.721 1.00 132.70 58 HIS C C 1
ATOM 3154 O O . HIS C 1 78 ? 9.388 36.396 30.429 1.00 132.84 58 HIS C O 1
ATOM 3161 N N . ARG C 1 79 ? 7.145 36.296 30.102 1.00 132.68 59 ARG C N 1
ATOM 3162 C CA . ARG C 1 79 ? 6.832 35.604 31.354 1.00 132.68 59 ARG C CA 1
ATOM 3163 C C . ARG C 1 79 ? 7.450 34.182 31.400 1.00 132.75 59 ARG C C 1
ATOM 3164 O O . ARG C 1 79 ? 8.138 33.822 32.368 1.00 132.59 59 ARG C O 1
ATOM 3172 N N . GLU C 1 80 ? 7.218 33.404 30.339 1.00 132.92 60 GLU C N 1
ATOM 3173 C CA . GLU C 1 80 ? 7.810 32.080 30.170 1.00 133.32 60 GLU C CA 1
ATOM 3174 C C . GLU C 1 80 ? 9.334 32.055 30.258 1.00 133.73 60 GLU C C 1
ATOM 3175 O O . GLU C 1 80 ? 9.879 31.101 30.824 1.00 133.82 60 GLU C O 1
ATOM 3181 N N . TRP C 1 81 ? 10.024 33.060 29.698 1.00 134.23 61 TRP C N 1
ATOM 3182 C CA . TRP C 1 81 ? 11.489 33.132 29.850 1.00 134.60 61 TRP C CA 1
ATOM 3183 C C . TRP C 1 81 ? 11.868 33.093 31.344 1.00 134.67 61 TRP C C 1
ATOM 3184 O O . TRP C 1 81 ? 12.724 32.279 31.768 1.00 134.85 61 TRP C O 1
ATOM 3195 N N . MET C 1 82 ? 11.200 33.942 32.132 1.00 134.43 62 MET C N 1
ATOM 3196 C CA . MET C 1 82 ? 11.440 34.062 33.583 1.00 134.42 62 MET C CA 1
ATOM 3197 C C . MET C 1 82 ? 11.365 32.731 34.339 1.00 134.18 62 MET C C 1
ATOM 3198 O O . MET C 1 82 ? 11.889 32.592 35.448 1.00 134.20 62 MET C O 1
ATOM 3203 N N . GLU C 1 83 ? 10.723 31.760 33.700 1.00 133.83 63 GLU C N 1
ATOM 3204 C CA . GLU C 1 83 ? 10.528 30.426 34.221 1.00 133.32 63 GLU C CA 1
ATOM 3205 C C . GLU C 1 83 ? 11.608 29.560 33.581 1.00 133.09 63 GLU C C 1
ATOM 3206 O O . GLU C 1 83 ? 11.339 28.665 32.779 1.00 133.06 63 GLU C O 1
ATOM 3212 N N . GLN C 1 84 ? 12.848 29.891 33.936 1.00 132.81 64 GLN C N 1
ATOM 3213 C CA . GLN C 1 84 ? 14.037 29.187 33.477 1.00 132.56 64 GLN C CA 1
ATOM 3214 C C . GLN C 1 84 ? 14.985 28.805 34.629 1.00 132.63 64 GLN C C 1
ATOM 3215 O O . GLN C 1 84 ? 15.850 29.587 35.039 1.00 132.74 64 GLN C O 1
ATOM 3221 N N . ARG C 1 97 ? 8.412 37.884 15.734 1.00 132.38 77 ARG C N 1
ATOM 3222 C CA . ARG C 1 97 ? 8.408 37.659 14.296 1.00 132.67 77 ARG C CA 1
ATOM 3223 C C . ARG C 1 97 ? 7.072 37.963 13.642 1.00 132.82 77 ARG C C 1
ATOM 3224 O O . ARG C 1 97 ? 7.021 38.397 12.485 1.00 133.00 77 ARG C O 1
ATOM 3232 N N . ILE C 1 98 ? 5.991 37.681 14.363 1.00 132.89 78 ILE C N 1
ATOM 3233 C CA . ILE C 1 98 ? 4.674 38.186 13.970 1.00 132.63 78 ILE C CA 1
ATOM 3234 C C . ILE C 1 98 ? 4.735 39.706 13.949 1.00 132.73 78 ILE C C 1
ATOM 3235 O O . ILE C 1 98 ? 4.360 40.329 12.963 1.00 132.87 78 ILE C O 1
ATOM 3240 N N . GLY C 1 99 ? 5.239 40.282 15.039 1.00 132.89 79 GLY C N 1
ATOM 3241 C CA . GLY C 1 99 ? 5.358 41.731 15.184 1.00 133.11 79 GLY C CA 1
ATOM 3242 C C . GLY C 1 99 ? 6.212 42.359 14.103 1.00 133.21 79 GLY C C 1
ATOM 3243 O O . GLY C 1 99 ? 5.973 43.505 13.682 1.00 133.53 79 GLY C O 1
ATOM 3244 N N . GLU C 1 100 ? 7.214 41.604 13.658 1.00 132.95 80 GLU C N 1
ATOM 3245 C CA . GLU C 1 100 ? 8.008 42.000 12.515 1.00 132.89 80 GLU C CA 1
ATOM 3246 C C . GLU C 1 100 ? 7.128 42.168 11.284 1.00 132.39 80 GLU C C 1
ATOM 3247 O O . GLU C 1 100 ? 7.299 43.127 10.542 1.00 132.57 80 GLU C O 1
ATOM 3253 N N . MET C 1 101 ? 6.178 41.253 11.091 1.00 131.85 81 MET C N 1
ATOM 3254 C CA . MET C 1 101 ? 5.203 41.351 10.004 1.00 131.68 81 MET C CA 1
ATOM 3255 C C . MET C 1 101 ? 4.183 42.474 10.204 1.00 131.34 81 MET C C 1
ATOM 3256 O O . MET C 1 101 ? 3.767 43.138 9.246 1.00 131.39 81 MET C O 1
ATOM 3261 N N . LEU C 1 102 ? 3.766 42.677 11.448 1.00 131.15 82 LEU C N 1
ATOM 3262 C CA . LEU C 1 102 ? 2.861 43.764 11.764 1.00 130.92 82 LEU C CA 1
ATOM 3263 C C . LEU C 1 102 ? 3.540 45.054 11.430 1.00 130.85 82 LEU C C 1
ATOM 3264 O O . LEU C 1 102 ? 2.947 45.900 10.789 1.00 130.60 82 LEU C O 1
ATOM 3269 N N . LYS C 1 103 ? 4.803 45.170 11.820 1.00 131.14 83 LYS C N 1
ATOM 3270 C CA . LYS C 1 103 ? 5.593 46.353 11.536 1.00 132.10 83 LYS C CA 1
ATOM 3271 C C . LYS C 1 103 ? 5.431 46.761 10.056 1.00 132.12 83 LYS C C 1
ATOM 3272 O O . LYS C 1 103 ? 5.180 47.947 9.762 1.00 132.24 83 LYS C O 1
ATOM 3278 N N . GLU C 1 104 ? 5.518 45.774 9.153 1.00 132.28 84 GLU C N 1
ATOM 3279 C CA . GLU C 1 104 ? 5.340 45.975 7.707 1.00 132.51 84 GLU C CA 1
ATOM 3280 C C . GLU C 1 104 ? 3.922 46.340 7.303 1.00 132.27 84 GLU C C 1
ATOM 3281 O O . GLU C 1 104 ? 3.710 47.310 6.559 1.00 132.60 84 GLU C O 1
ATOM 3287 N N . ILE C 1 105 ? 2.955 45.550 7.758 1.00 131.73 85 ILE C N 1
ATOM 3288 C CA . ILE C 1 105 ? 1.550 45.859 7.505 1.00 131.34 85 ILE C CA 1
ATOM 3289 C C . ILE C 1 105 ? 1.214 47.318 7.898 1.00 131.47 85 ILE C C 1
ATOM 3290 O O . ILE C 1 105 ? 0.603 48.058 7.120 1.00 131.39 85 ILE C O 1
ATOM 3295 N N . ARG C 1 106 ? 1.632 47.727 9.094 1.00 131.60 86 ARG C N 1
ATOM 3296 C CA . ARG C 1 106 ? 1.509 49.113 9.518 1.00 131.67 86 ARG C CA 1
ATOM 3297 C C . ARG C 1 106 ? 2.017 50.046 8.432 1.00 131.60 86 ARG C C 1
ATOM 3298 O O . ARG C 1 106 ? 1.258 50.886 7.950 1.00 131.82 86 ARG C O 1
ATOM 3306 N N . ALA C 1 107 ? 3.283 49.883 8.037 1.00 131.37 87 ALA C N 1
ATOM 3307 C CA . ALA C 1 107 ? 3.899 50.736 7.021 1.00 131.10 87 ALA C CA 1
ATOM 3308 C C . ALA C 1 107 ? 3.067 50.880 5.740 1.00 131.01 87 ALA C C 1
ATOM 3309 O O . ALA C 1 107 ? 2.976 51.972 5.189 1.00 131.29 87 ALA C O 1
ATOM 3311 N N . PHE C 1 108 ? 2.456 49.795 5.273 1.00 130.68 88 PHE C N 1
ATOM 3312 C CA . PHE C 1 108 ? 1.592 49.855 4.089 1.00 130.47 88 PHE C CA 1
ATOM 3313 C C . PHE C 1 108 ? 0.263 50.557 4.363 1.00 130.43 88 PHE C C 1
ATOM 3314 O O . PHE C 1 108 ? -0.173 51.403 3.580 1.00 130.57 88 PHE C O 1
ATOM 3322 N N . LEU C 1 109 ? -0.360 50.189 5.478 1.00 130.34 89 LEU C N 1
ATOM 3323 C CA . LEU C 1 109 ? -1.690 50.627 5.862 1.00 130.47 89 LEU C CA 1
ATOM 3324 C C . LEU C 1 109 ? -1.715 52.104 6.302 1.00 130.74 89 LEU C C 1
ATOM 3325 O O . LEU C 1 109 ? -2.654 52.861 5.997 1.00 130.84 89 LEU C O 1
ATOM 3330 N N . LYS C 1 110 ? -0.673 52.496 7.031 1.00 130.87 90 LYS C N 1
ATOM 3331 C CA . LYS C 1 110 ? -0.396 53.870 7.402 1.00 130.98 90 LYS C CA 1
ATOM 3332 C C . LYS C 1 110 ? -0.755 54.820 6.255 1.00 130.69 90 LYS C C 1
ATOM 3333 O O . LYS C 1 110 ? -1.366 55.852 6.463 1.00 130.89 90 LYS C O 1
ATOM 3339 N N . VAL C 1 111 ? -0.399 54.428 5.037 1.00 130.44 91 VAL C N 1
ATOM 3340 C CA . VAL C 1 111 ? -0.524 55.257 3.836 1.00 130.09 91 VAL C CA 1
ATOM 3341 C C . VAL C 1 111 ? -1.951 55.389 3.294 1.00 130.14 91 VAL C C 1
ATOM 3342 O O . VAL C 1 111 ? -2.196 56.190 2.386 1.00 130.32 91 VAL C O 1
ATOM 3346 N N . ARG C 1 112 ? -2.886 54.608 3.823 1.00 130.12 92 ARG C N 1
ATOM 3347 C CA . ARG C 1 112 ? -4.240 54.592 3.261 1.00 130.39 92 ARG C CA 1
ATOM 3348 C C . ARG C 1 112 ? -5.276 55.117 4.250 1.00 130.35 92 ARG C C 1
ATOM 3349 O O . ARG C 1 112 ? -6.439 55.372 3.893 1.00 130.52 92 ARG C O 1
ATOM 3357 N N . VAL C 1 113 ? -4.838 55.280 5.493 1.00 130.08 93 VAL C N 1
ATOM 3358 C CA . VAL C 1 113 ? -5.670 55.841 6.532 1.00 129.89 93 VAL C CA 1
ATOM 3359 C C . VAL C 1 113 ? -5.610 57.341 6.411 1.00 130.19 93 VAL C C 1
ATOM 3360 O O . VAL C 1 113 ? -4.553 57.940 6.481 1.00 130.03 93 VAL C O 1
ATOM 3364 N N . VAL C 1 114 ? -6.744 57.964 6.218 1.00 130.79 94 VAL C N 1
ATOM 3365 C CA . VAL C 1 114 ? -6.775 59.419 6.106 1.00 131.35 94 VAL C CA 1
ATOM 3366 C C . VAL C 1 114 ? -7.696 60.031 7.151 1.00 131.83 94 VAL C C 1
ATOM 3367 O O . VAL C 1 114 ? -8.814 59.539 7.387 1.00 132.27 94 VAL C O 1
ATOM 3371 N N . THR C 1 115 ? -7.216 61.097 7.782 1.00 131.98 95 THR C N 1
ATOM 3372 C CA . THR C 1 115 ? -8.017 61.818 8.734 1.00 132.07 95 THR C CA 1
ATOM 3373 C C . THR C 1 115 ? -8.546 63.016 8.000 1.00 132.25 95 THR C C 1
ATOM 3374 O O . THR C 1 115 ? -8.137 63.287 6.873 1.00 132.71 95 THR C O 1
ATOM 3378 N N . PRO C 1 116 ? -9.432 63.771 8.647 1.00 132.24 96 PRO C N 1
ATOM 3379 C CA . PRO C 1 116 ? -9.909 65.002 8.064 1.00 132.20 96 PRO C CA 1
ATOM 3380 C C . PRO C 1 116 ? -8.922 66.135 8.221 1.00 132.00 96 PRO C C 1
ATOM 3381 O O . PRO C 1 116 ? -9.202 67.238 7.757 1.00 132.58 96 PRO C O 1
ATOM 3385 N N . MET C 1 117 ? -7.794 65.899 8.871 1.00 131.28 97 MET C N 1
ATOM 3386 C CA . MET C 1 117 ? -6.804 66.938 8.930 1.00 131.01 97 MET C CA 1
ATOM 3387 C C . MET C 1 117 ? -5.647 66.612 7.983 1.00 131.05 97 MET C C 1
ATOM 3388 O O . MET C 1 117 ? -4.515 67.119 8.110 1.00 131.35 97 MET C O 1
ATOM 3393 N N . HIS C 1 118 ? -5.939 65.781 6.998 1.00 130.78 98 HIS C N 1
ATOM 3394 C CA . HIS C 1 118 ? -4.975 65.562 5.947 1.00 130.66 98 HIS C CA 1
ATOM 3395 C C . HIS C 1 118 ? -5.171 66.587 4.862 1.00 130.51 98 HIS C C 1
ATOM 3396 O O . HIS C 1 118 ? -6.095 66.473 4.106 1.00 130.66 98 HIS C O 1
ATOM 3403 N N . LYS C 1 119 ? -4.324 67.600 4.777 1.00 130.52 99 LYS C N 1
ATOM 3404 C CA . LYS C 1 119 ? -4.647 68.712 3.878 1.00 130.78 99 LYS C CA 1
ATOM 3405 C C . LYS C 1 119 ? -3.613 69.003 2.809 1.00 131.24 99 LYS C C 1
ATOM 3406 O O . LYS C 1 119 ? -2.489 68.526 2.901 1.00 131.20 99 LYS C O 1
ATOM 3412 N N . GLU C 1 120 ? -3.969 69.796 1.798 1.00 131.89 100 GLU C N 1
ATOM 3413 C CA . GLU C 1 120 ? -2.952 70.133 0.810 1.00 133.10 100 GLU C CA 1
ATOM 3414 C C . GLU C 1 120 ? -1.977 71.263 1.185 1.00 132.56 100 GLU C C 1
ATOM 3415 O O . GLU C 1 120 ? -0.870 71.260 0.677 1.00 133.06 100 GLU C O 1
ATOM 3421 N N . THR C 1 121 ? -2.343 72.191 2.074 1.00 132.15 101 THR C N 1
ATOM 3422 C CA . THR C 1 121 ? -1.375 73.187 2.588 1.00 132.16 101 THR C CA 1
ATOM 3423 C C . THR C 1 121 ? -1.085 73.078 4.054 1.00 132.57 101 THR C C 1
ATOM 3424 O O . THR C 1 121 ? -1.959 72.719 4.863 1.00 132.47 101 THR C O 1
ATOM 3428 N N . ALA C 1 122 ? 0.145 73.475 4.386 1.00 133.34 102 ALA C N 1
ATOM 3429 C CA . ALA C 1 122 ? 0.553 73.756 5.751 1.00 133.69 102 ALA C CA 1
ATOM 3430 C C . ALA C 1 122 ? -0.549 74.549 6.421 1.00 133.60 102 ALA C C 1
ATOM 3431 O O . ALA C 1 122 ? -1.030 74.165 7.472 1.00 134.04 102 ALA C O 1
ATOM 3433 N N . SER C 1 123 ? -0.971 75.628 5.781 1.00 133.26 103 SER C N 1
ATOM 3434 C CA . SER C 1 123 ? -2.013 76.465 6.328 1.00 133.14 103 SER C CA 1
ATOM 3435 C C . SER C 1 123 ? -3.368 75.738 6.671 1.00 132.95 103 SER C C 1
ATOM 3436 O O . SER C 1 123 ? -3.859 75.882 7.802 1.00 132.81 103 SER C O 1
ATOM 3439 N N . ASP C 1 124 ? -3.954 74.962 5.738 1.00 132.46 104 ASP C N 1
ATOM 3440 C CA . ASP C 1 124 ? -5.222 74.263 6.025 1.00 131.97 104 ASP C CA 1
ATOM 3441 C C . ASP C 1 124 ? -4.946 73.145 6.984 1.00 131.67 104 ASP C C 1
ATOM 3442 O O . ASP C 1 124 ? -5.807 72.811 7.782 1.00 132.15 104 ASP C O 1
ATOM 3447 N N . THR C 1 125 ? -3.756 72.557 6.932 1.00 131.04 105 THR C N 1
ATOM 3448 C CA . THR C 1 125 ? -3.460 71.566 7.929 1.00 130.75 105 THR C CA 1
ATOM 3449 C C . THR C 1 125 ? -3.672 72.182 9.290 1.00 130.83 105 THR C C 1
ATOM 3450 O O . THR C 1 125 ? -4.317 71.593 10.133 1.00 131.19 105 THR C O 1
ATOM 3454 N N . LEU C 1 126 ? -3.212 73.403 9.492 1.00 130.93 106 LEU C N 1
ATOM 3455 C CA . LEU C 1 126 ? -3.342 74.012 10.804 1.00 131.23 106 LEU C CA 1
ATOM 3456 C C . LEU C 1 126 ? -4.804 74.229 11.163 1.00 131.57 106 LEU C C 1
ATOM 3457 O O . LEU C 1 126 ? -5.267 73.775 12.204 1.00 131.70 106 LEU C O 1
ATOM 3462 N N . ASN C 1 127 ? -5.542 74.914 10.305 1.00 131.98 107 ASN C N 1
ATOM 3463 C CA . ASN C 1 127 ? -6.975 75.091 10.549 1.00 132.80 107 ASN C CA 1
ATOM 3464 C C . ASN C 1 127 ? -7.654 73.797 10.891 1.00 132.51 107 ASN C C 1
ATOM 3465 O O . ASN C 1 127 ? -8.411 73.752 11.850 1.00 133.10 107 ASN C O 1
ATOM 3470 N N . ALA C 1 128 ? -7.374 72.750 10.116 1.00 131.67 108 ALA C N 1
ATOM 3471 C CA . ALA C 1 128 ? -7.974 71.454 10.336 1.00 130.74 108 ALA C CA 1
ATOM 3472 C C . ALA C 1 128 ? -7.764 71.086 11.790 1.00 130.35 108 ALA C C 1
ATOM 3473 O O . ALA C 1 128 ? -8.692 70.770 12.531 1.00 130.18 108 ALA C O 1
ATOM 3475 N N . PHE C 1 129 ? -6.533 71.201 12.235 1.00 130.17 109 PHE C N 1
ATOM 3476 C CA . PHE C 1 129 ? -6.260 70.818 13.595 1.00 130.39 109 PHE C CA 1
ATOM 3477 C C . PHE C 1 129 ? -6.948 71.695 14.578 1.00 130.08 109 PHE C C 1
ATOM 3478 O O . PHE C 1 129 ? -7.392 71.231 15.607 1.00 130.18 109 PHE C O 1
ATOM 3486 N N . LEU C 1 130 ? -7.032 72.975 14.253 1.00 129.89 110 LEU C N 1
ATOM 3487 C CA . LEU C 1 130 ? -7.664 73.927 15.129 1.00 129.36 110 LEU C CA 1
ATOM 3488 C C . LEU C 1 130 ? -9.123 73.555 15.281 1.00 129.22 110 LEU C C 1
ATOM 3489 O O . LEU C 1 130 ? -9.574 73.291 16.378 1.00 128.98 110 LEU C O 1
ATOM 3494 N N . GLU C 1 131 ? -9.836 73.489 14.170 1.00 129.48 111 GLU C N 1
ATOM 3495 C CA . GLU C 1 131 ? -11.288 73.322 14.183 1.00 130.27 111 GLU C CA 1
ATOM 3496 C C . GLU C 1 131 ? -11.653 72.007 14.817 1.00 130.44 111 GLU C C 1
ATOM 3497 O O . GLU C 1 131 ? -12.728 71.857 15.419 1.00 130.81 111 GLU C O 1
ATOM 3503 N N . GLU C 1 132 ? -10.738 71.060 14.663 1.00 130.33 112 GLU C N 1
ATOM 3504 C CA . GLU C 1 132 ? -10.946 69.721 15.119 1.00 130.46 112 GLU C CA 1
ATOM 3505 C C . GLU C 1 132 ? -10.750 69.653 16.616 1.00 130.23 112 GLU C C 1
ATOM 3506 O O . GLU C 1 132 ? -11.403 68.933 17.318 1.00 130.40 112 GLU C O 1
ATOM 3512 N N . TYR C 1 133 ? -9.839 70.439 17.108 1.00 130.22 113 TYR C N 1
ATOM 3513 C CA . TYR C 1 133 ? -9.608 70.499 18.509 1.00 130.08 113 TYR C CA 1
ATOM 3514 C C . TYR C 1 133 ? -10.769 71.215 19.156 1.00 129.82 113 TYR C C 1
ATOM 3515 O O . TYR C 1 133 ? -11.237 70.829 20.196 1.00 129.69 113 TYR C O 1
ATOM 3524 N N . CYS C 1 134 ? -11.249 72.263 18.529 1.00 129.70 114 CYS C N 1
ATOM 3525 C CA . CYS C 1 134 ? -12.414 72.916 19.040 1.00 129.87 114 CYS C CA 1
ATOM 3526 C C . CYS C 1 134 ? -13.545 71.937 19.113 1.00 129.40 114 CYS C C 1
ATOM 3527 O O . CYS C 1 134 ? -14.306 71.948 20.062 1.00 129.30 114 CYS C O 1
ATOM 3530 N N . ARG C 1 135 ? -13.650 71.083 18.105 1.00 129.25 115 ARG C N 1
ATOM 3531 C CA . ARG C 1 135 ? -14.779 70.170 18.005 1.00 129.07 115 ARG C CA 1
ATOM 3532 C C . ARG C 1 135 ? -14.739 69.184 19.107 1.00 128.73 115 ARG C C 1
ATOM 3533 O O . ARG C 1 135 ? -15.742 68.936 19.727 1.00 128.93 115 ARG C O 1
ATOM 3541 N N . ILE C 1 136 ? -13.556 68.648 19.358 1.00 128.74 116 ILE C N 1
ATOM 3542 C CA . ILE C 1 136 ? -13.338 67.614 20.358 1.00 128.76 116 ILE C CA 1
ATOM 3543 C C . ILE C 1 136 ? -13.437 68.170 21.758 1.00 128.88 116 ILE C C 1
ATOM 3544 O O . ILE C 1 136 ? -14.097 67.604 22.583 1.00 129.27 116 ILE C O 1
ATOM 3549 N N . THR C 1 137 ? -12.754 69.264 22.033 1.00 129.15 117 THR C N 1
ATOM 3550 C CA . THR C 1 137 ? -12.693 69.800 23.369 1.00 129.20 117 THR C CA 1
ATOM 3551 C C . THR C 1 137 ? -13.904 70.657 23.680 1.00 129.07 117 THR C C 1
ATOM 3552 O O . THR C 1 137 ? -14.193 70.927 24.827 1.00 129.30 117 THR C O 1
ATOM 3556 N N . GLY C 1 138 ? -14.582 71.135 22.657 1.00 129.03 118 GLY C N 1
ATOM 3557 C CA . GLY C 1 138 ? -15.684 72.042 22.868 1.00 129.31 118 GLY C CA 1
ATOM 3558 C C . GLY C 1 138 ? -15.292 73.453 23.277 1.00 129.41 118 GLY C C 1
ATOM 3559 O O . GLY C 1 138 ? -16.182 74.226 23.651 1.00 130.14 118 GLY C O 1
ATOM 3560 N N . LEU C 1 139 ? -13.999 73.785 23.205 1.00 128.75 119 LEU C N 1
ATOM 3561 C CA . LEU C 1 139 ? -13.491 75.105 23.492 1.00 128.48 119 LEU C CA 1
ATOM 3562 C C . LEU C 1 139 ? -13.833 76.089 22.407 1.00 128.64 119 LEU C C 1
ATOM 3563 O O . LEU C 1 139 ? -13.942 75.695 21.262 1.00 128.55 119 LEU C O 1
ATOM 3568 N N . ALA C 1 140 ? -13.975 77.373 22.758 1.00 129.15 120 ALA C N 1
ATOM 3569 C CA . ALA C 1 140 ? -14.065 78.464 21.763 1.00 129.52 120 ALA C CA 1
ATOM 3570 C C . ALA C 1 140 ? -12.789 78.549 20.935 1.00 129.85 120 ALA C C 1
ATOM 3571 O O . ALA C 1 140 ? -11.792 77.939 21.283 1.00 129.76 120 ALA C O 1
ATOM 3573 N N . ARG C 1 141 ? -12.806 79.270 19.824 1.00 130.71 121 ARG C N 1
ATOM 3574 C CA . ARG C 1 141 ? -11.608 79.312 18.968 1.00 131.88 121 ARG C CA 1
ATOM 3575 C C . ARG C 1 141 ? -10.547 80.147 19.639 1.00 132.69 121 ARG C C 1
ATOM 3576 O O . ARG C 1 141 ? -9.355 79.799 19.653 1.00 132.73 121 ARG C O 1
ATOM 3584 N N . GLU C 1 142 ? -11.005 81.272 20.192 1.00 133.28 122 GLU C N 1
ATOM 3585 C CA . GLU C 1 142 ? -10.142 82.241 20.781 1.00 133.64 122 GLU C CA 1
ATOM 3586 C C . GLU C 1 142 ? -9.240 81.564 21.764 1.00 133.41 122 GLU C C 1
ATOM 3587 O O . GLU C 1 142 ? -8.063 81.870 21.800 1.00 134.19 122 GLU C O 1
ATOM 3593 N N . ASP C 1 143 ? -9.769 80.595 22.502 1.00 132.93 123 ASP C N 1
ATOM 3594 C CA . ASP C 1 143 ? -8.992 79.806 23.459 1.00 132.48 123 ASP C CA 1
ATOM 3595 C C . ASP C 1 143 ? -8.140 78.748 22.820 1.00 131.87 123 ASP C C 1
ATOM 3596 O O . ASP C 1 143 ? -7.073 78.439 23.312 1.00 131.86 123 ASP C O 1
ATOM 3601 N N . ALA C 1 144 ? -8.617 78.165 21.741 1.00 131.40 124 ALA C N 1
ATOM 3602 C CA . ALA C 1 144 ? -7.868 77.097 21.137 1.00 131.35 124 ALA C CA 1
ATOM 3603 C C . ALA C 1 144 ? -6.674 77.697 20.426 1.00 131.38 124 ALA C C 1
ATOM 3604 O O . ALA C 1 144 ? -5.575 77.122 20.385 1.00 131.80 124 ALA C O 1
ATOM 3606 N N . LEU C 1 145 ? -6.872 78.886 19.900 1.00 130.80 125 LEU C N 1
ATOM 3607 C CA . LEU C 1 145 ? -5.808 79.543 19.205 1.00 130.59 125 LEU C CA 1
ATOM 3608 C C . LEU C 1 145 ? -4.604 79.837 20.122 1.00 131.04 125 LEU C C 1
ATOM 3609 O O . LEU C 1 145 ? -3.461 79.975 19.646 1.00 131.20 125 LEU C O 1
ATOM 3614 N N . ARG C 1 146 ? -4.884 79.967 21.424 1.00 130.90 126 ARG C N 1
ATOM 3615 C CA . ARG C 1 146 ? -3.867 80.149 22.430 1.00 131.06 126 ARG C CA 1
ATOM 3616 C C . ARG C 1 146 ? -3.115 78.868 22.732 1.00 131.02 126 ARG C C 1
ATOM 3617 O O . ARG C 1 146 ? -1.990 78.920 23.214 1.00 130.97 126 ARG C O 1
ATOM 3625 N N . GLU C 1 147 ? -3.709 77.720 22.444 1.00 131.20 127 GLU C N 1
ATOM 3626 C CA . GLU C 1 147 ? -3.078 76.464 22.813 1.00 132.05 127 GLU C CA 1
ATOM 3627 C C . GLU C 1 147 ? -1.851 76.151 21.971 1.00 132.44 127 GLU C C 1
ATOM 3628 O O . GLU C 1 147 ? -1.790 76.557 20.812 1.00 133.02 127 GLU C O 1
ATOM 3634 N N . LYS C 1 148 ? -0.868 75.462 22.563 1.00 132.53 128 LYS C N 1
ATOM 3635 C CA . LYS C 1 148 ? 0.337 75.071 21.844 1.00 132.51 128 LYS C CA 1
ATOM 3636 C C . LYS C 1 148 ? -0.035 73.939 20.913 1.00 132.56 128 LYS C C 1
ATOM 3637 O O . LYS C 1 148 ? -0.814 73.045 21.281 1.00 132.59 128 LYS C O 1
ATOM 3643 N N . MET C 1 149 ? 0.531 74.004 19.713 1.00 132.34 129 MET C N 1
ATOM 3644 C CA . MET C 1 149 ? 0.330 73.016 18.674 1.00 132.45 129 MET C CA 1
ATOM 3645 C C . MET C 1 149 ? 0.433 71.617 19.227 1.00 132.70 129 MET C C 1
ATOM 3646 O O . MET C 1 149 ? -0.504 70.818 19.087 1.00 132.55 129 MET C O 1
ATOM 3651 N N . ARG C 1 150 ? 1.566 71.330 19.860 1.00 132.88 130 ARG C N 1
ATOM 3652 C CA . ARG C 1 150 ? 1.752 70.071 20.575 1.00 133.50 130 ARG C CA 1
ATOM 3653 C C . ARG C 1 150 ? 0.577 69.433 21.310 1.00 133.89 130 ARG C C 1
ATOM 3654 O O . ARG C 1 150 ? 0.281 68.288 20.978 1.00 134.33 130 ARG C O 1
ATOM 3662 N N . LYS C 1 151 ? -0.073 70.115 22.283 1.00 134.14 131 LYS C N 1
ATOM 3663 C CA . LYS C 1 151 ? -1.367 69.598 22.868 1.00 134.48 131 LYS C CA 1
ATOM 3664 C C . LYS C 1 151 ? -2.341 69.354 21.745 1.00 134.15 131 LYS C C 1
ATOM 3665 O O . LYS C 1 151 ? -2.774 68.223 21.492 1.00 134.13 131 LYS C O 1
ATOM 3671 N N . VAL C 1 152 ? -2.665 70.438 21.054 1.00 133.79 132 VAL C N 1
ATOM 3672 C CA . VAL C 1 152 ? -3.716 70.419 20.050 1.00 133.33 132 VAL C CA 1
ATOM 3673 C C . VAL C 1 152 ? -3.559 69.214 19.121 1.00 133.57 132 VAL C C 1
ATOM 3674 O O . VAL C 1 152 ? -4.561 68.540 18.764 1.00 133.69 132 VAL C O 1
ATOM 3678 N N . LYS C 1 153 ? -2.309 68.925 18.734 1.00 133.44 133 LYS C N 1
ATOM 3679 C CA . LYS C 1 153 ? -2.071 67.777 17.834 1.00 133.36 133 LYS C CA 1
ATOM 3680 C C . LYS C 1 153 ? -2.294 66.458 18.566 1.00 133.00 133 LYS C C 1
ATOM 3681 O O . LYS C 1 153 ? -3.065 65.619 18.131 1.00 133.19 133 LYS C O 1
ATOM 3687 N N . SER C 1 154 ? -1.690 66.292 19.719 1.00 132.69 134 SER C N 1
ATOM 3688 C CA . SER C 1 154 ? -1.884 65.023 20.338 1.00 132.96 134 SER C CA 1
ATOM 3689 C C . SER C 1 154 ? -3.286 64.868 20.901 1.00 132.42 134 SER C C 1
ATOM 3690 O O . SER C 1 154 ? -3.770 63.754 21.041 1.00 132.48 134 SER C O 1
ATOM 3693 N N . VAL C 1 155 ? -3.972 65.966 21.171 1.00 131.91 135 VAL C N 1
ATOM 3694 C CA . VAL C 1 155 ? -5.349 65.792 21.580 1.00 131.47 135 VAL C CA 1
ATOM 3695 C C . VAL C 1 155 ? -6.116 65.259 20.382 1.00 132.04 135 VAL C C 1
ATOM 3696 O O . VAL C 1 155 ? -6.870 64.256 20.497 1.00 132.35 135 VAL C O 1
ATOM 3700 N N . VAL C 1 156 ? -5.905 65.910 19.235 1.00 131.84 136 VAL C N 1
ATOM 3701 C CA . VAL C 1 156 ? -6.672 65.584 18.041 1.00 131.90 136 VAL C CA 1
ATOM 3702 C C . VAL C 1 156 ? -6.337 64.203 17.507 1.00 131.80 136 VAL C C 1
ATOM 3703 O O . VAL C 1 156 ? -7.228 63.502 17.016 1.00 131.88 136 VAL C O 1
ATOM 3707 N N . LEU C 1 157 ? -5.065 63.815 17.630 1.00 131.61 137 LEU C N 1
ATOM 3708 C CA . LEU C 1 157 ? -4.607 62.562 17.067 1.00 131.23 137 LEU C CA 1
ATOM 3709 C C . LEU C 1 157 ? -5.103 61.429 17.899 1.00 131.56 137 LEU C C 1
ATOM 3710 O O . LEU C 1 157 ? -5.637 60.471 17.362 1.00 132.16 137 LEU C O 1
ATOM 3715 N N . PHE C 1 158 ? -5.005 61.539 19.212 1.00 131.52 138 PHE C N 1
ATOM 3716 C CA . PHE C 1 158 ? -5.500 60.444 20.033 1.00 131.67 138 PHE C CA 1
ATOM 3717 C C . PHE C 1 158 ? -6.926 60.218 19.688 1.00 131.45 138 PHE C C 1
ATOM 3718 O O . PHE C 1 158 ? -7.325 59.096 19.449 1.00 131.84 138 PHE C O 1
ATOM 3726 N N . HIS C 1 159 ? -7.682 61.301 19.600 1.00 131.19 139 HIS C N 1
ATOM 3727 C CA . HIS C 1 159 ? -9.078 61.194 19.284 1.00 130.78 139 HIS C CA 1
ATOM 3728 C C . HIS C 1 159 ? -9.328 60.381 18.053 1.00 130.74 139 HIS C C 1
ATOM 3729 O O . HIS C 1 159 ? -10.017 59.393 18.135 1.00 131.14 139 HIS C O 1
ATOM 3736 N N . HIS C 1 160 ? -8.792 60.800 16.916 1.00 130.71 140 HIS C N 1
ATOM 3737 C CA . HIS C 1 160 ? -9.004 60.071 15.674 1.00 131.17 140 HIS C CA 1
ATOM 3738 C C . HIS C 1 160 ? -8.434 58.660 15.659 1.00 131.01 140 HIS C C 1
ATOM 3739 O O . HIS C 1 160 ? -8.959 57.791 14.963 1.00 131.04 140 HIS C O 1
ATOM 3746 N N . SER C 1 161 ? -7.363 58.432 16.414 1.00 130.65 141 SER C N 1
ATOM 3747 C CA . SER C 1 161 ? -6.807 57.102 16.559 1.00 130.47 141 SER C CA 1
ATOM 3748 C C . SER C 1 161 ? -7.838 56.194 17.157 1.00 130.75 141 SER C C 1
ATOM 3749 O O . SER C 1 161 ? -8.107 55.124 16.637 1.00 130.79 141 SER C O 1
ATOM 3752 N N . GLU C 1 162 ? -8.428 56.654 18.252 1.00 131.24 142 GLU C N 1
ATOM 3753 C CA . GLU C 1 162 ? -9.460 55.933 18.971 1.00 131.68 142 GLU C CA 1
ATOM 3754 C C . GLU C 1 162 ? -10.603 55.590 18.057 1.00 131.31 142 GLU C C 1
ATOM 3755 O O . GLU C 1 162 ? -11.211 54.527 18.141 1.00 131.52 142 GLU C O 1
ATOM 3761 N N . LEU C 1 163 ? -10.861 56.517 17.161 1.00 130.99 143 LEU C N 1
ATOM 3762 C CA . LEU C 1 163 ? -12.023 56.502 16.338 1.00 130.66 143 LEU C CA 1
ATOM 3763 C C . LEU C 1 163 ? -11.784 55.638 15.115 1.00 130.17 143 LEU C C 1
ATOM 3764 O O . LEU C 1 163 ? -12.70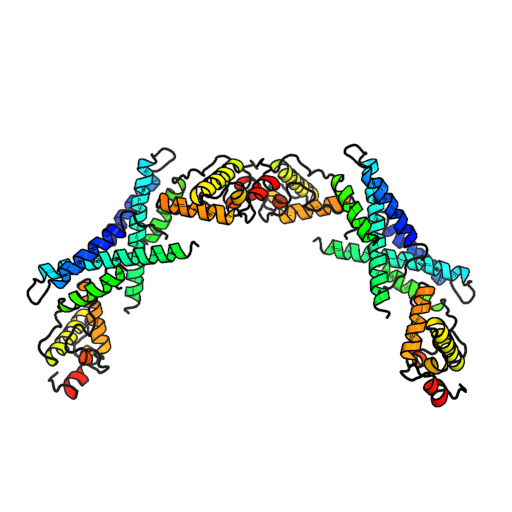2 55.038 14.622 1.00 130.00 143 LEU C O 1
ATOM 3769 N N . LEU C 1 164 ? -10.558 55.568 14.624 1.00 129.93 144 LEU C N 1
ATOM 3770 C CA . LEU C 1 164 ? -10.283 54.740 13.472 1.00 129.84 144 LEU C CA 1
ATOM 3771 C C . LEU C 1 164 ? -9.791 53.381 13.892 1.00 129.96 144 LEU C C 1
ATOM 3772 O O . LEU C 1 164 ? -9.554 52.532 13.033 1.00 130.07 144 LEU C O 1
ATOM 3777 N N . LYS C 1 165 ? -9.627 53.173 15.201 1.00 129.93 145 LYS C N 1
ATOM 3778 C CA . LYS C 1 165 ? -8.920 51.999 15.743 1.00 129.91 145 LYS C CA 1
ATOM 3779 C C . LYS C 1 165 ? -7.555 51.755 15.066 1.00 129.90 145 LYS C C 1
ATOM 3780 O O . LYS C 1 165 ? -7.178 50.622 14.752 1.00 129.91 145 LYS C O 1
ATOM 3786 N N . PHE C 1 166 ? -6.832 52.845 14.833 1.00 129.69 146 PHE C N 1
ATOM 3787 C CA . PHE C 1 166 ? -5.498 52.798 14.268 1.00 129.68 146 PHE C CA 1
ATOM 3788 C C . PHE C 1 166 ? -4.755 53.943 14.880 1.00 129.89 146 PHE C C 1
ATOM 3789 O O . PHE C 1 166 ? -5.308 55.009 15.034 1.00 129.94 146 PHE C O 1
ATOM 3797 N N . GLU C 1 167 ? -3.515 53.730 15.267 1.00 130.39 147 GLU C N 1
ATOM 3798 C CA . GLU C 1 167 ? -2.753 54.786 15.876 1.00 131.27 147 GLU C CA 1
ATOM 3799 C C . GLU C 1 167 ? -2.337 55.676 14.751 1.00 131.71 147 GLU C C 1
ATOM 3800 O O . GLU C 1 167 ? -1.811 55.187 13.758 1.00 132.05 147 GLU C O 1
ATOM 3806 N N . VAL C 1 168 ? -2.591 56.977 14.896 1.00 132.19 148 VAL C N 1
ATOM 3807 C CA . VAL C 1 168 ? -2.291 57.959 13.860 1.00 132.25 148 VAL C CA 1
ATOM 3808 C C . VAL C 1 168 ? -1.264 58.932 14.400 1.00 132.66 148 VAL C C 1
ATOM 3809 O O . VAL C 1 168 ? -1.621 59.774 15.207 1.00 133.11 148 VAL C O 1
ATOM 3813 N N . THR C 1 169 ? -0.014 58.831 13.954 1.00 132.79 149 THR C N 1
ATOM 3814 C CA . THR C 1 169 ? 1.061 59.651 14.503 1.00 133.33 149 THR C CA 1
ATOM 3815 C C . THR C 1 169 ? 1.393 60.831 13.622 1.00 133.39 149 THR C C 1
ATOM 3816 O O . THR C 1 169 ? 0.862 60.912 12.520 1.00 133.43 149 THR C O 1
ATOM 3820 N N . GLU C 1 170 ? 2.268 61.739 14.091 1.00 133.49 150 GLU C N 1
ATOM 3821 C CA . GLU C 1 170 ? 2.528 63.009 13.370 1.00 133.75 150 GLU C CA 1
ATOM 3822 C C . GLU C 1 170 ? 3.214 62.809 12.073 1.00 133.67 150 GLU C C 1
ATOM 3823 O O . GLU C 1 170 ? 3.067 63.599 11.160 1.00 133.75 150 GLU C O 1
ATOM 3829 N N . ASN C 1 171 ? 4.033 61.779 12.019 1.00 133.97 151 ASN C N 1
ATOM 3830 C CA . ASN C 1 171 ? 4.781 61.491 10.820 1.00 134.25 151 ASN C CA 1
ATOM 3831 C C . ASN C 1 171 ? 3.886 60.722 9.849 1.00 133.52 151 ASN C C 1
ATOM 3832 O O . ASN C 1 171 ? 4.342 60.072 8.932 1.00 133.74 151 ASN C O 1
ATOM 3837 N N . MET C 1 172 ? 2.588 60.796 10.063 1.00 132.83 152 MET C N 1
ATOM 3838 C CA . MET C 1 172 ? 1.663 60.303 9.072 1.00 132.18 152 MET C CA 1
ATOM 3839 C C . MET C 1 172 ? 1.120 61.463 8.262 1.00 131.82 152 MET C C 1
ATOM 3840 O O . MET C 1 172 ? 0.185 61.307 7.487 1.00 132.03 152 MET C O 1
ATOM 3845 N N . PHE C 1 173 ? 1.705 62.635 8.454 1.00 131.23 153 PHE C N 1
ATOM 3846 C CA . PHE C 1 173 ? 1.290 63.833 7.738 1.00 130.65 153 PHE C CA 1
ATOM 3847 C C . PHE C 1 173 ? 2.530 64.445 7.141 1.00 130.65 153 PHE C C 1
ATOM 3848 O O . PHE C 1 173 ? 3.628 64.221 7.652 1.00 131.13 153 PHE C O 1
ATOM 3856 N N . SER C 1 174 ? 2.384 65.214 6.070 1.00 130.29 154 SER C N 1
ATOM 3857 C CA . SER C 1 174 ? 3.571 65.766 5.446 1.00 130.25 154 SER C CA 1
ATOM 3858 C C . SER C 1 174 ? 4.070 66.958 6.232 1.00 129.90 154 SER C C 1
ATOM 3859 O O . SER C 1 174 ? 5.215 67.359 6.084 1.00 130.18 154 SER C O 1
ATOM 3862 N N . TYR C 1 175 ? 3.239 67.496 7.111 1.00 129.58 155 TYR C N 1
ATOM 3863 C CA . TYR C 1 175 ? 3.672 68.632 7.917 1.00 129.60 155 TYR C CA 1
ATOM 3864 C C . TYR C 1 175 ? 4.078 68.261 9.311 1.00 129.63 155 TYR C C 1
ATOM 3865 O O . TYR C 1 175 ? 3.750 68.971 10.261 1.00 129.86 155 TYR C O 1
ATOM 3874 N N . THR C 1 176 ? 4.819 67.164 9.415 1.00 129.58 156 THR C N 1
ATOM 3875 C CA . THR C 1 176 ? 5.170 66.588 10.698 1.00 129.58 156 THR C CA 1
ATOM 3876 C C . THR C 1 176 ? 5.773 67.627 11.625 1.00 129.69 156 THR C C 1
ATOM 3877 O O . THR C 1 176 ? 5.247 67.891 12.704 1.00 130.03 156 THR C O 1
ATOM 3881 N N . GLU C 1 177 ? 6.860 68.235 11.182 1.00 129.57 157 GLU C N 1
ATOM 3882 C CA . GLU C 1 177 ? 7.569 69.189 12.001 1.00 129.61 157 GLU C CA 1
ATOM 3883 C C . GLU C 1 177 ? 6.692 70.331 12.457 1.00 129.23 157 GLU C C 1
ATOM 3884 O O . GLU C 1 177 ? 6.822 70.796 13.578 1.00 129.11 157 GLU C O 1
ATOM 3890 N N . LEU C 1 178 ? 5.804 70.768 11.577 1.00 129.21 158 LEU C N 1
ATOM 3891 C CA . LEU C 1 178 ? 4.820 71.771 11.913 1.00 129.59 158 LEU C CA 1
ATOM 3892 C C . LEU C 1 178 ? 4.037 71.360 13.131 1.00 130.45 158 LEU C C 1
ATOM 3893 O O . LEU C 1 178 ? 3.944 72.130 14.092 1.00 130.72 158 LEU C O 1
ATOM 3898 N N . LEU C 1 179 ? 3.478 70.142 13.065 1.00 131.23 159 LEU C N 1
ATOM 3899 C CA . LEU C 1 179 ? 2.630 69.538 14.122 1.00 131.45 159 LEU C CA 1
ATOM 3900 C C . LEU C 1 179 ? 3.351 69.252 15.438 1.00 131.65 159 LEU C C 1
ATOM 3901 O O . LEU C 1 179 ? 2.691 68.980 16.452 1.00 132.18 159 LEU C O 1
ATOM 3906 N N . LYS C 1 180 ? 4.683 69.315 15.429 1.00 131.28 160 LYS C N 1
ATOM 3907 C CA . LYS C 1 180 ? 5.450 69.143 16.632 1.00 131.06 160 LYS C CA 1
ATOM 3908 C C . LYS C 1 180 ? 5.772 70.452 17.315 1.00 131.32 160 LYS C C 1
ATOM 3909 O O . LYS C 1 180 ? 6.197 70.419 18.456 1.00 131.92 160 LYS C O 1
ATOM 3915 N N . LEU C 1 181 ? 5.626 71.595 16.639 1.00 131.17 161 LEU C N 1
ATOM 3916 C CA . LEU C 1 181 ? 6.070 72.898 17.206 1.00 131.06 161 LEU C CA 1
ATOM 3917 C C . LEU C 1 181 ? 5.460 73.222 18.554 1.00 131.25 161 LEU C C 1
ATOM 3918 O O . LEU C 1 181 ? 4.254 73.081 18.751 1.00 132.00 161 LEU C O 1
ATOM 3923 N N . ASN C 1 182 ? 6.273 73.666 19.488 1.00 131.09 162 ASN C N 1
ATOM 3924 C CA . ASN C 1 182 ? 5.733 74.042 20.765 1.00 131.11 162 ASN C CA 1
ATOM 3925 C C . ASN C 1 182 ? 5.383 75.536 20.841 1.00 130.58 162 ASN C C 1
ATOM 3926 O O . ASN C 1 182 ? 5.953 76.283 21.603 1.00 130.55 162 ASN C O 1
ATOM 3931 N N . LEU C 1 183 ? 4.433 75.970 20.036 1.00 130.14 163 LEU C N 1
ATOM 3932 C CA . LEU C 1 183 ? 4.034 77.365 20.001 1.00 129.76 163 LEU C CA 1
ATOM 3933 C C . LEU C 1 183 ? 2.524 77.442 19.850 1.00 130.11 163 LEU C C 1
ATOM 3934 O O . LEU C 1 183 ? 1.902 76.522 19.333 1.00 130.28 163 LEU C O 1
ATOM 3939 N N . SER C 1 184 ? 1.906 78.533 20.278 1.00 130.31 164 SER C N 1
ATOM 3940 C CA . SER C 1 184 ? 0.444 78.597 20.172 1.00 130.30 164 SER C CA 1
ATOM 3941 C C . SER C 1 184 ? 0.090 78.642 18.720 1.00 130.11 164 SER C C 1
ATOM 3942 O O . SER C 1 184 ? 0.891 79.086 17.901 1.00 130.17 164 SER C O 1
ATOM 3945 N N . LEU C 1 185 ? -1.095 78.167 18.381 1.00 129.98 165 LEU C N 1
ATOM 3946 C CA . LEU C 1 185 ? -1.456 78.150 16.986 1.00 130.10 165 LEU C CA 1
ATOM 3947 C C . LEU C 1 185 ? -1.415 79.574 16.444 1.00 130.42 165 LEU C C 1
ATOM 3948 O O . LEU C 1 185 ? -0.907 79.800 15.343 1.00 130.52 165 LEU C O 1
ATOM 3953 N N . ARG C 1 186 ? -1.883 80.552 17.218 1.00 130.42 166 ARG C N 1
ATOM 3954 C CA . ARG C 1 186 ? -1.850 81.915 16.714 1.00 130.81 166 ARG C CA 1
ATOM 3955 C C . ARG C 1 186 ? -0.444 82.314 16.225 1.00 130.10 166 ARG C C 1
ATOM 3956 O O . ARG C 1 186 ? -0.257 82.754 15.088 1.00 129.75 166 ARG C O 1
ATOM 3964 N N . VAL C 1 187 ? 0.539 82.145 17.098 1.00 129.89 167 VAL C N 1
ATOM 3965 C CA . VAL C 1 187 ? 1.914 82.481 16.781 1.00 129.54 167 VAL C CA 1
ATOM 3966 C C . VAL C 1 187 ? 2.380 81.715 15.553 1.00 129.94 167 VAL C C 1
ATOM 3967 O O . VAL C 1 187 ? 2.980 82.304 14.651 1.00 130.11 167 VAL C O 1
ATOM 3971 N N . ILE C 1 188 ? 2.113 80.401 15.517 1.00 129.95 168 ILE C N 1
ATOM 3972 C CA . ILE C 1 188 ? 2.522 79.580 14.372 1.00 129.71 168 ILE C CA 1
ATOM 3973 C C . ILE C 1 188 ? 1.932 80.184 13.123 1.00 129.93 168 ILE C C 1
ATOM 3974 O O . ILE C 1 188 ? 2.614 80.405 12.121 1.00 129.94 168 ILE C O 1
ATOM 3979 N N . SER C 1 189 ? 0.657 80.497 13.211 1.00 129.78 169 SER C N 1
ATOM 3980 C CA . SER C 1 189 ? -0.023 80.897 12.036 1.00 130.28 169 SER C CA 1
ATOM 3981 C C . SER C 1 189 ? 0.445 82.245 11.555 1.00 129.91 169 SER C C 1
ATOM 3982 O O . SER C 1 189 ? 0.506 82.483 10.367 1.00 130.04 169 SER C O 1
ATOM 3985 N N . SER C 1 190 ? 0.779 83.134 12.466 1.00 129.74 170 SER C N 1
ATOM 3986 C CA . SER C 1 190 ? 1.096 84.469 12.023 1.00 130.01 170 SER C CA 1
ATOM 3987 C C . SER C 1 190 ? 2.586 84.698 11.806 1.00 129.70 170 SER C C 1
ATOM 3988 O O . SER C 1 190 ? 2.987 85.407 10.879 1.00 129.57 170 SER C O 1
ATOM 3991 N N . GLN C 1 191 ? 3.392 84.092 12.675 1.00 129.36 171 GLN C N 1
ATOM 3992 C CA . GLN C 1 191 ? 4.834 84.319 12.715 1.00 128.77 171 GLN C CA 1
ATOM 3993 C C . GLN C 1 191 ? 5.596 83.252 12.017 1.00 128.54 171 GLN C C 1
ATOM 3994 O O . GLN C 1 191 ? 6.697 83.468 11.559 1.00 128.30 171 GLN C O 1
ATOM 4000 N N . ILE C 1 192 ? 5.028 82.071 11.971 1.00 128.69 172 ILE C N 1
ATOM 4001 C CA . ILE C 1 192 ? 5.664 81.026 11.197 1.00 128.91 172 ILE C CA 1
ATOM 4002 C C . ILE C 1 192 ? 5.188 80.942 9.738 1.00 129.42 172 ILE C C 1
ATOM 4003 O O . ILE C 1 192 ? 6.031 80.802 8.846 1.00 129.51 172 ILE C O 1
ATOM 4008 N N . LEU C 1 193 ? 3.880 81.043 9.474 1.00 129.46 173 LEU C N 1
ATOM 4009 C CA . LEU C 1 193 ? 3.481 81.041 8.087 1.00 129.55 173 LEU C CA 1
ATOM 4010 C C . LEU C 1 193 ? 2.502 82.125 7.697 1.00 130.84 173 LEU C C 1
ATOM 4011 O O . LEU C 1 193 ? 1.477 81.811 7.158 1.00 131.43 173 LEU C O 1
ATOM 4016 N N . GLY C 1 194 ? 2.814 83.395 7.940 1.00 132.43 174 GLY C N 1
ATOM 4017 C CA . GLY C 1 194 ? 1.920 84.524 7.582 1.00 134.76 174 GLY C CA 1
ATOM 4018 C C . GLY C 1 194 ? 0.428 84.305 7.229 1.00 136.54 174 GLY C C 1
ATOM 4019 O O . GLY C 1 194 ? -0.034 84.771 6.184 1.00 136.91 174 GLY C O 1
ATOM 4020 N N . MET C 1 195 ? -0.334 83.618 8.084 1.00 138.00 175 MET C N 1
ATOM 4021 C CA . MET C 1 195 ? -1.779 83.465 7.899 1.00 140.60 175 MET C CA 1
ATOM 4022 C C . MET C 1 195 ? -2.551 84.668 8.433 1.00 140.77 175 MET C C 1
ATOM 4023 O O . MET C 1 195 ? -2.013 85.438 9.233 1.00 141.23 175 MET C O 1
ATOM 4028 N N . ALA C 1 196 ? -3.809 84.837 8.007 1.00 141.42 176 ALA C N 1
ATOM 4029 C CA . ALA C 1 196 ? -4.767 85.579 8.831 1.00 141.66 176 ALA C CA 1
ATOM 4030 C C . ALA C 1 196 ? -5.317 84.542 9.869 1.00 141.96 176 ALA C C 1
ATOM 4031 O O . ALA C 1 196 ? -5.144 83.294 9.673 1.00 141.44 176 ALA C O 1
ATOM 4033 N N . ILE C 1 197 ? -5.908 85.082 10.963 1.00 142.27 177 ILE C N 1
ATOM 4034 C CA . ILE C 1 197 ? -6.522 84.361 12.160 1.00 142.42 177 ILE C CA 1
ATOM 4035 C C . ILE C 1 197 ? -6.263 82.808 12.351 1.00 142.97 177 ILE C C 1
ATOM 4036 O O . ILE C 1 197 ? -5.746 82.354 13.378 1.00 143.25 177 ILE C O 1
ATOM 4042 N N . MET D 1 21 ? 3.027 48.571 17.880 1.00 129.52 1 MET D N 1
ATOM 4043 C CA . MET D 1 21 ? 3.066 48.549 19.369 1.00 129.95 1 MET D CA 1
ATOM 4044 C C . MET D 1 21 ? 1.712 48.860 20.028 1.00 129.40 1 MET D C 1
ATOM 4045 O O . MET D 1 21 ? 1.294 48.157 20.935 1.00 129.53 1 MET D O 1
ATOM 4050 N N . LYS D 1 22 ? 1.032 49.907 19.570 1.00 129.01 2 LYS D N 1
ATOM 4051 C CA . LYS D 1 22 ? -0.220 50.357 20.174 1.00 128.52 2 LYS D CA 1
ATOM 4052 C C . LYS D 1 22 ? -1.395 49.671 19.497 1.00 128.23 2 LYS D C 1
ATOM 4053 O O . LYS D 1 22 ? -1.454 49.616 18.290 1.00 128.31 2 LYS D O 1
ATOM 4059 N N . PHE D 1 23 ? -2.332 49.159 20.277 1.00 128.27 3 PHE D N 1
ATOM 4060 C CA . PHE D 1 23 ? -3.530 48.530 19.729 1.00 128.60 3 PHE D CA 1
ATOM 4061 C C . PHE D 1 23 ? -4.755 48.973 20.502 1.00 129.17 3 PHE D C 1
ATOM 4062 O O . PHE D 1 23 ? -4.631 49.335 21.673 1.00 129.29 3 PHE D O 1
ATOM 4070 N N . PHE D 1 24 ? -5.931 48.915 19.871 1.00 129.85 4 PHE D N 1
ATOM 4071 C CA . PHE D 1 24 ? -7.185 49.320 20.520 1.00 130.73 4 PHE D CA 1
ATOM 4072 C C . PHE D 1 24 ? -8.111 48.132 20.585 1.00 131.42 4 PHE D C 1
ATOM 4073 O O . PHE D 1 24 ? -8.016 47.268 19.745 1.00 131.65 4 PHE D O 1
ATOM 4081 N N . LEU D 1 25 ? -8.995 48.068 21.577 1.00 132.22 5 LEU D N 1
ATOM 4082 C CA . LEU D 1 25 ? -9.947 46.956 21.664 1.00 132.89 5 LEU D CA 1
ATOM 4083 C C . LEU D 1 25 ? -11.300 47.350 21.058 1.00 133.41 5 LEU D C 1
ATOM 4084 O O . LEU D 1 25 ? -11.733 48.508 21.154 1.00 133.32 5 LEU D O 1
ATOM 4089 N N . LYS D 1 26 ? -11.931 46.370 20.403 1.00 134.16 6 LYS D N 1
ATOM 4090 C CA . LYS D 1 26 ? -13.201 46.524 19.639 1.00 134.52 6 LYS D CA 1
ATOM 4091 C C . LYS D 1 26 ? -14.288 46.871 20.653 1.00 134.39 6 LYS D C 1
ATOM 4092 O O . LYS D 1 26 ? -14.344 46.253 21.731 1.00 134.47 6 LYS D O 1
ATOM 4098 N N . ASP D 1 27 ? -15.137 47.849 20.349 1.00 133.99 7 ASP D N 1
ATOM 4099 C CA . ASP D 1 27 ? -15.917 48.472 21.441 1.00 133.87 7 ASP D CA 1
ATOM 4100 C C . ASP D 1 27 ? -17.049 47.695 22.103 1.00 133.75 7 ASP D C 1
ATOM 4101 O O . ASP D 1 27 ? -17.273 47.865 23.306 1.00 133.81 7 ASP D O 1
ATOM 4106 N N . GLY D 1 28 ? -17.734 46.824 21.360 1.00 133.51 8 GLY D N 1
ATOM 4107 C CA . GLY D 1 28 ? -18.741 45.932 21.970 1.00 133.24 8 GLY D CA 1
ATOM 4108 C C . GLY D 1 28 ? -18.119 44.856 22.854 1.00 133.14 8 GLY D C 1
ATOM 4109 O O . GLY D 1 28 ? -18.588 43.710 22.880 1.00 132.91 8 GLY D O 1
ATOM 4110 N N . GLU D 1 29 ? -17.085 45.233 23.606 1.00 133.19 9 GLU D N 1
ATOM 4111 C CA . GLU D 1 29 ? -16.115 44.257 24.049 1.00 133.51 9 GLU D CA 1
ATOM 4112 C C . GLU D 1 29 ? -15.924 44.085 25.542 1.00 132.97 9 GLU D C 1
ATOM 4113 O O . GLU D 1 29 ? -15.960 42.962 26.033 1.00 132.70 9 GLU D O 1
ATOM 4119 N N . THR D 1 30 ? -15.705 45.177 26.258 1.00 132.79 10 THR D N 1
ATOM 4120 C CA . THR D 1 30 ? -15.538 45.085 27.696 1.00 132.92 10 THR D CA 1
ATOM 4121 C C . THR D 1 30 ? -16.759 44.508 28.363 1.00 132.80 10 THR D C 1
ATOM 4122 O O . THR D 1 30 ? -16.643 43.655 29.215 1.00 132.89 10 THR D O 1
ATOM 4126 N N . SER D 1 31 ? -17.934 44.964 27.974 1.00 132.92 11 SER D N 1
ATOM 4127 C CA . SER D 1 31 ? -19.148 44.416 28.544 1.00 133.13 11 SER D CA 1
ATOM 4128 C C . SER D 1 31 ? -19.414 43.023 28.013 1.00 133.22 11 SER D C 1
ATOM 4129 O O . SER D 1 31 ? -19.873 42.166 28.769 1.00 133.60 11 SER D O 1
ATOM 4132 N N . ARG D 1 32 ? -19.100 42.775 26.735 1.00 133.12 12 ARG D N 1
ATOM 4133 C CA . ARG D 1 32 ? -19.218 41.415 26.174 1.00 132.97 12 ARG D CA 1
ATOM 4134 C C . ARG D 1 32 ? -18.459 40.412 27.037 1.00 132.44 12 ARG D C 1
ATOM 4135 O O . ARG D 1 32 ? -18.904 39.285 27.224 1.00 132.15 12 ARG D O 1
ATOM 4143 N N . ALA D 1 33 ? -17.331 40.874 27.569 1.00 132.11 13 ALA D N 1
ATOM 4144 C CA . ALA D 1 33 ? -16.439 40.088 28.398 1.00 131.94 13 ALA D CA 1
ATOM 4145 C C . ALA D 1 33 ? -16.802 40.158 29.878 1.00 131.82 13 ALA D C 1
ATOM 4146 O O . ALA D 1 33 ? -16.414 39.298 30.655 1.00 131.91 13 ALA D O 1
ATOM 4148 N N . LEU D 1 34 ? -17.544 41.176 30.280 1.00 131.75 14 LEU D N 1
ATOM 4149 C CA . LEU D 1 34 ? -17.878 41.314 31.684 1.00 131.64 14 LEU D CA 1
ATOM 4150 C C . LEU D 1 34 ? -18.966 40.332 32.004 1.00 131.55 14 LEU D C 1
ATOM 4151 O O . LEU D 1 34 ? -18.874 39.605 32.977 1.00 131.89 14 LEU D O 1
ATOM 4156 N N . SER D 1 35 ? -19.989 40.268 31.176 1.00 131.38 15 SER D N 1
ATOM 4157 C CA . SER D 1 35 ? -21.057 39.329 31.470 1.00 131.57 15 SER D CA 1
ATOM 4158 C C . SER D 1 35 ? -20.677 37.929 31.021 1.00 131.37 15 SER D C 1
ATOM 4159 O O . SER D 1 35 ? -21.294 36.954 31.436 1.00 131.49 15 SER D O 1
ATOM 4162 N N . ARG D 1 36 ? -19.639 37.822 30.201 1.00 131.29 16 ARG D N 1
ATOM 4163 C CA . ARG D 1 36 ? -19.147 36.510 29.783 1.00 131.31 16 ARG D CA 1
ATOM 4164 C C . ARG D 1 36 ? -18.447 35.826 30.929 1.00 131.02 16 ARG D C 1
ATOM 4165 O O . ARG D 1 36 ? -18.438 34.603 31.054 1.00 130.80 16 ARG D O 1
ATOM 4173 N N . SER D 1 37 ? -17.837 36.649 31.756 1.00 130.88 17 SER D N 1
ATOM 4174 C CA . SER D 1 37 ? -17.145 36.166 32.900 1.00 130.67 17 SER D CA 1
ATOM 4175 C C . SER D 1 37 ? -18.109 36.078 34.057 1.00 130.52 17 SER D C 1
ATOM 4176 O O . SER D 1 37 ? -17.959 35.224 34.901 1.00 130.55 17 SER D O 1
ATOM 4179 N N . GLU D 1 38 ? -19.114 36.939 34.097 1.00 130.53 18 GLU D N 1
ATOM 4180 C CA . GLU D 1 38 ? -20.129 36.828 35.145 1.00 130.97 18 GLU D CA 1
ATOM 4181 C C . GLU D 1 38 ? -20.752 35.428 35.189 1.00 130.63 18 GLU D C 1
ATOM 4182 O O . GLU D 1 38 ? -20.945 34.851 36.270 1.00 130.68 18 GLU D O 1
ATOM 4188 N N . SER D 1 39 ? -21.050 34.878 34.016 1.00 130.31 19 SER D N 1
ATOM 4189 C CA . SER D 1 39 ? -21.711 33.581 33.962 1.00 130.11 19 SER D CA 1
ATOM 4190 C C . SER D 1 39 ? -20.731 32.428 33.953 1.00 129.81 19 SER D C 1
ATOM 4191 O O . SER D 1 39 ? -21.124 31.281 34.138 1.00 129.82 19 SER D O 1
ATOM 4194 N N . LEU D 1 40 ? -19.454 32.726 33.747 1.00 129.81 20 LEU D N 1
ATOM 4195 C CA . LEU D 1 40 ? -18.426 31.742 34.080 1.00 129.66 20 LEU D CA 1
ATOM 4196 C C . LEU D 1 40 ? -18.421 31.500 35.588 1.00 129.78 20 LEU D C 1
ATOM 4197 O O . LEU D 1 40 ? -18.474 30.357 36.020 1.00 130.04 20 LEU D O 1
ATOM 4202 N N . LEU D 1 41 ? -18.365 32.575 36.376 1.00 129.80 21 LEU D N 1
ATOM 4203 C CA . LEU D 1 41 ? -18.397 32.474 37.835 1.00 129.74 21 LEU D CA 1
ATOM 4204 C C . LEU D 1 41 ? -19.587 31.648 38.281 1.00 130.00 21 LEU D C 1
ATOM 4205 O O . LEU D 1 41 ? -19.416 30.699 39.051 1.00 130.13 21 LEU D O 1
ATOM 4210 N N . ARG D 1 42 ? -20.781 32.001 37.796 1.00 130.05 22 ARG D N 1
ATOM 4211 C CA . ARG D 1 42 ? -21.977 31.204 38.057 1.00 130.10 22 ARG D CA 1
ATOM 4212 C C . ARG D 1 42 ? -21.675 29.718 37.851 1.00 129.94 22 ARG D C 1
ATOM 4213 O O . ARG D 1 42 ? -21.826 28.908 38.761 1.00 129.93 22 ARG D O 1
ATOM 4221 N N . ARG D 1 43 ? -21.195 29.386 36.661 1.00 129.90 23 ARG D N 1
ATOM 4222 C CA . ARG D 1 43 ? -20.926 28.014 36.267 1.00 129.95 23 ARG D CA 1
ATOM 4223 C C . ARG D 1 43 ? -19.876 27.286 37.098 1.00 129.90 23 ARG D C 1
ATOM 4224 O O . ARG D 1 43 ? -19.997 26.091 37.326 1.00 130.10 23 ARG D O 1
ATOM 4232 N N . VAL D 1 44 ? -18.834 27.996 37.510 1.00 129.86 24 VAL D N 1
ATOM 4233 C CA . VAL D 1 44 ? -17.738 27.409 38.269 1.00 129.79 24 VAL D CA 1
ATOM 4234 C C . VAL D 1 44 ? -18.192 27.021 39.684 1.00 130.07 24 VAL D C 1
ATOM 4235 O O . VAL D 1 44 ? -17.760 25.994 40.227 1.00 130.27 24 VAL D O 1
ATOM 4239 N N . LYS D 1 45 ? -19.082 27.834 40.262 1.00 130.07 25 LYS D N 1
ATOM 4240 C CA . LYS D 1 45 ? -19.660 27.553 41.578 1.00 129.84 25 LYS D CA 1
ATOM 4241 C C . LYS D 1 45 ? -20.404 26.217 41.584 1.00 129.84 25 LYS D C 1
ATOM 4242 O O . LYS D 1 45 ? -20.660 25.641 42.648 1.00 129.81 25 LYS D O 1
ATOM 4248 N N . GLU D 1 46 ? -20.736 25.735 40.387 1.00 130.01 2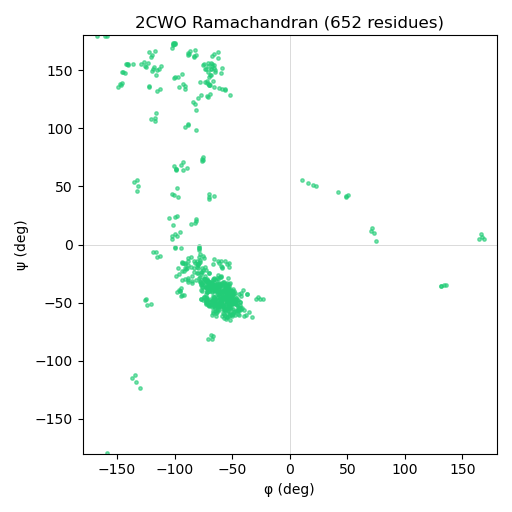6 GLU D N 1
ATOM 4249 C CA . GLU D 1 46 ? -21.494 24.494 40.200 1.00 130.46 26 GLU D CA 1
ATOM 4250 C C . GLU D 1 46 ? -20.641 23.252 40.326 1.00 130.27 26 GLU D C 1
ATOM 4251 O O . GLU D 1 46 ? -21.136 22.168 40.620 1.00 130.20 26 GLU D O 1
ATOM 4257 N N . LEU D 1 47 ? -19.354 23.414 40.075 1.00 130.44 27 LEU D N 1
ATOM 4258 C CA . LEU D 1 47 ? -18.439 22.290 40.079 1.00 130.79 27 LEU D CA 1
ATOM 4259 C C . LEU D 1 47 ? -18.316 21.663 41.464 1.00 131.25 27 LEU D C 1
ATOM 4260 O O . LEU D 1 47 ? -18.454 22.355 42.482 1.00 131.53 27 LEU D O 1
ATOM 4265 N N . GLY D 1 48 ? -18.054 20.355 41.487 1.00 131.66 28 GLY D N 1
ATOM 4266 C CA . GLY D 1 48 ? -17.855 19.588 42.724 1.00 132.27 28 GLY D CA 1
ATOM 4267 C C . GLY D 1 48 ? -17.093 18.348 42.329 1.00 132.67 28 GLY D C 1
ATOM 4268 O O . GLY D 1 48 ? -16.793 18.185 41.142 1.00 132.73 28 GLY D O 1
ATOM 4269 N N . THR D 1 49 ? -16.780 17.476 43.296 1.00 133.13 29 THR D N 1
ATOM 4270 C CA . THR D 1 49 ? -15.918 16.303 43.018 1.00 133.46 29 THR D CA 1
ATOM 4271 C C . THR D 1 49 ? -16.654 15.213 42.286 1.00 133.48 29 THR D C 1
ATOM 4272 O O . THR D 1 49 ? -16.974 14.186 42.860 1.00 133.59 29 THR D O 1
ATOM 4276 N N . ASN D 1 50 ? -16.936 15.478 41.016 1.00 133.62 30 ASN D N 1
ATOM 4277 C CA . ASN D 1 50 ? -17.502 14.518 40.071 1.00 133.87 30 ASN D CA 1
ATOM 4278 C C . ASN D 1 50 ? -17.966 15.166 38.762 1.00 133.72 30 ASN D C 1
ATOM 4279 O O . ASN D 1 50 ? -18.538 14.493 37.929 1.00 134.07 30 ASN D O 1
ATOM 4284 N N . SER D 1 51 ? -17.728 16.463 38.578 1.00 133.45 31 SER D N 1
ATOM 4285 C CA . SER D 1 51 ? -17.914 17.085 37.268 1.00 133.20 31 SER D CA 1
ATOM 4286 C C . SER D 1 51 ? -16.749 16.527 36.481 1.00 133.13 31 SER D C 1
ATOM 4287 O O . SER D 1 51 ? -15.668 16.420 37.049 1.00 133.09 31 SER D O 1
ATOM 4290 N N . GLN D 1 52 ? -16.931 16.147 35.213 1.00 133.11 32 GLN D N 1
ATOM 4291 C CA . GLN D 1 52 ? -15.830 15.465 34.484 1.00 133.54 32 GLN D CA 1
ATOM 4292 C C . GLN D 1 52 ? -14.692 16.391 34.163 1.00 133.74 32 GLN D C 1
ATOM 4293 O O . GLN D 1 52 ? -14.895 17.600 34.060 1.00 133.77 32 GLN D O 1
ATOM 4299 N N . GLN D 1 53 ? -13.498 15.815 33.975 1.00 134.16 33 GLN D N 1
ATOM 4300 C CA . GLN D 1 53 ? -12.340 16.591 33.510 1.00 134.59 33 GLN D CA 1
ATOM 4301 C C . GLN D 1 53 ? -12.718 17.311 32.208 1.00 134.30 33 GLN D C 1
ATOM 4302 O O . GLN D 1 53 ? -12.330 18.464 31.987 1.00 134.21 33 GLN D O 1
ATOM 4308 N N . SER D 1 54 ? -13.522 16.631 31.387 1.00 134.13 34 SER D N 1
ATOM 4309 C CA . SER D 1 54 ? -14.113 17.205 30.175 1.00 133.85 34 SER D CA 1
ATOM 4310 C C . SER D 1 54 ? -14.861 18.516 30.434 1.00 133.77 34 SER D C 1
ATOM 4311 O O . SER D 1 54 ? -14.709 19.472 29.676 1.00 133.96 34 SER D O 1
ATOM 4314 N N . GLU D 1 55 ? -15.650 18.567 31.505 1.00 133.62 35 GLU D N 1
ATOM 4315 C CA . GLU D 1 55 ? -16.327 19.802 31.901 1.00 133.48 35 GLU D CA 1
ATOM 4316 C C . GLU D 1 55 ? -15.269 20.813 32.349 1.00 132.80 35 GLU D C 1
ATOM 4317 O O . GLU D 1 55 ? -14.893 21.681 31.588 1.00 132.75 35 GLU D O 1
ATOM 4323 N N . ILE D 1 56 ? -14.777 20.650 33.572 1.00 132.40 36 ILE D N 1
ATOM 4324 C CA . ILE D 1 56 ? -13.681 21.444 34.155 1.00 132.25 36 ILE D CA 1
ATOM 4325 C C . ILE D 1 56 ? -12.655 22.039 33.179 1.00 132.33 36 ILE D C 1
ATOM 4326 O O . ILE D 1 56 ? -12.261 23.206 33.304 1.00 132.21 36 ILE D O 1
ATOM 4331 N N . SER D 1 57 ? -12.196 21.241 32.222 1.00 132.31 37 SER D N 1
ATOM 4332 C CA . SER D 1 57 ? -11.102 21.699 31.369 1.00 132.24 37 SER D CA 1
ATOM 4333 C C . SER D 1 57 ? -11.554 22.793 30.428 1.00 132.14 37 SER D C 1
ATOM 4334 O O . SER D 1 57 ? -10.789 23.678 30.130 1.00 132.29 37 SER D O 1
ATOM 4337 N N . GLU D 1 58 ? -12.791 22.739 29.957 1.00 132.25 38 GLU D N 1
ATOM 4338 C CA . GLU D 1 58 ? -13.281 23.827 29.112 1.00 132.58 38 GLU D CA 1
ATOM 4339 C C . GLU D 1 58 ? -13.641 25.035 29.949 1.00 132.26 38 GLU D C 1
ATOM 4340 O O . GLU D 1 58 ? -13.605 26.163 29.485 1.00 131.86 38 GLU D O 1
ATOM 4346 N N . CYS D 1 59 ? -13.968 24.768 31.200 1.00 132.46 39 CYS D N 1
ATOM 4347 C CA . CYS D 1 59 ? -14.182 25.794 32.182 1.00 133.08 39 CYS D CA 1
ATOM 4348 C C . CYS D 1 59 ? -12.918 26.630 32.366 1.00 132.88 39 CYS D C 1
ATOM 4349 O O . CYS D 1 59 ? -12.991 27.838 32.575 1.00 132.96 39 CYS D O 1
ATOM 4352 N N . VAL D 1 60 ? -11.762 25.967 32.287 1.00 132.80 40 VAL D N 1
ATOM 4353 C CA . VAL D 1 60 ? -10.445 26.623 32.299 1.00 132.14 40 VAL D CA 1
ATOM 4354 C C . VAL D 1 60 ? -10.190 27.411 31.018 1.00 132.39 40 VAL D C 1
ATOM 4355 O O . VAL D 1 60 ? -9.776 28.563 31.081 1.00 132.09 40 VAL D O 1
ATOM 4359 N N . ASP D 1 61 ? -10.415 26.778 29.865 1.00 132.61 41 ASP D N 1
ATOM 4360 C CA . ASP D 1 61 ? -10.365 27.459 28.572 1.00 133.02 41 ASP D CA 1
ATOM 4361 C C . ASP D 1 61 ? -10.994 28.846 28.656 1.00 133.09 41 ASP D C 1
ATOM 4362 O O . ASP D 1 61 ? -10.353 29.841 28.311 1.00 133.38 41 ASP D O 1
ATOM 4367 N N . GLU D 1 62 ? -12.258 28.891 29.099 1.00 132.87 42 GLU D N 1
ATOM 4368 C CA . GLU D 1 62 ? -13.022 30.129 29.195 1.00 132.27 42 GLU D CA 1
ATOM 4369 C C . GLU D 1 62 ? -12.280 31.078 30.081 1.00 132.06 42 GLU D C 1
ATOM 4370 O O . GLU D 1 62 ? -11.895 32.151 29.640 1.00 131.94 42 GLU D O 1
ATOM 4376 N N . PHE D 1 63 ? -12.051 30.654 31.319 1.00 131.92 43 PHE D N 1
ATOM 4377 C CA . PHE D 1 63 ? -11.294 31.442 32.254 1.00 131.91 43 PHE D CA 1
ATOM 4378 C C . PHE D 1 63 ? -10.060 31.975 31.585 1.00 132.24 43 PHE D C 1
ATOM 4379 O O . PHE D 1 63 ? -9.753 33.157 31.684 1.00 132.47 43 PHE D O 1
ATOM 4387 N N . ASN D 1 64 ? -9.336 31.114 30.893 1.00 132.58 44 ASN D N 1
ATOM 4388 C CA . ASN D 1 64 ? -8.108 31.584 30.290 1.00 132.62 44 ASN D CA 1
ATOM 4389 C C . ASN D 1 64 ? -8.273 32.762 29.323 1.00 132.20 44 ASN D C 1
ATOM 4390 O O . ASN D 1 64 ? -7.522 33.725 29.397 1.00 132.06 44 ASN D O 1
ATOM 4395 N N . GLU D 1 65 ? -9.272 32.682 28.452 1.00 131.83 45 GLU D N 1
ATOM 4396 C CA . GLU D 1 65 ? -9.520 33.731 27.502 1.00 131.71 45 GLU D CA 1
ATOM 4397 C C . GLU D 1 65 ? -9.816 35.036 28.198 1.00 131.35 45 GLU D C 1
ATOM 4398 O O . GLU D 1 65 ? -9.164 36.048 27.933 1.00 131.50 45 GLU D O 1
ATOM 4404 N N . LEU D 1 66 ? -10.784 35.008 29.107 1.00 130.87 46 LEU D N 1
ATOM 4405 C CA . LEU D 1 66 ? -11.110 36.179 29.923 1.00 130.29 46 LEU D CA 1
ATOM 4406 C C . LEU D 1 66 ? -9.888 36.721 30.646 1.00 130.28 46 LEU D C 1
ATOM 4407 O O . LEU D 1 66 ? -9.678 37.909 30.640 1.00 130.54 46 LEU D O 1
ATOM 4412 N N . ALA D 1 67 ? -9.062 35.865 31.236 1.00 130.13 47 ALA D N 1
ATOM 4413 C CA . ALA D 1 67 ? -7.786 36.318 31.765 1.00 130.11 47 ALA D CA 1
ATOM 4414 C C . ALA D 1 67 ? -6.975 37.126 30.730 1.00 130.37 47 ALA D C 1
ATOM 4415 O O . ALA D 1 67 ? -6.461 38.193 31.069 1.00 130.31 47 ALA D O 1
ATOM 4417 N N . SER D 1 68 ? -6.887 36.628 29.485 1.00 130.47 48 SER D N 1
ATOM 4418 C CA . SER D 1 68 ? -6.187 37.307 28.389 1.00 130.75 48 SER D CA 1
ATOM 4419 C C . SER D 1 68 ? -6.785 38.647 28.162 1.00 131.22 48 SER D C 1
ATOM 4420 O O . SER D 1 68 ? -6.136 39.683 28.283 1.00 131.72 48 SER D O 1
ATOM 4423 N N . PHE D 1 69 ? -8.054 38.629 27.808 1.00 131.52 49 PHE D N 1
ATOM 4424 C CA . PHE D 1 69 ? -8.732 39.869 27.507 1.00 131.47 49 PHE D CA 1
ATOM 4425 C C . PHE D 1 69 ? -8.436 40.896 28.597 1.00 131.44 49 PHE D C 1
ATOM 4426 O O . PHE D 1 69 ? -8.061 42.026 28.315 1.00 131.73 49 PHE D O 1
ATOM 4434 N N . ASN D 1 70 ? -8.577 40.487 29.848 1.00 131.23 50 ASN D N 1
ATOM 4435 C CA . ASN D 1 70 ? -8.327 41.391 30.942 1.00 131.11 50 ASN D CA 1
ATOM 4436 C C . ASN D 1 70 ? -6.986 42.069 30.837 1.00 130.86 50 ASN D C 1
ATOM 4437 O O . ASN D 1 70 ? -6.886 43.262 31.077 1.00 130.85 50 ASN D O 1
ATOM 4442 N N . HIS D 1 71 ? -5.960 41.308 30.475 1.00 130.74 51 HIS D N 1
ATOM 4443 C CA . HIS D 1 71 ? -4.604 41.859 30.348 1.00 130.64 51 HIS D CA 1
ATOM 4444 C C . HIS D 1 71 ? -4.542 42.918 29.268 1.00 130.30 51 HIS D C 1
ATOM 4445 O O . HIS D 1 71 ? -3.755 43.880 29.370 1.00 130.07 51 HIS D O 1
ATOM 4452 N N . LEU D 1 72 ? -5.349 42.714 28.226 1.00 129.78 52 LEU D N 1
ATOM 4453 C CA . LEU D 1 72 ? -5.490 43.714 27.193 1.00 129.62 52 LEU D CA 1
ATOM 4454 C C . LEU D 1 72 ? -6.191 44.933 27.823 1.00 129.86 52 LEU D C 1
ATOM 4455 O O . LEU D 1 72 ? -5.616 46.025 27.939 1.00 130.04 52 LEU D O 1
ATOM 4460 N N . LEU D 1 73 ? -7.396 44.720 28.308 1.00 130.01 53 LEU D N 1
ATOM 4461 C CA . LEU D 1 73 ? -8.139 45.771 28.966 1.00 130.55 53 LEU D CA 1
ATOM 4462 C C . LEU D 1 73 ? -7.310 46.630 29.944 1.00 130.50 53 LEU D C 1
ATOM 4463 O O . LEU D 1 73 ? -7.345 47.863 29.897 1.00 130.51 53 LEU D O 1
ATOM 4468 N N . VAL D 1 74 ? -6.579 45.968 30.827 1.00 130.71 54 VAL D N 1
ATOM 4469 C CA . VAL D 1 74 ? -5.740 46.645 31.795 1.00 130.83 54 VAL D CA 1
ATOM 4470 C C . VAL D 1 74 ? -4.778 47.583 31.093 1.00 130.97 54 VAL D C 1
ATOM 4471 O O . VAL D 1 74 ? -4.763 48.793 31.395 1.00 131.34 54 VAL D O 1
ATOM 4475 N N . THR D 1 75 ? -3.995 47.031 30.157 1.00 130.64 55 THR D N 1
ATOM 4476 C CA . THR D 1 75 ? -2.941 47.810 29.493 1.00 130.29 55 THR D CA 1
ATOM 4477 C C . THR D 1 75 ? -3.525 48.957 28.668 1.00 129.96 55 THR D C 1
ATOM 4478 O O . THR D 1 75 ? -2.968 50.055 28.668 1.00 129.87 55 THR D O 1
ATOM 4482 N N . VAL D 1 76 ? -4.657 48.712 28.007 1.00 129.75 56 VAL D N 1
ATOM 4483 C CA . VAL D 1 76 ? -5.372 49.776 27.292 1.00 129.75 56 VAL D CA 1
ATOM 4484 C C . VAL D 1 76 ? -5.697 50.907 28.245 1.00 130.42 56 VAL D C 1
ATOM 4485 O O . VAL D 1 76 ? -5.296 52.042 28.005 1.00 130.68 56 VAL D O 1
ATOM 4489 N N . GLU D 1 77 ? -6.406 50.586 29.326 1.00 131.12 57 GLU D N 1
ATOM 4490 C CA . GLU D 1 77 ? -6.758 51.557 30.355 1.00 131.92 57 GLU D CA 1
ATOM 4491 C C . GLU D 1 77 ? -5.558 52.334 30.877 1.00 132.04 57 GLU D C 1
ATOM 4492 O O . GLU D 1 77 ? -5.608 53.572 30.995 1.00 131.73 57 GLU D O 1
ATOM 4498 N N . HIS D 1 78 ? -4.495 51.592 31.205 1.00 132.30 58 HIS D N 1
ATOM 4499 C CA . HIS D 1 78 ? -3.267 52.167 31.747 1.00 132.74 58 HIS D CA 1
ATOM 4500 C C . HIS D 1 78 ? -2.647 53.128 30.747 1.00 132.69 58 HIS D C 1
ATOM 4501 O O . HIS D 1 78 ? -2.190 54.220 31.112 1.00 132.78 58 HIS D O 1
ATOM 4508 N N . ARG D 1 79 ? -2.637 52.696 29.490 1.00 132.64 59 ARG D N 1
ATOM 4509 C CA . ARG D 1 79 ? -2.194 53.508 28.375 1.00 132.68 59 ARG D CA 1
ATOM 4510 C C . ARG D 1 79 ? -3.075 54.761 28.220 1.00 132.70 59 ARG D C 1
ATOM 4511 O O . ARG D 1 79 ? -2.555 55.878 28.211 1.00 132.62 59 ARG D O 1
ATOM 4519 N N . GLU D 1 80 ? -4.393 54.567 28.137 1.00 132.82 60 GLU D N 1
ATOM 4520 C CA . GLU D 1 80 ? -5.368 55.669 28.097 1.00 133.44 60 GLU D CA 1
ATOM 4521 C C . GLU D 1 80 ? -5.259 56.712 29.226 1.00 133.78 60 GLU D C 1
ATOM 4522 O O . GLU D 1 80 ? -5.447 57.913 28.977 1.00 133.67 60 GLU D O 1
ATOM 4528 N N . TRP D 1 81 ? -4.981 56.270 30.459 1.00 134.47 61 TRP D N 1
ATOM 4529 C CA . TRP D 1 81 ? -4.746 57.232 31.551 1.00 134.65 61 TRP D CA 1
ATOM 4530 C C . TRP D 1 81 ? -3.630 58.195 31.138 1.00 134.63 61 TRP D C 1
ATOM 4531 O O . TRP D 1 81 ? -3.794 59.408 31.248 1.00 134.79 61 TRP D O 1
ATOM 4542 N N . MET D 1 82 ? -2.520 57.647 30.636 1.00 134.43 62 MET D N 1
ATOM 4543 C CA . MET D 1 82 ? -1.346 58.431 30.236 1.00 134.39 62 MET D CA 1
ATOM 4544 C C . MET D 1 82 ? -1.682 59.534 29.238 1.00 134.10 62 MET D C 1
ATOM 4545 O O . MET D 1 82 ? -0.918 60.480 29.040 1.00 134.17 62 MET D O 1
ATOM 4550 N N . GLU D 1 83 ? -2.854 59.402 28.636 1.00 133.66 63 GLU D N 1
ATOM 4551 C CA . GLU D 1 83 ? -3.356 60.345 27.669 1.00 133.31 63 GLU D CA 1
ATOM 4552 C C . GLU D 1 83 ? -4.345 61.297 28.374 1.00 133.12 63 GLU D C 1
ATOM 4553 O O . GLU D 1 83 ? -5.548 61.323 28.094 1.00 133.06 63 GLU D O 1
ATOM 4559 N N . GLN D 1 84 ? -3.800 62.066 29.315 1.00 132.80 64 GLN D N 1
ATOM 4560 C CA . GLN D 1 84 ? -4.558 63.002 30.126 1.00 132.44 64 GLN D CA 1
ATOM 4561 C C . GLN D 1 84 ? -3.830 64.319 30.204 1.00 132.56 64 GLN D C 1
ATOM 4562 O O . GLN D 1 84 ? -2.920 64.470 31.012 1.00 132.70 64 GLN D O 1
ATOM 4568 N N . ARG D 1 97 ? -12.085 45.299 37.716 1.00 132.28 77 ARG D N 1
ATOM 4569 C CA . ARG D 1 97 ? -13.312 44.726 38.255 1.00 132.64 77 ARG D CA 1
ATOM 4570 C C . ARG D 1 97 ? -13.670 43.380 37.627 1.00 132.85 77 ARG D C 1
ATOM 4571 O O . ARG D 1 97 ? -14.255 42.498 38.289 1.00 132.99 77 ARG D O 1
ATOM 4579 N N . ILE D 1 98 ? -13.374 43.238 36.337 1.00 132.84 78 ILE D N 1
ATOM 4580 C CA . ILE D 1 98 ? -13.476 41.943 35.688 1.00 132.51 78 ILE D CA 1
ATOM 4581 C C . ILE D 1 98 ? -12.491 41.055 36.411 1.00 132.71 78 ILE D C 1
ATOM 4582 O O . ILE D 1 98 ? -12.820 39.952 36.821 1.00 132.80 78 ILE D O 1
ATOM 4587 N N . GLY D 1 99 ? -11.282 41.583 36.593 1.00 133.04 79 GLY D N 1
ATOM 4588 C CA . GLY D 1 99 ? -10.176 40.876 37.252 1.00 133.20 79 GLY D CA 1
ATOM 4589 C C . GLY D 1 99 ? -10.488 40.513 38.685 1.00 133.23 79 GLY D C 1
ATOM 4590 O O . GLY D 1 99 ? -10.053 39.473 39.171 1.00 133.62 79 GLY D O 1
ATOM 4591 N N . GLU D 1 100 ? -11.249 41.371 39.357 1.00 132.94 80 GLU D N 1
ATOM 4592 C CA . GLU D 1 100 ? -11.793 41.039 40.654 1.00 132.81 80 GLU D CA 1
ATOM 4593 C C . GLU D 1 100 ? -12.629 39.782 40.596 1.00 132.34 80 GLU D C 1
ATOM 4594 O O . GLU D 1 100 ? -12.527 38.928 41.471 1.00 132.44 80 GLU D O 1
ATOM 4600 N N . MET D 1 101 ? -13.438 39.662 39.553 1.00 131.88 81 MET D N 1
ATOM 4601 C CA . MET D 1 101 ? -14.216 38.460 39.336 1.00 131.70 81 MET D CA 1
ATOM 4602 C C . MET D 1 101 ? -13.362 37.268 38.938 1.00 131.28 81 MET D C 1
ATOM 4603 O O . MET D 1 101 ? -13.641 36.151 39.345 1.00 131.37 81 MET D O 1
ATOM 4608 N N . LEU D 1 102 ? -12.337 37.496 38.129 1.00 131.00 82 LEU D N 1
ATOM 4609 C CA . LEU D 1 102 ? -11.451 36.419 37.749 1.00 130.86 82 LEU D CA 1
ATOM 4610 C C . LEU D 1 102 ? -10.773 35.875 38.982 1.00 130.80 82 LEU D C 1
ATOM 4611 O O . LEU D 1 102 ? -10.645 34.678 39.158 1.00 130.40 82 LEU D O 1
ATOM 4616 N N . LYS D 1 103 ? -10.383 36.781 39.861 1.00 131.27 83 LYS D N 1
ATOM 4617 C CA . LYS D 1 103 ? -9.758 36.425 41.133 1.00 132.21 83 LYS D CA 1
ATOM 4618 C C . LYS D 1 103 ? -10.592 35.361 41.859 1.00 132.11 83 LYS D C 1
ATOM 4619 O O . LYS D 1 103 ? -10.055 34.369 42.344 1.00 132.22 83 LYS D O 1
ATOM 4625 N N . GLU D 1 104 ? -11.904 35.567 41.900 1.00 132.29 84 GLU D N 1
ATOM 4626 C CA . GLU D 1 104 ? -12.833 34.603 42.475 1.00 132.51 84 GLU D CA 1
ATOM 4627 C C . GLU D 1 104 ? -12.948 33.286 41.708 1.00 132.20 84 GLU D C 1
ATOM 4628 O O . GLU D 1 104 ? -12.862 32.211 42.296 1.00 132.44 84 GLU D O 1
ATOM 4634 N N . ILE D 1 105 ? -13.180 33.368 40.404 1.00 131.74 85 ILE D N 1
ATOM 4635 C CA . ILE D 1 105 ? -13.266 32.178 39.559 1.00 131.28 85 ILE D CA 1
ATOM 4636 C C . ILE D 1 105 ? -12.039 31.289 39.778 1.00 131.39 85 ILE D C 1
ATOM 4637 O O . ILE D 1 105 ? -12.170 30.099 40.057 1.00 131.19 85 ILE D O 1
ATOM 4642 N N . ARG D 1 106 ? -10.852 31.886 39.684 1.00 131.64 86 ARG D N 1
ATOM 4643 C CA . ARG D 1 106 ? -9.608 31.196 40.038 1.00 131.73 86 ARG D CA 1
ATOM 4644 C C . ARG D 1 106 ? -9.754 30.436 41.342 1.00 131.54 86 ARG D C 1
ATOM 4645 O O . ARG D 1 106 ? -9.600 29.235 41.347 1.00 131.79 86 ARG D O 1
ATOM 4653 N N . ALA D 1 107 ? -10.071 31.128 42.435 1.00 131.38 87 ALA D N 1
ATOM 4654 C CA . ALA D 1 107 ? -10.202 30.483 43.740 1.00 131.12 87 ALA D CA 1
ATOM 4655 C C . ALA D 1 107 ? -11.093 29.227 43.705 1.00 131.01 87 ALA D C 1
ATOM 4656 O O . ALA D 1 107 ? -10.767 28.233 44.362 1.00 131.21 87 ALA D O 1
ATOM 4658 N N . PHE D 1 108 ? -12.180 29.247 42.925 1.00 130.68 88 PHE D N 1
ATOM 4659 C CA . PHE D 1 108 ? -13.092 28.088 42.840 1.00 130.46 88 PHE D CA 1
ATOM 4660 C C . PHE D 1 108 ? -12.517 26.949 42.003 1.00 130.48 88 PHE D C 1
ATOM 4661 O O . PHE D 1 108 ? -12.535 25.782 42.393 1.00 130.49 88 PHE D O 1
ATOM 4669 N N . LEU D 1 109 ? -12.014 27.323 40.836 1.00 130.48 89 LEU D N 1
ATOM 4670 C CA . LEU D 1 109 ? -11.509 26.413 39.832 1.00 130.44 89 LEU D CA 1
ATOM 4671 C C . LEU D 1 109 ? -10.219 25.773 40.287 1.00 130.64 89 LEU D C 1
ATOM 4672 O O . LEU D 1 109 ? -10.007 24.612 40.017 1.00 130.77 89 LEU D O 1
ATOM 4677 N N . LYS D 1 110 ? -9.359 26.551 40.959 1.00 130.93 90 LYS D N 1
ATOM 4678 C CA . LYS D 1 110 ? -8.121 26.092 41.634 1.00 131.29 90 LYS D CA 1
ATOM 4679 C C . LYS D 1 110 ? -8.327 24.707 42.281 1.00 130.76 90 LYS D C 1
ATOM 4680 O O . LYS D 1 110 ? -7.500 23.801 42.175 1.00 130.77 90 LYS D O 1
ATOM 4686 N N . VAL D 1 111 ? -9.486 24.558 42.907 1.00 130.57 91 VAL D N 1
ATOM 4687 C CA . VAL D 1 111 ? -9.837 23.409 43.727 1.00 130.09 91 VAL D CA 1
ATOM 4688 C C . VAL D 1 111 ? -10.233 22.174 42.928 1.00 130.12 91 VAL D C 1
ATOM 4689 O O . VAL D 1 111 ? -10.392 21.118 43.506 1.00 130.26 91 VAL D O 1
ATOM 4693 N N . ARG D 1 112 ? -10.381 22.292 41.610 1.00 130.21 92 ARG D N 1
ATOM 4694 C CA . ARG D 1 112 ? -10.876 21.180 40.772 1.00 130.29 92 ARG D CA 1
ATOM 4695 C C . ARG D 1 112 ? -9.867 20.745 39.722 1.00 130.22 92 ARG D C 1
ATOM 4696 O O . ARG D 1 112 ? -10.082 19.770 39.006 1.00 130.35 92 ARG D O 1
ATOM 4704 N N . VAL D 1 113 ? -8.775 21.494 39.633 1.00 130.07 93 VAL D N 1
ATOM 4705 C CA . VAL D 1 113 ? -7.660 21.170 38.760 1.00 129.95 93 VAL D CA 1
ATOM 4706 C C . VAL D 1 113 ? -6.732 20.172 39.459 1.00 130.21 93 VAL D C 1
ATOM 4707 O O . VAL D 1 113 ? -6.217 20.434 40.538 1.00 130.03 93 VAL D O 1
ATOM 4711 N N . VAL D 1 114 ? -6.521 19.026 38.836 1.00 130.68 94 VAL D N 1
ATOM 4712 C CA . VAL D 1 114 ? -5.705 17.985 39.418 1.00 131.17 94 VAL D CA 1
ATOM 4713 C C . VAL D 1 114 ? -4.542 17.632 38.501 1.00 131.66 94 VAL D C 1
ATOM 4714 O O . VAL D 1 114 ? -4.681 17.519 37.285 1.00 132.17 94 VAL D O 1
ATOM 4718 N N . THR D 1 115 ? -3.379 17.474 39.105 1.00 131.94 95 THR D N 1
ATOM 4719 C CA . THR D 1 115 ? -2.217 17.002 38.390 1.00 132.15 95 THR D CA 1
ATOM 4720 C C . THR D 1 115 ? -2.026 15.523 38.701 1.00 132.37 95 THR D C 1
ATOM 4721 O O . THR D 1 115 ? -2.715 14.957 39.571 1.00 132.68 95 THR D O 1
ATOM 4725 N N . PRO D 1 116 ? -1.074 14.887 38.004 1.00 132.31 96 PRO D N 1
ATOM 4726 C CA . PRO D 1 116 ? -0.772 13.510 38.316 1.00 132.14 96 PRO D CA 1
ATOM 4727 C C . PRO D 1 116 ? 0.098 13.379 39.545 1.00 131.83 96 PRO D C 1
ATOM 4728 O O . PRO D 1 116 ? 0.359 12.270 39.970 1.00 132.26 96 PRO D O 1
ATOM 4732 N N . MET D 1 117 ? 0.546 14.482 40.122 1.00 131.23 97 MET D N 1
ATOM 4733 C CA . MET D 1 117 ? 1.257 14.374 41.384 1.00 130.96 97 MET D CA 1
ATOM 4734 C C . MET D 1 117 ? 0.356 14.704 42.558 1.00 131.00 97 MET D C 1
ATOM 4735 O O . MET D 1 117 ? 0.820 15.082 43.624 1.00 131.20 97 MET D O 1
ATOM 4740 N N . HIS D 1 118 ? -0.948 14.557 42.359 1.00 130.92 98 HIS D N 1
ATOM 4741 C CA . HIS D 1 118 ? -1.881 14.737 43.449 1.00 130.62 98 HIS D CA 1
ATOM 4742 C C . HIS D 1 118 ? -2.101 13.408 44.111 1.00 130.47 98 HIS D C 1
ATOM 4743 O O . HIS D 1 118 ? -2.848 12.588 43.607 1.00 130.54 98 HIS D O 1
ATOM 4750 N N . LYS D 1 119 ? -1.456 13.184 45.246 1.00 130.38 99 LYS D N 1
ATOM 4751 C CA . LYS D 1 119 ? -1.495 11.844 45.810 1.00 130.78 99 LYS D CA 1
ATOM 4752 C C . LYS D 1 119 ? -2.076 11.662 47.210 1.00 131.14 99 LYS D C 1
ATOM 4753 O O . LYS D 1 119 ? -2.167 12.601 47.986 1.00 130.88 99 LYS D O 1
ATOM 4759 N N . GLU D 1 120 ? -2.449 10.440 47.555 1.00 131.83 100 GLU D N 1
ATOM 4760 C CA . GLU D 1 120 ? -2.952 10.261 48.899 1.00 133.09 100 GLU D CA 1
ATOM 4761 C C . GLU D 1 120 ? -1.900 10.310 50.019 1.00 132.69 100 GLU D C 1
ATOM 4762 O O . GLU D 1 120 ? -2.263 10.696 51.122 1.00 133.10 100 GLU D O 1
ATOM 4768 N N . THR D 1 121 ? -0.627 9.963 49.756 1.00 132.29 101 THR D N 1
ATOM 4769 C CA . THR D 1 121 ? 0.422 10.022 50.783 1.00 132.12 101 THR D CA 1
ATOM 4770 C C . THR D 1 121 ? 1.486 10.996 50.466 1.00 132.39 101 THR D C 1
ATOM 4771 O O . THR D 1 121 ? 1.896 11.136 49.312 1.00 132.24 101 THR D O 1
ATOM 4775 N N . ALA D 1 122 ? 2.002 11.596 51.528 1.00 133.11 102 ALA D N 1
ATOM 4776 C CA . ALA D 1 122 ? 3.263 12.296 51.462 1.00 133.66 102 ALA D CA 1
ATOM 4777 C C . ALA D 1 122 ? 4.233 11.473 50.612 1.00 133.67 102 ALA D C 1
ATOM 4778 O O . ALA D 1 122 ? 4.764 11.965 49.632 1.00 134.07 102 ALA D O 1
ATOM 4780 N N . SER D 1 123 ? 4.429 10.212 50.972 1.00 133.31 103 SER D N 1
ATOM 4781 C CA . SER D 1 123 ? 5.326 9.338 50.246 1.00 133.27 103 SER D CA 1
ATOM 4782 C C . SER D 1 123 ? 5.123 9.284 48.707 1.00 132.99 103 SER D C 1
ATOM 4783 O O . SER D 1 123 ? 6.110 9.452 47.966 1.00 132.99 103 SER D O 1
ATOM 4786 N N . ASP D 1 124 ? 3.888 9.051 48.225 1.00 132.43 104 ASP D N 1
ATOM 4787 C CA . ASP D 1 124 ? 3.654 8.958 46.762 1.00 131.92 104 ASP D CA 1
ATOM 4788 C C . ASP D 1 124 ? 3.711 10.308 46.145 1.00 131.57 104 ASP D C 1
ATOM 4789 O O . ASP D 1 124 ? 4.089 10.429 44.985 1.00 131.91 104 ASP D O 1
ATOM 4794 N N . THR D 1 125 ? 3.344 11.326 46.911 1.00 130.99 105 THR D N 1
ATOM 4795 C CA . THR D 1 125 ? 3.482 12.669 46.405 1.00 130.72 105 THR D CA 1
ATOM 4796 C C . THR D 1 125 ? 4.921 12.868 45.963 1.00 130.80 105 THR D C 1
ATOM 4797 O O . THR D 1 125 ? 5.173 13.332 44.864 1.00 131.02 105 THR D O 1
ATOM 4801 N N . LEU D 1 126 ? 5.866 12.453 46.788 1.00 131.02 106 LEU D N 1
ATOM 4802 C CA . LEU D 1 126 ? 7.276 12.626 46.471 1.00 131.26 106 LEU D CA 1
ATOM 4803 C C . LEU D 1 126 ? 7.638 11.876 45.216 1.00 131.50 106 LEU D C 1
ATOM 4804 O O . LEU D 1 126 ? 8.122 12.470 44.269 1.00 131.64 106 LEU D O 1
ATOM 4809 N N . ASN D 1 127 ? 7.389 10.577 45.198 1.00 131.86 107 ASN D N 1
ATOM 4810 C CA . ASN D 1 127 ? 7.612 9.807 43.986 1.00 132.76 107 ASN D CA 1
ATOM 4811 C C . ASN D 1 127 ? 7.065 10.450 42.750 1.00 132.58 107 ASN D C 1
ATOM 4812 O O . ASN D 1 127 ? 7.787 10.577 41.753 1.00 133.07 107 ASN D O 1
ATOM 4817 N N . ALA D 1 128 ? 5.792 10.841 42.812 1.00 131.78 108 ALA D N 1
ATOM 4818 C CA . ALA D 1 128 ? 5.138 11.444 41.684 1.00 130.68 108 ALA D CA 1
ATOM 4819 C C . ALA D 1 128 ? 6.020 12.568 41.203 1.00 130.37 108 ALA D C 1
ATOM 4820 O O . ALA D 1 128 ? 6.354 12.611 40.031 1.00 130.37 108 ALA D O 1
ATOM 4822 N N . PHE D 1 129 ? 6.462 13.431 42.112 1.00 130.09 109 PHE D N 1
ATOM 4823 C CA . PHE D 1 129 ? 7.281 14.576 41.714 1.00 130.36 109 PHE D CA 1
ATOM 4824 C C . PHE D 1 129 ? 8.618 14.192 41.158 1.00 130.07 109 PHE D C 1
ATOM 4825 O O . PHE D 1 129 ? 9.139 14.847 40.258 1.00 130.07 109 PHE D O 1
ATOM 4833 N N . LEU D 1 130 ? 9.175 13.130 41.714 1.00 129.86 110 LEU D N 1
ATOM 4834 C CA . LEU D 1 130 ? 10.435 12.608 41.237 1.00 129.42 110 LEU D CA 1
ATOM 4835 C C . LEU D 1 130 ? 10.269 12.117 39.803 1.00 129.43 110 LEU D C 1
ATOM 4836 O O . LEU D 1 130 ? 10.923 12.612 38.889 1.00 129.13 110 LEU D O 1
ATOM 4841 N N . GLU D 1 131 ? 9.366 11.166 39.612 1.00 129.63 111 GLU D N 1
ATOM 4842 C CA . GLU D 1 131 ? 9.215 10.496 38.334 1.00 130.38 111 GLU D CA 1
ATOM 4843 C C . GLU D 1 131 ? 8.895 11.486 37.258 1.00 130.46 111 GLU D C 1
ATOM 4844 O O . GLU D 1 131 ? 9.314 11.339 36.106 1.00 130.83 111 GLU D O 1
ATOM 4850 N N . GLU D 1 132 ? 8.141 12.495 37.666 1.00 130.36 112 GLU D N 1
ATOM 4851 C CA . GLU D 1 132 ? 7.647 13.490 36.767 1.00 130.51 112 GLU D CA 1
ATOM 4852 C C . GLU D 1 132 ? 8.781 14.386 36.330 1.00 130.30 112 GLU D C 1
ATOM 4853 O O . GLU D 1 132 ? 8.889 14.739 35.161 1.00 130.34 112 GLU D O 1
ATOM 4859 N N . TYR D 1 133 ? 9.636 14.728 37.276 1.00 130.18 113 TYR D N 1
ATOM 4860 C CA . TYR D 1 133 ? 10.792 15.538 36.998 1.00 130.15 113 TYR D CA 1
ATOM 4861 C C . TYR D 1 133 ? 11.762 14.796 36.087 1.00 129.98 113 TYR D C 1
ATOM 4862 O O . TYR D 1 133 ? 12.351 15.373 35.190 1.00 129.75 113 TYR D O 1
ATOM 4871 N N . CYS D 1 134 ? 11.915 13.503 36.316 1.00 129.91 114 CYS D N 1
ATOM 4872 C CA . CYS D 1 134 ? 12.702 12.672 35.426 1.00 130.03 114 CYS D CA 1
ATOM 4873 C C . CYS D 1 134 ? 12.132 12.687 34.029 1.00 129.58 114 CYS D C 1
ATOM 4874 O O . CYS D 1 134 ? 12.869 12.728 33.045 1.00 129.34 114 CYS D O 1
ATOM 4877 N N . ARG D 1 135 ? 10.807 12.654 33.957 1.00 129.40 115 ARG D N 1
ATOM 4878 C CA . ARG D 1 135 ? 10.133 12.620 32.684 1.00 129.25 115 ARG D CA 1
ATOM 4879 C C . ARG D 1 135 ? 10.376 13.918 31.949 1.00 128.98 115 ARG D C 1
ATOM 4880 O O . ARG D 1 135 ? 10.768 13.905 30.789 1.00 129.06 115 ARG D O 1
ATOM 4888 N N . ILE D 1 136 ? 10.182 15.031 32.644 1.00 128.84 116 ILE D N 1
ATOM 4889 C CA . ILE D 1 136 ? 10.319 16.347 32.044 1.00 128.85 116 ILE D CA 1
ATOM 4890 C C . ILE D 1 136 ? 11.736 16.652 31.642 1.00 128.92 116 ILE D C 1
ATOM 4891 O O . ILE D 1 136 ? 11.969 17.108 30.537 1.00 129.17 116 ILE D O 1
ATOM 4896 N N . THR D 1 137 ? 12.673 16.432 32.558 1.00 129.20 117 THR D N 1
ATOM 4897 C CA . THR D 1 137 ? 14.073 16.818 32.343 1.00 129.34 117 THR D CA 1
ATOM 4898 C C . THR D 1 137 ? 14.841 15.757 31.600 1.00 129.20 117 THR D C 1
ATOM 4899 O O . THR D 1 137 ? 15.912 16.030 31.067 1.00 129.32 117 THR D O 1
ATOM 4903 N N . GLY D 1 138 ? 14.320 14.535 31.609 1.00 129.19 118 GLY D N 1
ATOM 4904 C CA . GLY D 1 138 ? 15.015 13.418 30.985 1.00 129.44 118 GLY D CA 1
ATOM 4905 C C . GLY D 1 138 ? 16.261 12.955 31.733 1.00 129.46 118 GLY D C 1
ATOM 4906 O O . GLY D 1 138 ? 17.085 12.210 31.170 1.00 129.80 118 GLY D O 1
ATOM 4907 N N . LEU D 1 139 ? 16.398 13.403 32.990 1.00 129.14 119 LEU D N 1
ATOM 4908 C CA . LEU D 1 139 ? 17.476 12.964 33.898 1.00 128.84 119 LEU D CA 1
ATOM 4909 C C . LEU D 1 139 ? 17.247 11.548 34.394 1.00 128.89 119 LEU D C 1
ATOM 4910 O O . LEU D 1 139 ? 16.106 11.099 34.511 1.00 128.69 119 LEU D O 1
ATOM 4915 N N . ALA D 1 140 ? 18.339 10.847 34.684 1.00 129.22 120 ALA D N 1
ATOM 4916 C CA . ALA D 1 140 ? 18.253 9.560 35.355 1.00 129.65 120 ALA D CA 1
ATOM 4917 C C . ALA D 1 140 ? 17.705 9.820 36.744 1.00 130.13 120 ALA D C 1
ATOM 4918 O O . ALA D 1 140 ? 17.692 10.973 37.190 1.00 130.02 120 ALA D O 1
ATOM 4920 N N . ARG D 1 141 ? 17.236 8.764 37.414 1.00 131.02 121 ARG D N 1
ATOM 4921 C CA . ARG D 1 141 ? 16.686 8.866 38.779 1.00 131.96 121 ARG D CA 1
ATOM 4922 C C . ARG D 1 141 ? 17.758 9.259 39.753 1.00 132.51 121 ARG D C 1
ATOM 4923 O O . ARG D 1 141 ? 17.557 10.125 40.609 1.00 132.38 121 ARG D O 1
ATOM 4931 N N . GLU D 1 142 ? 18.898 8.592 39.600 1.00 133.16 122 GLU D N 1
ATOM 4932 C CA . GLU D 1 142 ? 20.005 8.747 40.494 1.00 133.79 122 GLU D CA 1
ATOM 4933 C C . GLU D 1 142 ? 20.354 10.213 40.676 1.00 133.42 122 GLU D C 1
ATOM 4934 O O . GLU D 1 142 ? 20.543 10.676 41.794 1.00 133.80 122 GLU D O 1
ATOM 4940 N N . ASP D 1 143 ? 20.369 10.951 39.579 1.00 132.98 123 ASP D N 1
ATOM 4941 C CA . ASP D 1 143 ? 20.622 12.387 39.611 1.00 132.55 123 ASP D CA 1
ATOM 4942 C C . ASP D 1 143 ? 19.451 13.218 40.104 1.00 132.10 123 ASP D C 1
ATOM 4943 O O . ASP D 1 143 ? 19.630 14.244 40.762 1.00 131.92 123 ASP D O 1
ATOM 4948 N N . ALA D 1 144 ? 18.248 12.799 39.749 1.00 131.67 124 ALA D N 1
ATOM 4949 C CA . ALA D 1 144 ? 17.085 13.523 40.168 1.00 131.49 124 ALA D CA 1
ATOM 4950 C C . ALA D 1 144 ? 17.005 13.439 41.679 1.00 131.51 124 ALA D C 1
ATOM 4951 O O . ALA D 1 144 ? 16.674 14.422 42.356 1.00 131.89 124 ALA D O 1
ATOM 4953 N N . LEU D 1 145 ? 17.337 12.262 42.200 1.00 131.06 125 LEU D N 1
ATOM 4954 C CA . LEU D 1 145 ? 17.255 12.012 43.620 1.00 130.67 125 LEU D CA 1
ATOM 4955 C C . LEU D 1 145 ? 18.128 12.959 44.416 1.00 130.93 125 LEU D C 1
ATOM 4956 O O . LEU D 1 145 ? 17.827 13.266 45.572 1.00 131.18 125 LEU D O 1
ATOM 4961 N N . ARG D 1 146 ? 19.202 13.426 43.789 1.00 130.89 126 ARG D N 1
ATOM 4962 C CA . ARG D 1 146 ? 20.109 14.367 44.429 1.00 131.16 126 ARG D CA 1
ATOM 4963 C C . ARG D 1 146 ? 19.601 15.795 44.398 1.00 131.04 126 ARG D C 1
ATOM 4964 O O . ARG D 1 146 ? 20.049 16.623 45.181 1.00 130.78 126 ARG D O 1
ATOM 4972 N N . GLU D 1 147 ? 18.686 16.095 43.488 1.00 131.31 127 GLU D N 1
ATOM 4973 C CA . GLU D 1 147 ? 18.162 17.447 43.398 1.00 132.03 127 GLU D CA 1
ATOM 4974 C C . GLU D 1 147 ? 17.297 17.872 44.578 1.00 132.28 127 GLU D C 1
ATOM 4975 O O . GLU D 1 147 ? 16.576 17.066 45.160 1.00 132.67 127 GLU D O 1
ATOM 4981 N N . LYS D 1 148 ? 17.375 19.151 44.917 1.00 132.37 128 LYS D N 1
ATOM 4982 C CA . LYS D 1 148 ? 16.560 19.703 45.983 1.00 132.53 128 LYS D CA 1
ATOM 4983 C C . LYS D 1 148 ? 15.109 19.748 45.545 1.00 132.68 128 LYS D C 1
ATOM 4984 O O . LYS D 1 148 ? 14.812 20.121 44.410 1.00 132.94 128 LYS D O 1
ATOM 4990 N N . MET D 1 149 ? 14.218 19.369 46.458 1.00 132.53 129 MET D N 1
ATOM 4991 C CA . MET D 1 149 ? 12.784 19.351 46.236 1.00 132.38 129 MET D CA 1
ATOM 4992 C C . MET D 1 149 ? 12.328 20.626 45.568 1.00 132.59 129 MET D C 1
ATOM 4993 O O . MET D 1 149 ? 11.655 20.577 44.547 1.00 132.44 129 MET D O 1
ATOM 4998 N N . ARG D 1 150 ? 12.714 21.761 46.143 1.00 132.79 130 ARG D N 1
ATOM 4999 C CA . ARG D 1 150 ? 12.414 23.056 45.567 1.00 133.40 130 ARG D CA 1
ATOM 5000 C C . ARG D 1 150 ? 12.523 23.201 44.046 1.00 133.91 130 ARG D C 1
ATOM 5001 O O . ARG D 1 150 ? 11.506 23.519 43.417 1.00 134.31 130 ARG D O 1
ATOM 5009 N N . LYS D 1 151 ? 13.712 23.004 43.452 1.00 134.11 131 LYS D N 1
ATOM 5010 C CA . LYS D 1 151 ? 13.818 22.945 41.976 1.00 134.52 131 LYS D CA 1
ATOM 5011 C C . LYS D 1 151 ? 12.800 21.944 41.464 1.00 134.16 131 LYS D C 1
ATOM 5012 O O . LYS D 1 151 ? 11.848 22.313 40.772 1.00 134.13 131 LYS D O 1
ATOM 5018 N N . VAL D 1 152 ? 12.990 20.680 41.834 1.00 133.66 132 VAL D N 1
ATOM 5019 C CA . VAL D 1 152 ? 12.157 19.615 41.330 1.00 133.18 132 VAL D CA 1
ATOM 5020 C C . VAL D 1 152 ? 10.708 20.050 41.317 1.00 133.37 132 VAL D C 1
ATOM 5021 O O . VAL D 1 152 ? 10.013 19.849 40.321 1.00 133.56 132 VAL D O 1
ATOM 5025 N N . LYS D 1 153 ? 10.255 20.684 42.395 1.00 133.23 133 LYS D N 1
ATOM 5026 C CA . LYS D 1 153 ? 8.854 21.035 42.461 1.00 133.19 133 LYS D CA 1
ATOM 5027 C C . LYS D 1 153 ? 8.548 22.149 41.491 1.00 133.01 133 LYS D C 1
ATOM 5028 O O . LYS D 1 153 ? 7.652 22.000 40.662 1.00 133.31 133 LYS D O 1
ATOM 5034 N N . SER D 1 154 ? 9.295 23.243 41.536 1.00 132.72 134 SER D N 1
ATOM 5035 C CA . SER D 1 154 ? 8.923 24.320 40.626 1.00 132.96 134 SER D CA 1
ATOM 5036 C C . SER D 1 154 ? 9.216 23.967 39.153 1.00 132.60 134 SER D C 1
ATOM 5037 O O . SER D 1 154 ? 8.550 24.494 38.267 1.00 132.57 134 SER D O 1
ATOM 5040 N N . VAL D 1 155 ? 10.155 23.054 38.880 1.00 132.19 135 VAL D N 1
ATOM 5041 C CA . VAL D 1 155 ? 10.300 22.571 37.493 1.00 131.58 135 VAL D CA 1
ATOM 5042 C C . VAL D 1 155 ? 9.010 21.846 37.084 1.00 131.86 135 VAL D C 1
ATOM 5043 O O . VAL D 1 155 ? 8.425 22.139 36.041 1.00 132.11 135 VAL D O 1
ATOM 5047 N N . VAL D 1 156 ? 8.558 20.924 37.925 1.00 131.70 136 VAL D N 1
ATOM 5048 C CA . VAL D 1 156 ? 7.414 20.105 37.582 1.00 131.85 136 VAL D CA 1
ATOM 5049 C C . VAL D 1 156 ? 6.141 20.931 37.506 1.00 131.74 136 VAL D C 1
ATOM 5050 O O . VAL D 1 156 ? 5.284 20.685 36.654 1.00 131.82 136 VAL D O 1
ATOM 5054 N N . LEU D 1 157 ? 6.022 21.916 38.387 1.00 131.57 137 LEU D N 1
ATOM 5055 C CA . LEU D 1 157 ? 4.789 22.673 38.455 1.00 131.28 137 LEU D CA 1
ATOM 5056 C C . LEU D 1 157 ? 4.668 23.573 37.255 1.00 131.59 137 LEU D C 1
ATOM 5057 O O . LEU D 1 157 ? 3.630 23.572 36.610 1.00 132.03 137 LEU D O 1
ATOM 5062 N N . PHE D 1 158 ? 5.732 24.296 36.914 1.00 131.65 138 PHE D N 1
ATOM 5063 C CA . PHE D 1 158 ? 5.683 25.175 35.738 1.00 131.71 138 PHE D CA 1
ATOM 5064 C C . PHE D 1 158 ? 5.297 24.358 34.546 1.00 131.41 138 PHE D C 1
ATOM 5065 O O . PHE D 1 158 ? 4.434 24.761 33.786 1.00 131.79 138 PHE D O 1
ATOM 5073 N N . HIS D 1 159 ? 5.907 23.191 34.399 1.00 131.05 139 HIS D N 1
ATOM 5074 C CA . HIS D 1 159 ? 5.547 22.324 33.310 1.00 130.76 139 HIS D CA 1
ATOM 5075 C C . HIS D 1 159 ? 4.031 22.099 33.234 1.00 130.86 139 HIS D C 1
ATOM 5076 O O . HIS D 1 159 ? 3.398 22.437 32.230 1.00 131.09 139 HIS D O 1
ATOM 5083 N N . HIS D 1 160 ? 3.441 21.540 34.286 1.00 130.90 140 HIS D N 1
ATOM 5084 C CA . HIS D 1 160 ? 2.005 21.234 34.265 1.00 131.30 140 HIS D CA 1
ATOM 5085 C C . HIS D 1 160 ? 1.109 22.458 34.198 1.00 131.00 140 HIS D C 1
ATOM 5086 O O . HIS D 1 160 ? 0.019 22.389 33.649 1.00 131.00 140 HIS D O 1
ATOM 5093 N N . SER D 1 161 ? 1.571 23.568 34.755 1.00 130.55 141 SER D N 1
ATOM 5094 C CA . SER D 1 161 ? 0.883 24.817 34.598 1.00 130.46 141 SER D CA 1
ATOM 5095 C C . SER D 1 161 ? 0.760 25.119 33.121 1.00 130.85 141 SER D C 1
ATOM 5096 O O . SER D 1 161 ? -0.339 25.362 32.608 1.00 130.87 141 SER D O 1
ATOM 5099 N N . GLU D 1 162 ? 1.894 25.076 32.432 1.00 131.27 142 GLU D N 1
ATOM 5100 C CA . GLU D 1 162 ? 1.941 25.365 31.015 1.00 131.71 142 GLU D CA 1
ATOM 5101 C C . GLU D 1 162 ? 1.001 24.464 30.256 1.00 131.29 142 GLU D C 1
ATOM 5102 O O . GLU D 1 162 ? 0.369 24.856 29.280 1.00 131.48 142 GLU D O 1
ATOM 5108 N N . LEU D 1 163 ? 0.909 23.249 30.747 1.00 130.89 143 LEU D N 1
ATOM 5109 C CA . LEU D 1 163 ? 0.226 22.198 30.075 1.00 130.62 143 LEU D CA 1
ATOM 5110 C C . LEU D 1 163 ? -1.260 22.201 30.359 1.00 130.17 143 LEU D C 1
ATOM 5111 O O . LEU D 1 163 ? -2.028 21.715 29.553 1.00 129.89 143 LEU D O 1
ATOM 5116 N N . LEU D 1 164 ? -1.667 22.719 31.510 1.00 130.00 144 LEU D N 1
ATOM 5117 C CA . LEU D 1 164 ? -3.096 22.829 31.828 1.00 129.95 144 LEU D CA 1
ATOM 5118 C C . LEU D 1 164 ? -3.636 24.221 31.577 1.00 129.90 144 LEU D C 1
ATOM 5119 O O . LEU D 1 164 ? -4.828 24.466 31.753 1.00 129.70 144 LEU D O 1
ATOM 5124 N N . LYS D 1 165 ? -2.738 25.122 31.185 1.00 129.90 145 LYS D N 1
ATOM 5125 C CA . LYS D 1 165 ? -3.044 26.531 31.065 1.00 129.95 145 LYS D CA 1
ATOM 5126 C C . LYS D 1 165 ? -3.710 27.063 32.352 1.00 129.97 145 LYS D C 1
ATOM 5127 O O . LYS D 1 165 ? -4.680 27.840 32.324 1.00 130.03 145 LYS D O 1
ATOM 5133 N N . PHE D 1 166 ? -3.171 26.641 33.486 1.00 129.69 146 PHE D N 1
ATOM 5134 C CA . PHE D 1 166 ? -3.621 27.139 34.757 1.00 129.66 146 PHE D CA 1
ATOM 5135 C C . PHE D 1 166 ? -2.405 27.155 35.617 1.00 129.95 146 PHE D C 1
ATOM 5136 O O . PHE D 1 166 ? -1.628 26.222 35.570 1.00 130.01 146 PHE D O 1
ATOM 5144 N N . GLU D 1 167 ? -2.208 28.207 36.389 1.00 130.45 147 GLU D N 1
ATOM 5145 C CA . GLU D 1 167 ? -1.070 28.239 37.282 1.00 131.55 147 GLU D CA 1
ATOM 5146 C C . GLU D 1 167 ? -1.325 27.245 38.405 1.00 131.68 147 GLU D C 1
ATOM 5147 O O . GLU D 1 167 ? -2.363 27.288 39.031 1.00 131.97 147 GLU D O 1
ATOM 5153 N N . VAL D 1 168 ? -0.399 26.329 38.645 1.00 132.06 148 VAL D N 1
ATOM 5154 C CA . VAL D 1 168 ? -0.602 25.358 39.697 1.00 132.20 148 VAL D CA 1
ATOM 5155 C C . VAL D 1 168 ? 0.464 25.579 40.743 1.00 132.70 148 VAL D C 1
ATOM 5156 O O . VAL D 1 168 ? 1.638 25.351 40.465 1.00 133.25 148 VAL D O 1
ATOM 5160 N N . THR D 1 169 ? 0.063 26.016 41.936 1.00 132.93 149 THR D N 1
ATOM 5161 C CA . THR D 1 169 ? 1.014 26.384 42.990 1.00 133.48 149 THR D CA 1
ATOM 5162 C C . THR D 1 169 ? 1.144 25.306 44.047 1.00 133.32 149 THR D C 1
ATOM 5163 O O . THR D 1 169 ? 0.357 24.367 44.043 1.00 133.18 149 THR D O 1
ATOM 5167 N N . GLU D 1 170 ? 2.142 25.442 44.929 1.00 133.39 150 GLU D N 1
ATOM 5168 C CA . GLU D 1 170 ? 2.416 24.417 45.921 1.00 133.79 150 GLU D CA 1
ATOM 5169 C C . GLU D 1 170 ? 1.276 24.271 46.870 1.00 133.81 150 GLU D C 1
ATOM 5170 O O . GLU D 1 170 ? 1.025 23.183 47.360 1.00 134.06 150 GLU D O 1
ATOM 5176 N N . ASN D 1 171 ? 0.616 25.372 47.185 1.00 133.93 151 ASN D N 1
ATOM 5177 C CA . ASN D 1 171 ? -0.472 25.315 48.140 1.00 134.23 151 ASN D CA 1
ATOM 5178 C C . ASN D 1 171 ? -1.754 24.836 47.451 1.00 133.52 151 ASN D C 1
ATOM 5179 O O . ASN D 1 171 ? -2.863 25.078 47.910 1.00 133.73 151 ASN D O 1
ATOM 5184 N N . MET D 1 172 ? -1.597 24.147 46.337 1.00 132.85 152 MET D N 1
ATOM 5185 C CA . MET D 1 172 ? -2.717 23.450 45.745 1.00 132.19 152 MET D CA 1
ATOM 5186 C C . MET D 1 172 ? -2.640 21.957 46.058 1.00 131.79 152 MET D C 1
ATOM 5187 O O . MET D 1 172 ? -3.416 21.149 45.531 1.00 131.89 152 MET D O 1
ATOM 5192 N N . PHE D 1 173 ? -1.684 21.604 46.913 1.00 131.20 153 PHE D N 1
ATOM 5193 C CA . PHE D 1 173 ? -1.412 20.217 47.317 1.00 130.70 153 PHE D CA 1
ATOM 5194 C C . PHE D 1 173 ? -1.480 20.149 48.816 1.00 130.68 153 PHE D C 1
ATOM 5195 O O . PHE D 1 173 ? -1.222 21.149 49.479 1.00 131.13 153 PHE D O 1
ATOM 5203 N N . SER D 1 174 ? -1.809 18.996 49.383 1.00 130.35 154 SER D N 1
ATOM 5204 C CA . SER D 1 174 ? -1.899 18.978 50.844 1.00 130.39 154 SER D CA 1
ATOM 5205 C C . SER D 1 174 ? -0.519 18.906 51.479 1.00 129.90 154 SER D C 1
ATOM 5206 O O . SER D 1 174 ? -0.352 19.205 52.657 1.00 130.20 154 SER D O 1
ATOM 5209 N N . TYR D 1 175 ? 0.483 18.576 50.692 1.00 129.39 155 TYR D N 1
ATOM 5210 C CA . TYR D 1 175 ? 1.796 18.495 51.263 1.00 129.42 155 TYR D CA 1
ATOM 5211 C C . TYR D 1 175 ? 2.644 19.704 50.946 1.00 129.58 155 TYR D C 1
ATOM 5212 O O . TYR D 1 175 ? 3.837 19.587 50.633 1.00 129.82 155 TYR D O 1
ATOM 5221 N N . THR D 1 176 ? 2.040 20.881 51.050 1.00 129.60 156 THR D N 1
ATOM 5222 C CA . THR D 1 176 ? 2.705 22.120 50.623 1.00 129.56 156 THR D CA 1
ATOM 5223 C C . THR D 1 176 ? 4.103 22.192 51.206 1.00 129.71 156 THR D C 1
ATOM 5224 O O . THR D 1 176 ? 5.084 22.224 50.476 1.00 130.04 156 THR D O 1
ATOM 5228 N N . GLU D 1 177 ? 4.181 22.175 52.530 1.00 129.64 157 GLU D N 1
ATOM 5229 C CA . GLU D 1 177 ? 5.438 22.363 53.224 1.00 129.63 157 GLU D CA 1
ATOM 5230 C C . GLU D 1 177 ? 6.505 21.397 52.792 1.00 129.31 157 GLU D C 1
ATOM 5231 O O . GLU D 1 177 ? 7.669 21.771 52.691 1.00 129.14 157 GLU D O 1
ATOM 5237 N N . LEU D 1 178 ? 6.097 20.160 52.533 1.00 129.39 158 LEU D N 1
ATOM 5238 C CA . LEU D 1 178 ? 6.989 19.141 51.998 1.00 129.63 158 LEU D CA 1
ATOM 5239 C C . LEU D 1 178 ? 7.594 19.607 50.676 1.00 130.49 158 LEU D C 1
ATOM 5240 O O . LEU D 1 178 ? 8.816 19.605 50.509 1.00 130.77 158 LEU D O 1
ATOM 5245 N N . LEU D 1 179 ? 6.733 20.031 49.751 1.00 131.22 159 LEU D N 1
ATOM 5246 C CA . LEU D 1 179 ? 7.158 20.526 48.425 1.00 131.48 159 LEU D CA 1
ATOM 5247 C C . LEU D 1 179 ? 8.054 21.758 48.471 1.00 131.49 159 LEU D C 1
ATOM 5248 O O . LEU D 1 179 ? 8.684 22.096 47.467 1.00 131.83 159 LEU D O 1
ATOM 5253 N N . LYS D 1 180 ? 8.082 22.430 49.623 1.00 131.23 160 LYS D N 1
ATOM 5254 C CA . LYS D 1 180 ? 8.891 23.623 49.814 1.00 131.26 160 LYS D CA 1
ATOM 5255 C C . LYS D 1 180 ? 10.308 23.332 50.360 1.00 131.56 160 LYS D C 1
ATOM 5256 O O . LYS D 1 180 ? 11.222 24.185 50.242 1.00 131.87 160 LYS D O 1
ATOM 5262 N N . LEU D 1 181 ? 10.493 22.153 50.969 1.00 131.33 161 LEU D N 1
ATOM 5263 C CA . LEU D 1 181 ? 11.772 21.794 51.596 1.00 131.06 161 LEU D CA 1
ATOM 5264 C C . LEU D 1 181 ? 12.984 21.960 50.692 1.00 131.22 161 LEU D C 1
ATOM 5265 O O . LEU D 1 181 ? 13.024 21.470 49.569 1.00 131.63 161 LEU D O 1
ATOM 5270 N N . ASN D 1 182 ? 13.984 22.654 51.194 1.00 131.24 162 ASN D N 1
ATOM 5271 C CA . ASN D 1 182 ? 15.230 22.775 50.460 1.00 131.32 162 ASN D CA 1
ATOM 5272 C C . ASN D 1 182 ? 16.235 21.649 50.786 1.00 130.83 162 ASN D C 1
ATOM 5273 O O . ASN D 1 182 ? 17.303 21.891 51.364 1.00 130.65 162 ASN D O 1
ATOM 5278 N N . LEU D 1 183 ? 15.876 20.422 50.408 1.00 130.42 163 LEU D N 1
ATOM 5279 C CA . LEU D 1 183 ? 16.677 19.226 50.693 1.00 129.91 163 LEU D CA 1
ATOM 5280 C C . LEU D 1 183 ? 16.590 18.272 49.514 1.00 130.11 163 LEU D C 1
ATOM 5281 O O . LEU D 1 183 ? 15.554 18.209 48.857 1.00 130.29 163 LEU D O 1
ATOM 5286 N N . SER D 1 184 ? 17.647 17.514 49.241 1.00 130.16 164 SER D N 1
ATOM 5287 C CA . SER D 1 184 ? 17.567 16.577 48.124 1.00 130.36 164 SER D CA 1
ATOM 5288 C C . SER D 1 184 ? 16.429 15.593 48.347 1.00 130.21 164 SER D C 1
ATOM 5289 O O . SER D 1 184 ? 16.049 15.320 49.484 1.00 130.34 164 SER D O 1
ATOM 5292 N N . LEU D 1 185 ? 15.858 15.079 47.269 1.00 130.12 165 LEU D N 1
ATOM 5293 C CA . LEU D 1 185 ? 14.752 14.152 47.424 1.00 130.29 165 LEU D CA 1
ATOM 5294 C C . LEU D 1 185 ? 15.188 12.918 48.202 1.00 130.51 165 LEU D C 1
ATOM 5295 O O . LEU D 1 185 ? 14.408 12.397 49.001 1.00 130.75 165 LEU D O 1
ATOM 5300 N N . ARG D 1 186 ? 16.427 12.470 48.004 1.00 130.44 166 ARG D N 1
ATOM 5301 C CA . ARG D 1 186 ? 16.904 11.331 48.769 1.00 130.84 166 ARG D CA 1
ATOM 5302 C C . ARG D 1 186 ? 16.871 11.582 50.282 1.00 130.11 166 ARG D C 1
ATOM 5303 O O . ARG D 1 186 ? 16.363 10.765 51.052 1.00 129.92 166 ARG D O 1
ATOM 5311 N N . VAL D 1 187 ? 17.416 12.712 50.704 1.00 129.75 167 VAL D N 1
ATOM 5312 C CA . VAL D 1 187 ? 17.420 13.052 52.109 1.00 129.49 167 VAL D CA 1
ATOM 5313 C C . VAL D 1 187 ? 16.001 13.132 52.626 1.00 129.86 167 VAL D C 1
ATOM 5314 O O . VAL D 1 187 ? 15.714 12.522 53.648 1.00 130.20 167 VAL D O 1
ATOM 5318 N N . ILE D 1 188 ? 15.123 13.868 51.931 1.00 129.77 168 ILE D N 1
ATOM 5319 C CA . ILE D 1 188 ? 13.726 14.008 52.360 1.00 129.63 168 ILE D CA 1
ATOM 5320 C C . ILE D 1 188 ? 13.078 12.652 52.557 1.00 129.90 168 ILE D C 1
ATOM 5321 O O . ILE D 1 188 ? 12.418 12.385 53.574 1.00 130.03 168 ILE D O 1
ATOM 5326 N N . SER D 1 189 ? 13.282 11.788 51.578 1.00 129.84 169 SER D N 1
ATOM 5327 C CA . SER D 1 189 ? 12.596 10.533 51.581 1.00 130.21 169 SER D CA 1
ATOM 5328 C C . SER D 1 189 ? 13.109 9.631 52.673 1.00 129.92 169 SER D C 1
ATOM 5329 O O . SER D 1 189 ? 12.339 8.878 53.223 1.00 130.03 169 SER D O 1
ATOM 5332 N N . SER D 1 190 ? 14.394 9.718 53.004 1.00 129.90 170 SER D N 1
ATOM 5333 C CA . SER D 1 190 ? 14.973 8.800 53.986 1.00 130.05 170 SER D CA 1
ATOM 5334 C C . SER D 1 190 ? 14.983 9.350 55.412 1.00 129.74 170 SER D C 1
ATOM 5335 O O . SER D 1 190 ? 14.658 8.635 56.352 1.00 129.79 170 SER D O 1
ATOM 5338 N N . GLN D 1 191 ? 15.366 10.614 55.563 1.00 129.28 171 GLN D N 1
ATOM 5339 C CA . GLN D 1 191 ? 15.513 11.227 56.869 1.00 128.68 171 GLN D CA 1
ATOM 5340 C C . GLN D 1 191 ? 14.272 11.962 57.320 1.00 128.61 171 GLN D C 1
ATOM 5341 O O . GLN D 1 191 ? 14.108 12.196 58.500 1.00 128.44 171 GLN D O 1
ATOM 5347 N N . ILE D 1 192 ? 13.416 12.367 56.390 1.00 128.65 172 ILE D N 1
ATOM 5348 C CA . ILE D 1 192 ? 12.220 13.070 56.773 1.00 128.71 172 ILE D CA 1
ATOM 5349 C C . ILE D 1 192 ? 11.037 12.145 56.828 1.00 129.23 172 ILE D C 1
ATOM 5350 O O . ILE D 1 192 ? 10.240 12.244 57.762 1.00 129.52 172 ILE D O 1
ATOM 5355 N N . LEU D 1 193 ? 10.907 11.226 55.876 1.00 129.36 173 LEU D N 1
ATOM 5356 C CA . LEU D 1 193 ? 9.770 10.286 55.975 1.00 129.71 173 LEU D CA 1
ATOM 5357 C C . LEU D 1 193 ? 10.046 8.790 55.768 1.00 130.92 173 LEU D C 1
ATOM 5358 O O . LEU D 1 193 ? 9.315 8.107 55.086 1.00 131.08 173 LEU D O 1
ATOM 5363 N N . GLY D 1 194 ? 11.096 8.284 56.392 1.00 132.56 174 GLY D N 1
ATOM 5364 C CA . GLY D 1 194 ? 11.443 6.880 56.313 1.00 134.80 174 GLY D CA 1
ATOM 5365 C C . GLY D 1 194 ? 10.957 6.047 55.134 1.00 136.55 174 GLY D C 1
ATOM 5366 O O . GLY D 1 194 ? 10.413 4.968 55.350 1.00 136.88 174 GLY D O 1
ATOM 5367 N N . MET D 1 195 ? 11.160 6.526 53.900 1.00 138.13 175 MET D N 1
ATOM 5368 C CA . MET D 1 195 ? 10.991 5.720 52.671 1.00 140.61 175 MET D CA 1
ATOM 5369 C C . MET D 1 195 ? 12.183 4.818 52.323 1.00 140.75 175 MET D C 1
ATOM 5370 O O . MET D 1 195 ? 13.317 5.001 52.820 1.00 141.16 175 MET D O 1
ATOM 5375 N N . ALA D 1 196 ? 11.933 3.840 51.453 1.00 141.42 176 ALA D N 1
ATOM 5376 C CA . ALA D 1 196 ? 13.033 3.234 50.700 1.00 141.68 176 ALA D CA 1
ATOM 5377 C C . ALA D 1 196 ? 13.179 4.113 49.433 1.00 141.86 176 ALA D C 1
ATOM 5378 O O . ALA D 1 196 ? 12.272 4.937 49.138 1.00 141.46 176 ALA D O 1
ATOM 5380 N N . ILE D 1 197 ? 14.324 3.946 48.741 1.00 142.15 177 ILE D N 1
ATOM 5381 C CA . ILE D 1 197 ? 14.781 4.691 47.510 1.00 142.32 177 ILE D CA 1
ATOM 5382 C C . ILE D 1 197 ? 13.961 5.946 47.003 1.00 142.88 177 ILE D C 1
ATOM 5383 O O . ILE D 1 197 ? 14.565 7.018 46.841 1.00 143.29 177 ILE D O 1
#

Nearest PDB structures (foldseek):
  2cwo-assembly1_A  TM=1.001E+00  e=1.531E-23  Beet yellows virus
  8f6q-assembly1_A  TM=3.732E-01  e=4.776E+00  synthetic construct
  2cwo-assembly1_A  TM=1.002E+00  e=6.535E-23  Beet yellows virus
  8f6q-assembly1_A  TM=3.516E-01  e=3.389E+00  synthetic construct
  2cwo-assembly1_A  TM=1.006E+00  e=1.205E-23  Beet yellows virus